Protein AF-A0A432F7U3-F1 (afdb_monomer_lite)

Sequence (512 aa):
MIKKKYLNVSSGLLFVALLGGCSANTVKQAETSVTPAPVVEPKPAKIVKKPTVKKLDKLFVNAEPAVQKRVVPKKIIRKKAPQRRYVAKRRLARKVAPQRRYIKPRPKARIAQYRPRPRVQRPRARVRPIARVYQPQVRRASLSGDFAGNPKAERFIDKMVSRYGFSRAYLNGILSNAQATNWMRKMAARDDHPIKRKKRRGGATWSRYRSHFLTAKHINAGVAFYRQNRATFDRAERQFGVPREIILGILGVETIYGGNVGKNRAIDALATMAFETTRRSRYFESELESYLLMARRSHINPLQPKASYAGALGLSQFMPSNVKRYGVDFDGDGSVNLWKPADAIGSIAKYFKAHGWRSGEMVAVPASNAGGGGYRTFRTGFKHTYSKSRLSRKGITARYQHNMRGKLSLIKLKTHSGDELWVGGKNFYVITRYNHSTHYAMAVHQLGQAVMQRVDPSYRRHSAPISQPSVAPRRNNRSISVDEAMELLSAENKVYDATIELRQLMGKTSIL

Radius of gyration: 35.5 Å; chains: 1; bounding box: 127×112×90 Å

Secondary structure (DSSP, 8-state):
-----------------------------------PPPP-PPPPPPP------------------PPP----PPPP----PPPP-------------------PPPP-------PPPP---PPP---PPPP-----S---SS--GGGTT-HHHHHHHHHHHHHH---HHHHHHHHHT----HHHHHHHHHHHS--------SS-HHHHHHTTTSSHHHHHHHHHHHHHHHHHHHHHHHHH---HHHHHHHHHHHHTTTTTS-SEEHHHHHHHHHHT-SSSHHHHHHHHHHHHHHHHHTT--TTS-EE-TT--BTTTTB-HHHHHHH----SSSSS--TTSHHHHHHHHHHHHHHTT--TT--SEEEEEE-SSSGGGGS--STT--B-HHHHHTTTEEES--TT--S-BEEEEEEETTEEEEEEE-HHHHHHHHHSS-HHHHHHHHHHHHHHHHHH-TT---TT-------------S-PPPHHHHHHHHHHHHHHHHHHHHHHHHTTTS---

Foldseek 3Di:
DDDDYDDDDDDDDDDDDDDDDDDDDDDDDDDDDDDDDDDDDDDDDDDDDDDDDDDDDDDDDDDDDDDDDDDDDDDDDDDDDDDDDDDDDDDDDDDDDDDDDDDDDDDDDDDDPDDPDPPPPPPPPDPPPPPPLPDDPLFAPAAAAPCHPQPLLVVLLVCCCVPPVDDSRNSSSLLSLADQDPVLLVVQVCVQVVPPPPPPPDDQPLAVLLVVQPDPLLLVLLLVLCVVCVVLQVVLCVVQLDHSLLLSLQLRLQPSVPVRQADHQLSNLLVSNLRSHDPCNVVSSVLNSLLVVQCVQQVHDSRDFHHHSNNQGASNRDRSVLCVVQFDPQVPPRHGHRNDPNRSSNSVSSLLSVLPDDRLADFKFWKDFQDDPQCVPDDADLVGWDDPVSCVVSRIDGPDDFNADDTWGWHWGRHPVGITTMIGHPSLNSQCVSPVDRSSSVSSNVSSVSNVCVSPVVPDPSRDDDDDDDDDDDDDDDDDDPVNVVVVVVVVVVVVVVVVVVVVVVVPPPDD

pLDDT: mean 72.74, std 28.97, range [23.86, 98.94]

Structure (mmCIF, N/CA/C/O backbone):
data_AF-A0A432F7U3-F1
#
_entry.id   AF-A0A432F7U3-F1
#
loop_
_atom_site.group_PDB
_atom_site.id
_atom_site.type_symbol
_atom_site.label_atom_id
_atom_site.label_alt_id
_atom_site.label_comp_id
_atom_site.label_asym_id
_atom_site.label_entity_id
_atom_site.label_seq_id
_atom_site.pdbx_PDB_ins_code
_atom_site.Cartn_x
_atom_site.Cartn_y
_atom_site.Cartn_z
_atom_site.occupancy
_atom_site.B_iso_or_equiv
_atom_site.auth_seq_id
_atom_site.auth_comp_id
_atom_site.auth_asym_id
_atom_site.auth_atom_id
_atom_site.pdbx_PDB_model_num
ATOM 1 N N . MET A 1 1 ? 9.913 59.432 43.856 1.00 33.22 1 MET A N 1
ATOM 2 C CA . MET A 1 1 ? 10.982 59.501 42.831 1.00 33.22 1 MET A CA 1
ATOM 3 C C . MET A 1 1 ? 10.451 59.056 41.461 1.00 33.22 1 MET A C 1
ATOM 5 O O . MET A 1 1 ? 10.025 57.924 41.319 1.00 33.22 1 MET A O 1
ATOM 9 N N . ILE A 1 2 ? 10.405 59.992 40.505 1.00 29.59 2 ILE A N 1
ATOM 10 C CA . ILE A 1 2 ? 10.569 59.879 39.030 1.00 29.59 2 ILE A CA 1
ATOM 11 C C . ILE A 1 2 ? 10.091 58.601 38.264 1.00 29.59 2 ILE A C 1
ATOM 13 O O . ILE A 1 2 ? 10.820 57.634 38.108 1.00 29.59 2 ILE A O 1
ATOM 17 N N . LYS A 1 3 ? 8.898 58.719 37.648 1.00 30.86 3 LYS A N 1
ATOM 18 C CA . LYS A 1 3 ? 8.530 58.531 36.207 1.00 30.86 3 LYS A CA 1
ATOM 19 C C . LYS A 1 3 ? 9.085 57.372 35.311 1.00 30.86 3 LYS A C 1
ATOM 21 O O . LYS A 1 3 ? 10.248 57.378 34.941 1.00 30.86 3 LYS A O 1
ATOM 26 N N . LYS A 1 4 ? 8.106 56.706 34.647 1.00 32.44 4 LYS A N 1
ATOM 27 C CA . LYS A 1 4 ? 7.940 56.424 33.176 1.00 32.44 4 LYS A CA 1
ATOM 28 C C . LYS A 1 4 ? 8.438 55.105 32.494 1.00 32.44 4 LYS A C 1
ATOM 30 O O . LYS A 1 4 ? 9.618 54.929 32.250 1.00 32.44 4 LYS A O 1
ATOM 35 N N . LYS A 1 5 ? 7.440 54.418 31.889 1.00 34.25 5 LYS A N 1
ATOM 36 C CA . LYS A 1 5 ? 7.295 53.967 30.463 1.00 34.25 5 LYS A CA 1
ATOM 37 C C . LYS A 1 5 ? 7.968 52.684 29.881 1.00 34.25 5 LYS A C 1
ATOM 39 O O . LYS A 1 5 ? 9.149 52.671 29.586 1.00 34.25 5 LYS A O 1
ATOM 44 N N . TYR A 1 6 ? 7.068 51.794 29.418 1.00 29.94 6 TYR A N 1
ATOM 45 C CA . TYR A 1 6 ? 6.939 51.165 28.072 1.00 29.94 6 TYR A CA 1
ATOM 46 C C . TYR A 1 6 ? 7.765 49.948 27.558 1.00 29.94 6 TYR A C 1
ATOM 48 O O . TYR A 1 6 ? 8.984 49.954 27.505 1.00 29.94 6 TYR A O 1
ATOM 56 N N . LEU A 1 7 ? 6.977 49.054 26.921 1.00 27.80 7 LEU A N 1
ATOM 57 C CA . LEU A 1 7 ? 7.152 48.310 25.647 1.00 27.80 7 LEU A CA 1
ATOM 58 C C . LEU A 1 7 ? 7.702 46.859 25.563 1.00 27.80 7 LEU A C 1
ATOM 60 O O . LEU A 1 7 ? 8.833 46.547 25.906 1.00 27.80 7 LEU A O 1
ATOM 64 N N . ASN A 1 8 ? 6.842 46.025 24.955 1.00 27.72 8 ASN A N 1
ATOM 65 C CA . ASN A 1 8 ? 7.024 44.837 24.099 1.00 27.72 8 ASN A CA 1
ATOM 66 C C . ASN A 1 8 ? 8.432 44.354 23.696 1.00 27.72 8 ASN A C 1
ATOM 68 O O . ASN A 1 8 ? 9.206 45.119 23.132 1.00 27.72 8 ASN A O 1
ATOM 72 N N . VAL A 1 9 ? 8.572 43.017 23.626 1.00 28.05 9 VAL A N 1
ATOM 73 C CA . VAL A 1 9 ? 9.129 42.327 22.437 1.00 28.05 9 VAL A CA 1
ATOM 74 C C . VAL A 1 9 ? 8.312 41.062 22.117 1.00 28.05 9 VAL A C 1
ATOM 76 O O . VAL A 1 9 ? 8.007 40.264 22.998 1.00 28.05 9 VAL A O 1
ATOM 79 N N . SER A 1 10 ? 7.983 40.863 20.837 1.00 25.91 10 SER A N 1
ATOM 80 C CA . SER A 1 10 ? 7.567 39.579 20.248 1.00 25.91 10 SER A CA 1
ATOM 81 C C . SER A 1 10 ? 8.553 39.210 19.142 1.00 25.91 10 SER A C 1
ATOM 83 O O . SER A 1 10 ? 8.936 40.089 18.375 1.00 25.91 10 SER A O 1
ATOM 85 N N . SER A 1 11 ? 8.912 37.929 19.010 1.00 30.27 11 SER A N 1
ATOM 86 C CA . SER A 1 11 ? 9.881 37.476 17.999 1.00 30.27 11 SER A CA 1
ATOM 87 C C . SER A 1 11 ? 9.363 36.268 17.219 1.00 30.27 11 SER A C 1
ATOM 89 O O . SER A 1 11 ? 9.419 35.132 17.689 1.00 30.27 11 SER A O 1
ATOM 91 N N . GLY A 1 12 ? 8.876 36.514 16.001 1.00 25.17 12 GLY A N 1
ATOM 92 C CA . GLY A 1 12 ? 8.764 35.489 14.962 1.00 25.17 12 GLY A CA 1
ATOM 93 C C . GLY A 1 12 ? 10.055 35.411 14.143 1.00 25.17 12 GLY A C 1
ATOM 94 O O . GLY A 1 12 ? 10.798 36.386 14.075 1.00 25.17 12 GLY A O 1
ATOM 95 N N . LEU A 1 13 ? 10.315 34.272 13.495 1.00 26.19 13 LEU A N 1
ATOM 96 C CA . LEU A 1 13 ? 11.423 34.125 12.546 1.00 26.19 13 LEU A CA 1
ATOM 97 C C . LEU A 1 13 ? 10.879 33.729 11.168 1.00 26.19 13 LEU A C 1
ATOM 99 O O . LEU A 1 13 ? 10.198 32.709 11.037 1.00 26.19 13 LEU A O 1
ATOM 103 N N . LEU A 1 14 ? 11.187 34.539 10.154 1.00 25.58 14 LEU A N 1
ATOM 104 C CA . LEU A 1 14 ? 10.807 34.320 8.758 1.00 25.58 14 LEU A CA 1
ATOM 105 C C . LEU A 1 14 ? 12.019 33.859 7.927 1.00 25.58 14 LEU A C 1
ATOM 107 O O . LEU A 1 14 ? 13.169 34.138 8.253 1.00 25.58 14 LEU A O 1
ATOM 111 N N . PHE A 1 15 ? 11.731 33.151 6.838 1.00 23.86 15 PHE A N 1
ATOM 112 C CA . PHE A 1 15 ? 12.668 32.768 5.779 1.00 23.86 15 PHE A CA 1
ATOM 113 C C . PHE A 1 15 ? 13.171 33.982 4.977 1.00 23.86 15 PHE A C 1
ATOM 115 O O . PHE A 1 15 ? 12.358 34.822 4.599 1.00 23.86 15 PHE A O 1
ATOM 122 N N . VAL A 1 16 ? 14.445 33.968 4.566 1.00 27.61 16 VAL A N 1
ATOM 123 C CA . VAL A 1 16 ? 14.944 34.660 3.358 1.00 27.61 16 VAL A CA 1
ATOM 124 C C . VAL A 1 16 ? 15.910 33.721 2.618 1.00 27.61 16 VAL A C 1
ATOM 126 O O . VAL A 1 16 ? 16.581 32.896 3.240 1.00 27.61 16 VAL A O 1
ATOM 129 N N . ALA A 1 17 ? 15.918 33.790 1.286 1.00 28.52 17 ALA A N 1
ATOM 130 C CA . ALA A 1 17 ? 16.718 32.948 0.393 1.00 28.52 17 ALA A CA 1
ATOM 131 C C . ALA A 1 17 ? 17.972 33.677 -0.126 1.00 28.52 17 ALA A C 1
ATOM 133 O O . ALA A 1 17 ? 18.043 34.900 -0.067 1.00 28.52 17 ALA A O 1
ATOM 134 N N . LEU A 1 18 ? 18.921 32.929 -0.702 1.00 28.58 18 LEU A N 1
ATOM 135 C CA . LEU A 1 18 ? 20.072 33.477 -1.426 1.00 28.58 18 LEU A CA 1
ATOM 136 C C . LEU A 1 18 ? 20.225 32.811 -2.803 1.00 28.58 18 LEU A C 1
ATOM 138 O O . LEU A 1 18 ? 20.445 31.604 -2.906 1.00 28.58 18 LEU A O 1
ATOM 142 N N . LEU A 1 19 ? 20.126 33.637 -3.844 1.00 29.45 19 LEU A N 1
ATOM 143 C CA . LEU A 1 19 ? 20.868 33.506 -5.104 1.00 29.45 19 LEU A CA 1
ATOM 144 C C . LEU A 1 19 ? 22.219 34.219 -4.850 1.00 29.45 19 LEU A C 1
ATOM 146 O O . LEU A 1 19 ? 22.264 35.139 -4.042 1.00 29.45 19 LEU A O 1
ATOM 150 N N . GLY A 1 20 ? 23.373 33.779 -5.346 1.00 26.48 20 GLY A N 1
ATOM 151 C CA . GLY A 1 20 ? 23.737 33.720 -6.762 1.00 26.48 20 GLY A CA 1
ATOM 152 C C . GLY A 1 20 ? 24.749 34.843 -7.041 1.00 26.48 20 GLY A C 1
ATOM 153 O O . GLY A 1 20 ? 24.409 36.009 -6.888 1.00 26.48 20 GLY A O 1
ATOM 154 N N . GLY A 1 21 ? 25.991 34.506 -7.401 1.00 26.44 21 GLY A N 1
ATOM 155 C CA . GLY A 1 21 ? 27.052 35.492 -7.650 1.00 26.44 21 GLY A CA 1
ATOM 156 C C . GLY A 1 21 ? 28.398 34.838 -7.972 1.00 26.44 21 GLY A C 1
ATOM 157 O O . GLY A 1 21 ? 28.893 34.023 -7.196 1.00 26.44 21 GLY A O 1
ATOM 158 N N . CYS A 1 22 ? 28.968 35.177 -9.127 1.00 27.75 22 CYS A N 1
ATOM 159 C CA . CYS A 1 22 ? 30.289 34.737 -9.579 1.00 27.75 22 CYS A CA 1
ATOM 160 C C . CYS A 1 22 ? 31.351 35.802 -9.270 1.00 27.75 22 CYS A C 1
ATOM 162 O O . CYS A 1 22 ? 31.059 36.987 -9.392 1.00 27.75 22 CYS A O 1
ATOM 164 N N . SER A 1 23 ? 32.593 35.390 -9.003 1.00 30.38 23 SER A N 1
ATOM 165 C CA . SER A 1 23 ? 33.793 36.100 -9.479 1.00 30.38 23 SER A CA 1
ATOM 166 C C . SER A 1 23 ? 35.018 35.172 -9.440 1.00 30.38 23 SER A C 1
ATOM 168 O O . SER A 1 23 ? 34.951 34.094 -8.847 1.00 30.38 23 SER A O 1
ATOM 170 N N . ALA A 1 24 ? 36.099 35.553 -10.122 1.00 31.72 24 ALA A N 1
ATOM 171 C CA . ALA A 1 24 ? 37.233 34.691 -10.469 1.00 31.72 24 ALA A CA 1
ATOM 172 C C . ALA A 1 24 ? 38.589 35.190 -9.929 1.00 31.72 24 ALA A C 1
ATOM 174 O O . ALA A 1 24 ? 38.719 36.356 -9.568 1.00 31.72 24 ALA A O 1
ATOM 175 N N . ASN A 1 25 ? 39.598 34.307 -10.010 1.00 30.39 25 ASN A N 1
ATOM 176 C CA . ASN A 1 25 ? 41.040 34.536 -9.790 1.00 30.39 25 ASN A CA 1
ATOM 177 C C . ASN A 1 25 ? 41.437 34.891 -8.329 1.00 30.39 25 ASN A C 1
ATOM 179 O O . ASN A 1 25 ? 40.639 35.402 -7.557 1.00 30.39 25 ASN A O 1
ATOM 183 N N . THR A 1 26 ? 42.627 34.541 -7.821 1.00 31.48 26 THR A N 1
ATOM 184 C CA . THR A 1 26 ? 43.945 34.500 -8.488 1.00 31.48 26 THR A CA 1
ATOM 185 C C . THR A 1 26 ? 44.871 33.416 -7.910 1.00 31.48 26 THR A C 1
ATOM 187 O O . THR A 1 26 ? 44.750 33.022 -6.753 1.00 31.48 26 THR A O 1
ATOM 190 N N . VAL A 1 27 ? 45.826 32.952 -8.722 1.00 32.75 27 VAL A N 1
ATOM 191 C CA . VAL A 1 27 ? 46.893 31.997 -8.365 1.00 32.75 27 VAL A CA 1
ATOM 192 C C . VAL A 1 27 ? 47.994 32.658 -7.520 1.00 32.75 27 VAL A C 1
ATOM 194 O O . VAL A 1 27 ? 48.452 33.744 -7.864 1.00 32.75 27 VAL A O 1
ATOM 197 N N . LYS A 1 28 ? 48.519 31.949 -6.510 1.00 32.47 28 LYS A N 1
ATOM 198 C CA . LYS A 1 28 ? 49.933 32.053 -6.098 1.00 32.47 28 LYS A CA 1
ATOM 199 C C . LYS A 1 28 ? 50.491 30.675 -5.735 1.00 32.47 28 LYS A C 1
ATOM 201 O O . LYS A 1 28 ? 49.900 29.960 -4.931 1.00 32.47 28 LYS A O 1
ATOM 206 N N . GLN A 1 29 ? 51.630 30.332 -6.333 1.00 31.23 29 GLN A N 1
ATOM 207 C CA . GLN A 1 29 ? 52.500 29.238 -5.895 1.00 31.23 29 GLN A CA 1
ATOM 208 C C . GLN A 1 29 ? 53.389 29.721 -4.739 1.00 31.23 29 GLN A C 1
ATOM 210 O O . GLN A 1 29 ? 53.758 30.894 -4.700 1.00 31.23 29 GLN A O 1
ATOM 215 N N . ALA A 1 30 ? 53.758 28.808 -3.844 1.00 33.41 30 ALA A N 1
ATOM 216 C CA . ALA A 1 30 ? 54.950 28.878 -2.999 1.00 33.41 30 ALA A CA 1
ATOM 217 C C . ALA A 1 30 ? 55.323 27.445 -2.576 1.00 33.41 30 ALA A C 1
ATOM 219 O O . ALA A 1 30 ? 54.470 26.554 -2.588 1.00 33.41 30 ALA A O 1
ATOM 220 N N . GLU A 1 31 ? 56.601 27.216 -2.294 1.00 32.56 31 GLU A N 1
ATOM 221 C CA . GLU A 1 31 ? 57.231 25.901 -2.452 1.00 32.56 31 GLU A CA 1
ATOM 222 C C . GLU A 1 31 ? 57.293 25.030 -1.187 1.00 32.56 31 GLU A C 1
ATOM 224 O O . GLU A 1 31 ? 56.932 25.410 -0.075 1.00 32.56 31 GLU A O 1
ATOM 229 N N . THR A 1 32 ? 57.754 23.804 -1.417 1.00 33.09 32 THR A N 1
ATOM 230 C CA . THR A 1 32 ? 58.003 22.734 -0.454 1.00 33.09 32 THR A CA 1
ATOM 231 C C . THR A 1 32 ? 59.058 23.063 0.601 1.00 33.09 32 THR A C 1
ATOM 233 O O . THR A 1 32 ? 60.167 23.472 0.267 1.00 33.09 32 THR A O 1
ATOM 236 N N . SER A 1 33 ? 58.812 22.628 1.837 1.00 31.88 33 SER A N 1
ATOM 237 C CA . SER A 1 33 ? 59.857 22.024 2.670 1.00 31.88 33 SER A CA 1
ATOM 238 C C . SER A 1 33 ? 59.269 20.871 3.492 1.00 31.88 33 SER A C 1
ATOM 240 O O . SER A 1 33 ? 58.096 20.888 3.869 1.00 31.88 33 SER A O 1
ATOM 242 N N . VAL A 1 34 ? 60.058 19.810 3.681 1.00 35.72 34 VAL A N 1
ATOM 243 C CA . VAL A 1 34 ? 59.632 18.545 4.297 1.00 35.72 34 VAL A CA 1
ATOM 244 C C . VAL A 1 34 ? 60.533 18.240 5.485 1.00 35.72 34 VAL A C 1
ATOM 246 O O . VAL A 1 34 ? 61.744 18.121 5.322 1.00 35.72 34 VAL A O 1
ATOM 249 N N . THR A 1 35 ? 59.934 18.012 6.652 1.00 36.41 35 THR A N 1
ATOM 250 C CA . THR A 1 35 ? 60.579 17.361 7.802 1.00 36.41 35 THR A CA 1
ATOM 251 C C . THR A 1 35 ? 59.565 16.453 8.513 1.00 36.41 35 THR A C 1
ATOM 253 O O . THR A 1 35 ? 58.406 16.841 8.671 1.00 36.41 35 THR A O 1
ATOM 256 N N . PRO A 1 36 ? 59.941 15.216 8.897 1.00 41.50 36 PRO A N 1
ATOM 257 C CA . PRO A 1 36 ? 58.991 14.225 9.400 1.00 41.50 36 PRO A CA 1
ATOM 258 C C . PRO A 1 36 ? 58.713 14.366 10.906 1.00 41.50 36 PRO A C 1
ATOM 260 O O . PRO A 1 36 ? 59.620 14.586 11.705 1.00 41.50 36 PRO A O 1
ATOM 263 N N . ALA A 1 37 ? 57.453 14.158 11.296 1.00 37.22 37 ALA A N 1
ATOM 264 C CA . ALA A 1 37 ? 57.026 14.015 12.691 1.00 37.22 37 ALA A CA 1
ATOM 265 C C . ALA A 1 37 ? 57.038 12.526 13.127 1.00 37.22 37 ALA A C 1
ATOM 267 O O . ALA A 1 37 ? 56.902 11.646 12.272 1.00 37.22 37 ALA A O 1
ATOM 268 N N . PRO A 1 38 ? 57.218 12.215 14.427 1.00 41.00 38 PRO A N 1
ATOM 269 C CA . PRO A 1 38 ? 57.640 10.886 14.873 1.00 41.00 38 PRO A CA 1
ATOM 270 C C . PRO A 1 38 ? 56.540 9.813 14.872 1.00 41.00 38 PRO A C 1
ATOM 272 O O . PRO A 1 38 ? 55.352 10.080 15.059 1.00 41.00 38 PRO A O 1
ATOM 275 N N . VAL A 1 39 ? 56.984 8.563 14.723 1.00 37.44 39 VAL A N 1
ATOM 276 C CA . VAL A 1 39 ? 56.163 7.345 14.781 1.00 37.44 39 VAL A CA 1
ATOM 277 C C . VAL A 1 39 ? 55.672 7.091 16.211 1.00 37.44 39 VAL A C 1
ATOM 279 O O . VAL A 1 39 ? 56.458 7.111 17.155 1.00 37.44 39 VAL A O 1
ATOM 282 N N . VAL A 1 40 ? 54.380 6.786 16.365 1.00 41.75 40 VAL A N 1
ATOM 283 C CA . VAL A 1 40 ? 53.781 6.333 17.632 1.00 41.75 40 VAL A CA 1
ATOM 284 C C . VAL A 1 40 ? 53.297 4.893 17.472 1.00 41.75 40 VAL A C 1
ATOM 286 O O . VAL A 1 40 ? 52.358 4.625 16.721 1.00 41.75 40 VAL A O 1
ATOM 289 N N . GLU A 1 41 ? 53.928 3.960 18.185 1.00 43.44 41 GLU A N 1
ATOM 290 C CA . GLU A 1 41 ? 53.562 2.541 18.160 1.00 43.44 41 GLU A CA 1
ATOM 291 C C . GLU A 1 41 ? 52.270 2.237 18.953 1.00 43.44 41 GLU A C 1
ATOM 293 O O . GLU A 1 41 ? 52.070 2.757 20.058 1.00 43.44 41 GLU A O 1
ATOM 298 N N . PRO A 1 42 ? 51.388 1.348 18.454 1.00 41.06 42 PRO A N 1
ATOM 299 C CA . PRO A 1 42 ? 50.214 0.892 19.193 1.00 41.06 42 PRO A CA 1
ATOM 300 C C . PRO A 1 42 ? 50.539 -0.258 20.167 1.00 41.06 42 PRO A C 1
ATOM 302 O O . PRO A 1 42 ? 51.084 -1.292 19.786 1.00 41.06 42 PRO A O 1
ATOM 305 N N . LYS A 1 43 ? 50.118 -0.120 21.434 1.00 37.06 43 LYS A N 1
ATOM 306 C CA . LYS A 1 43 ? 50.293 -1.149 22.483 1.00 37.06 43 LYS A CA 1
ATOM 307 C C . LYS A 1 43 ? 49.537 -2.465 22.179 1.00 37.06 43 LYS A C 1
ATOM 309 O O . LYS A 1 43 ? 48.429 -2.419 21.640 1.00 37.06 43 LYS A O 1
ATOM 314 N N . PRO A 1 44 ? 50.073 -3.636 22.585 1.00 36.78 44 PRO A N 1
ATOM 315 C CA . PRO A 1 44 ? 49.535 -4.947 22.214 1.00 36.78 44 PRO A CA 1
ATOM 316 C C . PRO A 1 44 ? 48.243 -5.338 22.953 1.00 36.78 44 PRO A C 1
ATOM 318 O O . PRO A 1 44 ? 48.064 -5.074 24.144 1.00 36.78 44 PRO A O 1
ATOM 321 N N . ALA A 1 45 ? 47.356 -6.049 22.250 1.00 35.22 45 ALA A N 1
ATOM 322 C CA . ALA A 1 45 ? 46.111 -6.589 22.796 1.00 35.22 45 ALA A CA 1
ATOM 323 C C . ALA A 1 45 ? 46.315 -7.952 23.492 1.00 35.22 45 ALA A C 1
ATOM 325 O O . ALA A 1 45 ? 47.004 -8.831 22.976 1.00 35.22 45 ALA A O 1
ATOM 326 N N . LYS A 1 46 ? 45.672 -8.157 24.651 1.00 32.97 46 LYS A N 1
ATOM 327 C CA . LYS A 1 46 ? 45.759 -9.414 25.419 1.00 32.97 46 LYS A CA 1
ATOM 328 C C . LYS A 1 46 ? 44.965 -10.559 24.774 1.00 32.97 46 LYS A C 1
ATOM 330 O O . LYS A 1 46 ? 43.804 -10.400 24.402 1.00 32.97 46 LYS A O 1
ATOM 335 N N . ILE A 1 47 ? 45.588 -11.737 24.729 1.00 33.12 47 ILE A N 1
ATOM 336 C CA . ILE A 1 47 ? 45.031 -13.001 24.223 1.00 33.12 47 ILE A CA 1
ATOM 337 C C . ILE A 1 47 ? 44.293 -13.748 25.347 1.00 33.12 47 ILE A C 1
ATOM 339 O O . ILE A 1 47 ? 44.870 -13.973 26.407 1.00 33.12 47 ILE A O 1
ATOM 343 N N . VAL A 1 48 ? 43.068 -14.228 25.089 1.00 32.22 48 VAL A N 1
ATOM 344 C CA . VAL A 1 48 ? 42.399 -15.287 25.880 1.00 32.22 48 VAL A CA 1
ATOM 345 C C . VAL A 1 48 ? 41.725 -16.296 24.926 1.00 32.22 48 VAL A C 1
ATOM 347 O O . VAL A 1 48 ? 41.341 -15.953 23.809 1.00 32.22 48 VAL A O 1
ATOM 350 N N . LYS A 1 49 ? 41.688 -17.573 25.331 1.00 30.34 49 LYS A N 1
ATOM 351 C CA . LYS A 1 49 ? 41.635 -18.773 24.465 1.00 30.34 49 LYS A CA 1
ATOM 352 C C . LYS A 1 49 ? 40.234 -19.163 23.934 1.00 30.34 49 LYS A C 1
ATOM 354 O O . LYS A 1 49 ? 39.215 -18.882 24.557 1.00 30.34 49 LYS A O 1
ATOM 359 N N . LYS A 1 50 ? 40.212 -19.901 22.809 1.00 31.05 50 LYS A N 1
ATOM 360 C CA . LYS A 1 50 ? 39.051 -20.657 22.266 1.00 31.05 50 LYS A CA 1
ATOM 361 C C . LYS A 1 50 ? 38.843 -21.995 23.004 1.00 31.05 50 LYS A C 1
ATOM 363 O O . LYS A 1 50 ? 39.813 -22.556 23.509 1.00 31.05 50 LYS A O 1
ATOM 368 N N . PRO A 1 51 ? 37.609 -22.527 23.005 1.00 32.03 51 PRO A N 1
ATOM 369 C CA . PRO A 1 51 ? 37.282 -23.792 22.303 1.00 32.03 51 PRO A CA 1
ATOM 370 C C . PRO A 1 51 ? 35.917 -23.698 21.574 1.00 32.03 51 PRO A C 1
ATOM 372 O O . PRO A 1 51 ? 35.104 -22.850 21.914 1.00 32.03 51 PRO A O 1
ATOM 375 N N . THR A 1 52 ? 35.468 -24.507 20.613 1.00 28.41 52 THR A N 1
ATOM 376 C CA . THR A 1 52 ? 35.968 -25.567 19.718 1.00 28.41 52 THR A CA 1
ATOM 377 C C . THR A 1 52 ? 34.772 -25.831 18.786 1.00 28.41 52 THR A C 1
ATOM 379 O O . THR A 1 52 ? 33.662 -26.023 19.278 1.00 28.41 52 THR A O 1
ATOM 382 N N . VAL A 1 53 ? 34.944 -25.842 17.460 1.00 31.00 53 VAL A N 1
ATOM 383 C CA . VAL A 1 53 ? 33.859 -26.188 16.515 1.00 31.00 53 VAL A CA 1
ATOM 384 C C . VAL A 1 53 ? 34.142 -27.569 15.936 1.00 31.00 53 VAL A C 1
ATOM 386 O O . VAL A 1 53 ? 35.211 -27.785 15.367 1.00 31.00 53 VAL A O 1
ATOM 389 N N . LYS A 1 54 ? 33.200 -28.510 16.076 1.00 31.34 54 LYS A N 1
ATOM 390 C CA . LYS A 1 54 ? 33.316 -29.841 15.462 1.00 31.34 54 LYS A CA 1
ATOM 391 C C . LYS A 1 54 ? 33.227 -29.741 13.933 1.00 31.34 54 LYS A C 1
ATOM 393 O O . LYS A 1 54 ? 32.291 -29.144 13.406 1.00 31.34 54 LYS A O 1
ATOM 398 N N . LYS A 1 55 ? 34.182 -30.377 13.244 1.00 30.62 55 LYS A N 1
ATOM 399 C CA . LYS A 1 55 ? 34.092 -30.729 11.818 1.00 30.62 55 LYS A CA 1
ATOM 400 C C . LYS A 1 55 ? 32.905 -31.662 11.564 1.00 30.62 55 LYS A C 1
ATOM 402 O O . LYS A 1 55 ? 32.584 -32.489 12.414 1.00 30.62 55 LYS A O 1
ATOM 407 N N . LEU A 1 56 ? 32.368 -31.600 10.348 1.00 27.91 56 LEU A N 1
ATOM 408 C CA . LEU A 1 56 ? 31.705 -32.721 9.680 1.00 27.91 56 LEU A CA 1
ATOM 409 C C . LEU A 1 56 ? 31.847 -32.512 8.168 1.00 27.91 56 LEU A C 1
ATOM 411 O O . LEU A 1 56 ? 31.187 -31.654 7.585 1.00 27.91 56 LEU A O 1
ATOM 415 N N . ASP A 1 57 ? 32.764 -33.263 7.562 1.00 30.88 57 ASP A N 1
ATOM 416 C CA . ASP A 1 57 ? 32.937 -33.340 6.112 1.00 30.88 57 ASP A CA 1
ATOM 417 C C . ASP A 1 57 ? 32.106 -34.507 5.553 1.00 30.88 57 ASP A C 1
ATOM 419 O O . ASP A 1 57 ? 32.096 -35.594 6.120 1.00 30.88 57 ASP A O 1
ATOM 423 N N . LYS A 1 58 ? 31.445 -34.231 4.424 1.00 31.12 58 LYS A N 1
ATOM 424 C CA . LYS A 1 58 ? 31.213 -35.094 3.247 1.00 31.12 58 LYS A CA 1
ATOM 425 C C . LYS A 1 58 ? 30.934 -36.597 3.439 1.00 31.12 58 LYS A C 1
ATOM 427 O O . LYS A 1 58 ? 31.814 -37.364 3.802 1.00 31.12 58 LYS A O 1
ATOM 432 N N . LEU A 1 59 ? 29.805 -37.029 2.872 1.00 28.28 59 LEU A N 1
ATOM 433 C CA . LEU A 1 59 ? 29.711 -38.251 2.058 1.00 28.28 59 LEU A CA 1
ATOM 434 C C . LEU A 1 59 ? 28.742 -37.991 0.888 1.00 28.28 59 LEU A C 1
ATOM 436 O O . LEU A 1 59 ? 27.836 -37.164 1.006 1.00 28.28 59 LEU A O 1
ATOM 440 N N . PHE A 1 60 ? 28.984 -38.627 -0.258 1.00 28.64 60 PHE A N 1
ATOM 441 C CA . PHE A 1 60 ? 28.372 -38.315 -1.558 1.00 28.64 60 PHE A CA 1
ATOM 442 C C . PHE A 1 60 ? 27.800 -39.594 -2.205 1.00 28.64 60 PHE A C 1
ATOM 444 O O . PHE A 1 60 ? 28.411 -40.646 -2.084 1.00 28.64 60 PHE A O 1
ATOM 451 N N . VAL A 1 61 ? 26.693 -39.442 -2.949 1.00 30.83 61 VAL A N 1
ATOM 452 C CA . VAL A 1 61 ? 26.129 -40.358 -3.975 1.00 30.83 61 VAL A CA 1
ATOM 453 C C . VAL A 1 61 ? 25.700 -41.780 -3.549 1.00 30.83 61 VAL A C 1
ATOM 455 O O . VAL A 1 61 ? 26.525 -42.646 -3.291 1.00 30.83 61 VAL A O 1
ATOM 458 N N . ASN A 1 62 ? 24.394 -42.067 -3.663 1.00 29.52 62 ASN A N 1
ATOM 459 C CA . ASN A 1 62 ? 23.892 -43.101 -4.590 1.00 29.52 62 ASN A CA 1
ATOM 460 C C . ASN A 1 62 ? 22.381 -42.963 -4.856 1.00 29.52 62 ASN A C 1
ATOM 462 O O . ASN A 1 62 ? 21.677 -42.268 -4.121 1.00 29.52 62 ASN A O 1
ATOM 466 N N . ALA A 1 63 ? 21.922 -43.536 -5.971 1.00 29.47 63 ALA A N 1
ATOM 467 C CA . ALA A 1 63 ? 20.603 -43.292 -6.558 1.00 29.47 63 ALA A CA 1
ATOM 468 C C . ALA A 1 63 ? 19.522 -44.335 -6.186 1.00 29.47 63 ALA A C 1
ATOM 470 O O . ALA A 1 63 ? 19.827 -45.424 -5.715 1.00 29.47 63 ALA A O 1
ATOM 471 N N . GLU A 1 64 ? 18.269 -43.919 -6.417 1.00 35.25 64 GLU A N 1
ATOM 472 C CA . GLU A 1 64 ? 16.987 -44.637 -6.611 1.00 35.25 64 GLU A CA 1
ATOM 473 C C . GLU A 1 64 ? 16.938 -46.190 -6.637 1.00 35.25 64 GLU A C 1
ATOM 475 O O . GLU A 1 64 ? 17.824 -46.843 -7.184 1.00 35.25 64 GLU A O 1
ATOM 480 N N . PRO A 1 65 ? 15.833 -46.800 -6.136 1.00 34.56 65 PRO A N 1
ATOM 481 C CA . PRO A 1 65 ? 14.674 -47.001 -7.024 1.00 34.56 65 PRO A CA 1
ATOM 482 C C . PRO A 1 65 ? 13.266 -46.773 -6.429 1.00 34.56 65 PRO A C 1
ATOM 484 O O . PRO A 1 65 ? 13.048 -46.585 -5.233 1.00 34.56 65 PRO A O 1
ATOM 487 N N . ALA A 1 66 ? 12.292 -46.786 -7.345 1.00 30.19 66 ALA A N 1
ATOM 488 C CA . ALA A 1 66 ? 10.875 -46.479 -7.168 1.00 30.19 66 ALA A CA 1
ATOM 489 C C . ALA A 1 66 ? 10.112 -47.322 -6.122 1.00 30.19 66 ALA A C 1
ATOM 491 O O . ALA A 1 66 ? 10.271 -48.537 -6.026 1.00 30.19 66 ALA A O 1
ATOM 492 N N . VAL A 1 67 ? 9.147 -46.686 -5.441 1.00 33.31 67 VAL A N 1
ATOM 493 C CA . VAL A 1 67 ? 8.173 -47.357 -4.560 1.00 33.31 67 VAL A CA 1
ATOM 494 C C . VAL A 1 67 ? 6.808 -47.472 -5.243 1.00 33.31 67 VAL A C 1
ATOM 496 O O . VAL A 1 67 ? 6.183 -46.479 -5.623 1.00 33.31 67 VAL A O 1
ATOM 499 N N . GLN A 1 68 ? 6.322 -48.708 -5.365 1.00 31.48 68 GLN A N 1
ATOM 500 C CA . GLN A 1 68 ? 5.027 -49.043 -5.957 1.00 31.48 68 GLN A CA 1
ATOM 501 C C . GLN A 1 68 ? 3.846 -48.608 -5.068 1.00 31.48 68 GLN A C 1
ATOM 503 O O . GLN A 1 68 ? 3.869 -48.747 -3.844 1.00 31.48 68 GLN A O 1
ATOM 508 N N . LYS A 1 69 ? 2.753 -48.144 -5.687 1.00 35.00 69 LYS A N 1
ATOM 509 C CA . LYS A 1 69 ? 1.490 -47.854 -4.986 1.00 35.00 69 LYS A CA 1
ATOM 510 C C . LYS A 1 69 ? 0.783 -49.156 -4.591 1.00 35.00 69 LYS A C 1
ATOM 512 O O . LYS A 1 69 ? 0.183 -49.800 -5.448 1.00 35.00 69 LYS A O 1
ATOM 517 N N . ARG A 1 70 ? 0.750 -49.498 -3.298 1.00 32.03 70 ARG A N 1
ATOM 518 C CA . ARG A 1 70 ? -0.180 -50.519 -2.777 1.00 32.03 70 ARG A CA 1
ATOM 519 C C . ARG A 1 70 ? -1.544 -49.910 -2.446 1.00 32.03 70 ARG A C 1
ATOM 521 O O . ARG A 1 70 ? -1.651 -48.955 -1.681 1.00 32.03 70 ARG A O 1
ATOM 528 N N . VAL A 1 71 ? -2.589 -50.494 -3.028 1.00 35.72 71 VAL A N 1
ATOM 529 C CA . VAL A 1 71 ? -3.998 -50.199 -2.734 1.00 35.72 71 VAL A CA 1
ATOM 530 C C . VAL A 1 71 ? -4.410 -50.944 -1.461 1.00 35.72 71 VAL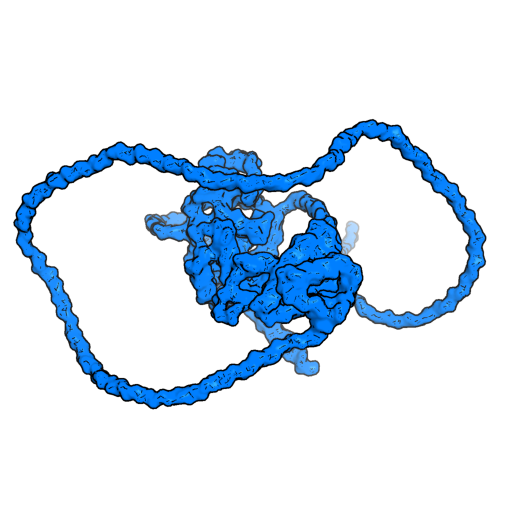 A C 1
ATOM 532 O O . VAL A 1 71 ? -4.079 -52.115 -1.303 1.00 35.72 71 VAL A O 1
ATOM 535 N N . VAL A 1 72 ? -5.159 -50.287 -0.569 1.00 35.84 72 VAL A N 1
ATOM 536 C CA . VAL A 1 72 ? -5.746 -50.906 0.634 1.00 35.84 72 VAL A CA 1
ATOM 537 C C . VAL A 1 72 ? -7.279 -50.849 0.526 1.00 35.84 72 VAL A C 1
ATOM 539 O O . VAL A 1 72 ? -7.816 -49.769 0.259 1.00 35.84 72 VAL A O 1
ATOM 542 N N . PRO A 1 73 ? -8.007 -51.972 0.691 1.00 36.84 73 PRO A N 1
ATOM 543 C CA . PRO A 1 73 ? -9.451 -52.022 0.463 1.00 36.84 73 PRO A CA 1
ATOM 544 C C . PRO A 1 73 ? -10.273 -51.376 1.591 1.00 36.84 73 PRO A C 1
ATOM 546 O O . PRO A 1 73 ? -9.900 -51.383 2.765 1.00 36.84 73 PRO A O 1
ATOM 549 N N . LYS A 1 74 ? -11.443 -50.832 1.231 1.00 34.78 74 LYS A N 1
ATOM 550 C CA . LYS A 1 74 ? -12.394 -50.211 2.170 1.00 34.78 74 LYS A CA 1
ATOM 551 C C . LYS A 1 74 ? -13.103 -51.271 3.022 1.00 34.78 74 LYS A C 1
ATOM 553 O O . LYS A 1 74 ? -13.706 -52.190 2.473 1.00 34.78 74 LYS A O 1
ATOM 558 N N . LYS A 1 75 ? -13.146 -51.084 4.348 1.00 33.22 75 LYS A N 1
ATOM 559 C CA . LYS A 1 75 ? -14.058 -51.843 5.225 1.00 33.22 75 LYS A CA 1
ATOM 560 C C . LYS A 1 75 ? -15.517 -51.473 4.937 1.00 33.22 75 LYS A C 1
ATOM 562 O O . LYS A 1 75 ? -15.879 -50.298 4.930 1.00 33.22 75 LYS A O 1
ATOM 567 N N . ILE A 1 76 ? -16.347 -52.494 4.740 1.00 34.47 76 ILE A N 1
ATOM 568 C CA . ILE A 1 76 ? -17.803 -52.386 4.602 1.00 34.47 76 ILE A CA 1
ATOM 569 C C . ILE A 1 76 ? -18.428 -52.355 6.003 1.00 34.47 76 ILE A C 1
ATOM 571 O O . ILE A 1 76 ? -18.135 -53.218 6.826 1.00 34.47 76 ILE A O 1
ATOM 575 N N . ILE A 1 77 ? -19.326 -51.401 6.257 1.00 38.75 77 ILE A N 1
ATOM 576 C CA . ILE A 1 77 ? -20.214 -51.388 7.430 1.00 38.75 77 ILE A CA 1
ATOM 577 C C . ILE A 1 77 ? -21.657 -51.333 6.911 1.00 38.75 77 ILE A C 1
ATOM 579 O O . ILE A 1 77 ? -21.970 -50.541 6.023 1.00 38.75 77 ILE A O 1
ATOM 583 N N . ARG A 1 78 ? -22.532 -52.206 7.427 1.00 36.59 78 ARG A N 1
ATOM 584 C CA . ARG A 1 78 ? -23.928 -52.388 6.981 1.00 36.59 78 ARG A CA 1
ATOM 585 C C . ARG A 1 78 ? -24.911 -52.210 8.152 1.00 36.59 78 ARG A C 1
ATOM 587 O O . ARG A 1 78 ? -24.579 -52.557 9.280 1.00 36.59 78 ARG A O 1
ATOM 594 N N . LYS A 1 79 ? -26.161 -51.849 7.807 1.00 31.95 79 LYS A N 1
ATOM 595 C CA . LYS A 1 79 ? -27.376 -51.704 8.659 1.00 31.95 79 LYS A CA 1
ATOM 596 C C . LYS A 1 79 ? -27.436 -50.384 9.473 1.00 31.95 79 LYS A C 1
ATOM 598 O O . LYS A 1 79 ? -26.401 -49.861 9.851 1.00 31.95 79 LYS A O 1
ATOM 603 N N . LYS A 1 80 ? -28.605 -49.778 9.754 1.00 32.44 80 LYS A N 1
ATOM 604 C CA . LYS A 1 80 ? -30.028 -50.161 9.533 1.00 32.44 80 LYS A CA 1
ATOM 605 C C . LYS A 1 80 ? -30.817 -49.058 8.789 1.00 32.44 80 LYS A C 1
ATOM 607 O O . LYS A 1 80 ? -30.427 -47.898 8.817 1.00 32.44 80 LYS A O 1
ATOM 612 N N . ALA A 1 81 ? -31.947 -49.424 8.176 1.00 42.16 81 ALA A N 1
ATOM 613 C CA . ALA A 1 81 ? -32.913 -48.493 7.576 1.00 42.16 81 ALA A CA 1
ATOM 614 C C . ALA A 1 81 ? -33.994 -48.039 8.589 1.00 42.16 81 ALA A C 1
ATOM 616 O O . ALA A 1 81 ? -34.336 -48.828 9.475 1.00 42.16 81 ALA A O 1
ATOM 617 N N . PRO A 1 82 ? -34.570 -46.826 8.459 1.00 40.94 82 PRO A N 1
ATOM 618 C CA . PRO A 1 82 ? -35.741 -46.399 9.224 1.00 40.94 82 PRO A CA 1
ATOM 619 C C . PRO A 1 82 ? -37.066 -46.821 8.556 1.00 40.94 82 PRO A C 1
ATOM 621 O O . PRO A 1 82 ? -37.156 -46.984 7.339 1.00 40.94 82 PRO A O 1
ATOM 624 N N . GLN A 1 83 ? -38.096 -47.018 9.379 1.00 35.72 83 GLN A N 1
ATOM 625 C CA . GLN A 1 83 ? -39.370 -47.648 9.011 1.00 35.72 83 GLN A CA 1
ATOM 626 C C . GLN A 1 83 ? -40.343 -46.707 8.274 1.00 35.72 83 GLN A C 1
ATOM 628 O O . GLN A 1 83 ? -40.381 -45.502 8.522 1.00 35.72 83 GLN A O 1
ATOM 633 N N . ARG A 1 84 ? -41.209 -47.283 7.426 1.00 38.47 84 ARG A N 1
ATOM 634 C CA . ARG A 1 84 ? -42.394 -46.601 6.878 1.00 38.47 84 ARG A CA 1
ATOM 635 C C . ARG A 1 84 ? -43.454 -46.430 7.975 1.00 38.47 84 ARG A C 1
ATOM 637 O O . ARG A 1 84 ? -43.827 -47.414 8.605 1.00 38.47 84 ARG A O 1
ATOM 644 N N . ARG A 1 85 ? -44.010 -45.224 8.136 1.00 38.22 85 ARG A N 1
ATOM 645 C CA . ARG A 1 85 ? -45.271 -44.997 8.866 1.00 38.22 85 ARG A CA 1
ATOM 646 C C . ARG A 1 85 ? -46.404 -44.717 7.879 1.00 38.22 85 ARG A C 1
ATOM 648 O O . ARG A 1 85 ? -46.323 -43.770 7.104 1.00 38.22 85 ARG A O 1
ATOM 655 N N . TYR A 1 86 ? -47.454 -45.532 7.941 1.00 37.16 86 TYR A N 1
ATOM 656 C CA . TYR A 1 86 ? -48.765 -45.231 7.361 1.00 37.16 86 TYR A CA 1
ATOM 657 C C . TYR A 1 86 ? -49.528 -44.282 8.295 1.00 37.16 86 TYR A C 1
ATOM 659 O O . TYR A 1 86 ? -49.541 -44.506 9.503 1.00 37.16 86 TYR A O 1
ATOM 667 N N . VAL A 1 87 ? -50.208 -43.272 7.744 1.00 39.09 87 VAL A N 1
ATOM 668 C CA . VAL A 1 87 ? -51.275 -42.514 8.427 1.00 39.09 87 VAL A CA 1
ATOM 669 C C . VAL A 1 87 ? -52.412 -42.272 7.423 1.00 39.09 87 VAL A C 1
ATOM 671 O O . VAL A 1 87 ? -52.170 -42.125 6.225 1.00 39.09 87 VAL A O 1
ATOM 674 N N . ALA A 1 88 ? -53.655 -42.338 7.901 1.00 35.59 88 ALA A N 1
ATOM 675 C CA . ALA A 1 88 ? -54.848 -42.578 7.088 1.00 35.59 88 ALA A CA 1
ATOM 676 C C . ALA A 1 88 ? -55.413 -41.354 6.332 1.00 35.59 88 ALA A C 1
ATOM 678 O O . ALA A 1 88 ? -55.212 -40.200 6.708 1.00 35.59 88 ALA A O 1
ATOM 679 N N . LYS A 1 89 ? -56.214 -41.637 5.292 1.00 41.94 89 LYS A N 1
ATOM 680 C CA . LYS A 1 89 ? -57.080 -40.662 4.603 1.00 41.94 89 LYS A CA 1
ATOM 681 C C . LYS A 1 89 ? -58.231 -40.216 5.520 1.00 41.94 89 LYS A C 1
ATOM 683 O O . LYS A 1 89 ? -58.861 -41.059 6.156 1.00 41.94 89 LYS A O 1
ATOM 688 N N . ARG A 1 90 ? -58.614 -38.932 5.485 1.00 38.47 90 ARG A N 1
ATOM 689 C CA . ARG A 1 90 ? -59.938 -38.465 5.953 1.00 38.47 90 ARG A CA 1
ATOM 690 C C . ARG A 1 90 ? -60.487 -37.333 5.061 1.00 38.47 90 ARG A C 1
ATOM 692 O O . ARG A 1 90 ? -59.774 -36.824 4.203 1.00 38.47 90 ARG A O 1
ATOM 699 N N . ARG A 1 91 ? -61.798 -37.085 5.175 1.00 35.97 91 ARG A N 1
ATOM 700 C CA . ARG A 1 91 ? -62.705 -36.561 4.126 1.00 35.97 91 ARG A CA 1
ATOM 701 C C . ARG A 1 91 ? -62.611 -35.053 3.820 1.00 35.97 91 ARG A C 1
ATOM 703 O O . ARG A 1 91 ? -62.120 -34.270 4.623 1.00 35.97 91 ARG A O 1
ATOM 710 N N . LEU A 1 92 ? -63.176 -34.682 2.662 1.00 42.72 92 LEU A N 1
ATOM 711 C CA . LEU A 1 92 ? -63.430 -33.306 2.217 1.00 42.72 92 LEU A CA 1
ATOM 712 C C . LEU A 1 92 ? -64.389 -32.531 3.143 1.00 42.72 92 LEU A C 1
ATOM 714 O O . LEU A 1 92 ? -65.331 -33.106 3.687 1.00 42.72 92 LEU A O 1
ATOM 718 N N . ALA A 1 93 ? -64.234 -31.203 3.148 1.00 36.31 93 ALA A N 1
ATOM 719 C CA . ALA A 1 93 ? -65.283 -30.220 3.433 1.00 36.31 93 ALA A CA 1
ATOM 720 C C . ALA A 1 93 ? -65.290 -29.130 2.330 1.00 36.31 93 ALA A C 1
ATOM 722 O O . ALA A 1 93 ? -64.364 -29.052 1.520 1.00 36.31 93 ALA A O 1
ATOM 723 N N . ARG A 1 94 ? -66.377 -28.353 2.224 1.00 36.94 94 ARG A N 1
ATOM 724 C CA . ARG A 1 94 ? -66.842 -27.713 0.972 1.00 36.94 94 ARG A CA 1
ATOM 725 C C . ARG A 1 94 ? -66.640 -26.181 0.954 1.00 36.94 94 ARG A C 1
ATOM 727 O O . ARG A 1 94 ? -66.862 -25.533 1.963 1.00 36.94 94 ARG A O 1
ATOM 734 N N . LYS A 1 95 ? -66.280 -25.648 -0.227 1.00 41.19 95 LYS A N 1
ATOM 735 C CA . LYS A 1 95 ? -66.402 -24.258 -0.755 1.00 41.19 95 LYS A C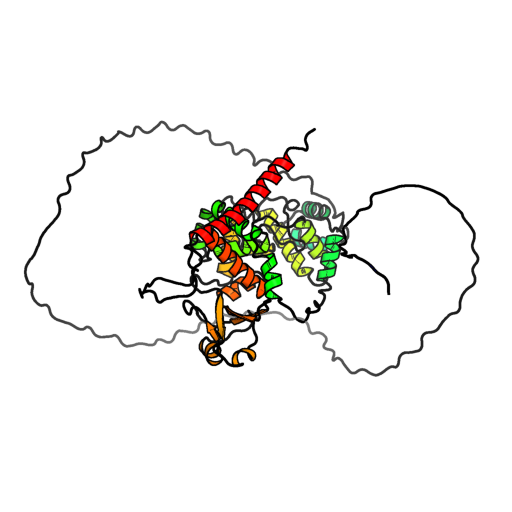A 1
ATOM 736 C C . LYS A 1 95 ? -66.596 -23.068 0.219 1.00 41.19 95 LYS A C 1
ATOM 738 O O . LYS A 1 95 ? -67.667 -22.943 0.796 1.00 41.19 95 LYS A O 1
ATOM 743 N N . VAL A 1 96 ? -65.738 -22.046 0.071 1.00 34.28 96 VAL A N 1
ATOM 744 C CA . VAL A 1 96 ? -66.154 -20.629 -0.095 1.00 34.28 96 VAL A CA 1
ATOM 745 C C . VAL A 1 96 ? -65.242 -19.950 -1.135 1.00 34.28 96 VAL A C 1
ATOM 747 O O . VAL A 1 96 ? -64.035 -20.173 -1.140 1.00 34.28 96 VAL A O 1
ATOM 750 N N . ALA A 1 97 ? -65.816 -19.125 -2.013 1.00 40.09 97 ALA A N 1
ATOM 751 C CA . ALA A 1 97 ? -65.136 -18.113 -2.836 1.00 40.09 97 ALA A CA 1
ATOM 752 C C . ALA A 1 97 ? -65.941 -16.805 -2.683 1.00 40.09 97 ALA A C 1
ATOM 754 O O . ALA A 1 97 ? -67.158 -16.903 -2.515 1.00 40.09 97 ALA A O 1
ATOM 755 N N . PRO A 1 98 ? -65.322 -15.607 -2.684 1.00 41.16 98 PRO A N 1
ATOM 756 C CA . PRO A 1 98 ? -65.005 -14.903 -3.941 1.00 41.16 98 PRO A CA 1
ATOM 757 C C . PRO A 1 98 ? -63.699 -14.062 -3.812 1.00 41.16 98 PRO A C 1
ATOM 759 O O . PRO A 1 98 ? -62.955 -14.256 -2.859 1.00 41.16 98 PRO A O 1
ATOM 762 N N . GLN A 1 99 ? -63.276 -13.136 -4.687 1.00 34.47 99 GLN A N 1
ATOM 763 C CA . GLN A 1 99 ? -63.695 -12.673 -6.027 1.00 34.47 99 GLN A CA 1
ATOM 764 C C . GLN A 1 99 ? -62.483 -12.753 -6.999 1.00 34.47 99 GLN A C 1
ATOM 766 O O . GLN A 1 99 ? -61.365 -13.067 -6.593 1.00 34.47 99 GLN A O 1
ATOM 771 N N . ARG A 1 100 ? -62.654 -12.356 -8.271 1.00 40.00 100 ARG A N 1
ATOM 772 C CA . ARG A 1 100 ? -61.561 -11.849 -9.128 1.00 40.00 100 ARG A CA 1
ATOM 773 C C . ARG A 1 100 ? -61.945 -10.485 -9.707 1.00 40.00 100 ARG A C 1
ATOM 775 O O . ARG A 1 100 ? -62.996 -10.370 -10.328 1.00 40.00 100 ARG A O 1
ATOM 782 N N . ARG A 1 101 ? -61.087 -9.468 -9.550 1.00 37.31 101 ARG A N 1
ATOM 783 C CA . ARG A 1 101 ? -61.259 -8.176 -10.238 1.00 37.31 101 ARG A CA 1
ATOM 784 C C . ARG A 1 101 ? -61.038 -8.350 -11.742 1.00 37.31 101 ARG A C 1
ATOM 786 O O . ARG A 1 101 ? -59.996 -8.850 -12.163 1.00 37.31 101 ARG A O 1
ATOM 793 N N . TYR A 1 102 ? -62.004 -7.896 -12.532 1.00 39.66 102 TYR A N 1
ATOM 794 C CA . TYR A 1 102 ? -61.902 -7.794 -13.984 1.00 39.66 102 TYR A CA 1
ATOM 795 C C . TYR A 1 102 ? -60.968 -6.636 -14.369 1.00 39.66 102 TYR A C 1
ATOM 797 O O . TYR A 1 102 ? -61.143 -5.512 -13.900 1.00 39.66 102 TYR A O 1
ATOM 805 N N . ILE A 1 103 ? -59.981 -6.900 -15.229 1.00 39.84 103 ILE A N 1
ATOM 806 C CA . ILE A 1 103 ? -59.116 -5.877 -15.830 1.00 39.84 103 ILE A CA 1
ATOM 807 C C . ILE A 1 103 ? -59.414 -5.868 -17.330 1.00 39.84 103 ILE A C 1
ATOM 809 O O . ILE A 1 103 ? -59.239 -6.888 -17.995 1.00 39.84 103 ILE A O 1
ATOM 813 N N . LYS A 1 104 ? -59.866 -4.722 -17.859 1.00 35.31 104 LYS A N 1
ATOM 814 C CA . LYS A 1 104 ? -60.154 -4.549 -19.293 1.00 35.31 104 LYS A CA 1
ATOM 815 C C . LYS A 1 104 ? -58.909 -4.891 -20.137 1.00 35.31 104 LYS A C 1
ATOM 817 O O . LYS A 1 104 ? -57.834 -4.357 -19.840 1.00 35.31 104 LYS A O 1
ATOM 822 N N . PRO A 1 105 ? -59.022 -5.704 -21.204 1.00 36.59 105 PRO A N 1
ATOM 823 C CA . PRO A 1 105 ? -57.917 -5.905 -22.135 1.00 36.59 105 PRO A CA 1
ATOM 824 C C . PRO A 1 105 ? -57.605 -4.596 -22.877 1.00 36.59 105 PRO A C 1
ATOM 826 O O . PRO A 1 105 ? -58.504 -3.927 -23.386 1.00 36.59 105 PRO A O 1
ATOM 829 N N . ARG A 1 106 ? -56.322 -4.221 -22.941 1.00 36.84 106 ARG A N 1
ATOM 830 C CA . ARG A 1 106 ? -55.857 -3.092 -23.767 1.00 36.84 106 ARG A CA 1
ATOM 831 C C . ARG A 1 106 ? -55.905 -3.471 -25.260 1.00 36.84 106 ARG A C 1
ATOM 833 O O . ARG A 1 106 ? -55.693 -4.643 -25.579 1.00 36.84 106 ARG A O 1
ATOM 840 N N . PRO A 1 107 ? -56.163 -2.515 -26.172 1.00 35.78 107 PRO A N 1
ATOM 841 C CA . PRO A 1 107 ? -56.292 -2.800 -27.600 1.00 35.78 107 PRO A CA 1
ATOM 842 C C . PRO A 1 107 ? -54.993 -3.352 -28.204 1.00 35.78 107 PRO A C 1
ATOM 844 O O . PRO A 1 107 ? -53.890 -2.963 -27.815 1.00 35.78 107 PRO A O 1
ATOM 847 N N . LYS A 1 108 ? -55.134 -4.256 -29.181 1.00 39.38 108 LYS A N 1
ATOM 848 C CA . LYS A 1 108 ? -54.010 -4.847 -29.921 1.00 39.38 108 LYS A CA 1
ATOM 849 C C . LYS A 1 108 ? -53.307 -3.764 -30.746 1.00 39.38 108 LYS A C 1
ATOM 851 O O . LYS A 1 108 ? -53.885 -3.242 -31.697 1.00 39.38 108 LYS A O 1
ATOM 856 N N . ALA A 1 109 ? -52.054 -3.456 -30.419 1.00 34.53 109 ALA A N 1
ATOM 857 C CA . ALA A 1 109 ? -51.209 -2.639 -31.284 1.00 34.53 109 ALA A CA 1
ATOM 858 C C . ALA A 1 109 ? -50.939 -3.378 -32.610 1.00 34.53 109 ALA A C 1
ATOM 860 O O . ALA A 1 109 ? -50.712 -4.590 -32.610 1.00 34.53 109 ALA A O 1
ATOM 861 N N . ARG A 1 110 ? -50.970 -2.648 -33.736 1.00 35.53 110 ARG A N 1
ATOM 862 C CA . ARG A 1 110 ? -50.711 -3.191 -35.083 1.00 35.53 110 ARG A CA 1
ATOM 863 C C . ARG A 1 110 ? -49.363 -3.917 -35.117 1.00 35.53 110 ARG A C 1
ATOM 865 O O . ARG A 1 110 ? -48.345 -3.354 -34.720 1.00 35.53 110 ARG A O 1
ATOM 872 N N . ILE A 1 111 ? -49.352 -5.132 -35.663 1.00 36.00 111 ILE A N 1
ATOM 873 C CA . ILE A 1 111 ? -48.113 -5.839 -35.996 1.00 36.00 111 ILE A CA 1
ATOM 874 C C . ILE A 1 111 ? -47.460 -5.089 -37.159 1.00 36.00 111 ILE A C 1
ATOM 876 O O . ILE A 1 111 ? -47.921 -5.168 -38.297 1.00 36.00 111 ILE A O 1
ATOM 880 N N . ALA A 1 112 ? -46.389 -4.349 -36.878 1.00 33.62 112 ALA A N 1
ATOM 881 C CA . ALA A 1 112 ? -45.529 -3.819 -37.923 1.00 33.62 112 ALA A CA 1
ATOM 882 C C . ALA A 1 112 ? -44.788 -4.993 -38.580 1.00 33.62 112 ALA A C 1
ATOM 884 O O . ALA A 1 112 ? -43.995 -5.672 -37.926 1.00 33.62 112 ALA A O 1
ATOM 885 N N . GLN A 1 113 ? -45.052 -5.245 -39.864 1.00 34.22 113 GLN A N 1
ATOM 886 C CA . GLN A 1 113 ? -44.321 -6.250 -40.634 1.00 34.22 113 GLN A CA 1
ATOM 887 C C . GLN A 1 113 ? -42.833 -5.883 -40.666 1.00 34.22 113 GLN A C 1
ATOM 889 O O .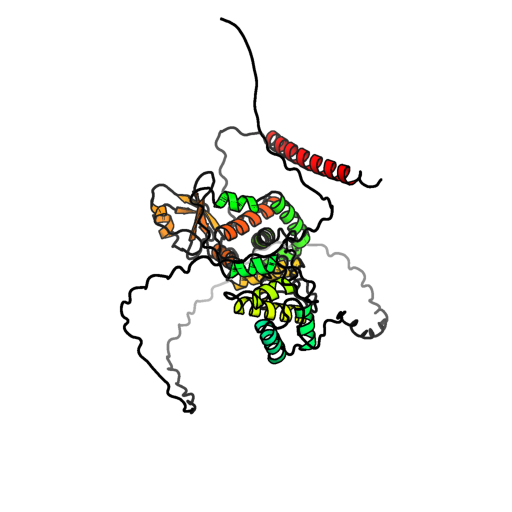 GLN A 1 113 ? -42.436 -4.870 -41.246 1.00 34.22 113 GLN A O 1
ATOM 894 N N . TYR A 1 114 ? -41.997 -6.714 -40.044 1.00 32.41 114 TYR A N 1
ATOM 895 C CA . TYR A 1 114 ? -40.551 -6.541 -40.076 1.00 32.41 114 TYR A CA 1
ATOM 896 C C . TYR A 1 114 ? -40.028 -6.904 -41.470 1.00 32.41 114 TYR A C 1
ATOM 898 O O . TYR A 1 114 ? -39.713 -8.061 -41.746 1.00 32.41 114 TYR A O 1
ATOM 906 N N . ARG A 1 115 ? -39.917 -5.911 -42.363 1.00 40.75 115 ARG A N 1
ATOM 907 C CA . ARG A 1 115 ? -39.080 -6.047 -43.562 1.00 40.75 115 ARG A CA 1
ATOM 908 C C . ARG A 1 115 ? -37.623 -6.210 -43.102 1.00 40.75 115 ARG A C 1
ATOM 910 O O . ARG A 1 115 ? -37.106 -5.285 -42.465 1.00 40.75 115 ARG A O 1
ATOM 917 N N . PRO A 1 116 ? -36.940 -7.330 -43.404 1.00 37.56 116 PRO A N 1
ATOM 918 C CA . PRO A 1 116 ? -35.522 -7.449 -43.103 1.00 37.56 116 PRO A CA 1
ATOM 919 C C . PRO A 1 116 ? -34.764 -6.376 -43.887 1.00 37.56 116 PRO A C 1
ATOM 921 O O . PRO A 1 116 ? -34.896 -6.267 -45.106 1.00 37.56 116 PRO A O 1
ATOM 924 N N . ARG A 1 117 ? -33.974 -5.556 -43.185 1.00 40.00 117 ARG A N 1
ATOM 925 C CA . ARG A 1 117 ? -33.094 -4.584 -43.847 1.00 40.00 117 ARG A CA 1
ATOM 926 C C . ARG A 1 117 ? -32.100 -5.345 -44.735 1.00 40.00 117 ARG A C 1
ATOM 928 O O . ARG A 1 117 ? -31.586 -6.372 -44.278 1.00 40.00 117 ARG A O 1
ATOM 935 N N . PRO A 1 118 ? -31.782 -4.860 -45.949 1.00 39.69 118 PRO A N 1
ATOM 936 C CA . PRO A 1 118 ? -30.756 -5.487 -46.770 1.00 39.69 118 PRO A CA 1
ATOM 937 C C . PRO A 1 118 ? -29.447 -5.570 -45.978 1.00 39.69 118 PRO A C 1
ATOM 939 O O . PRO A 1 118 ? -29.068 -4.625 -45.278 1.00 39.69 118 PRO A O 1
ATOM 942 N N . ARG A 1 119 ? -28.762 -6.718 -46.065 1.00 40.59 119 ARG A N 1
ATOM 943 C CA . ARG A 1 119 ? -27.437 -6.901 -45.462 1.00 40.59 119 ARG A CA 1
ATOM 944 C C . ARG A 1 119 ? -26.479 -5.899 -46.100 1.00 40.59 119 ARG A C 1
ATOM 946 O O . ARG A 1 119 ? -25.916 -6.168 -47.157 1.00 40.59 119 ARG A O 1
ATOM 953 N N . VAL A 1 120 ? -26.239 -4.780 -45.420 1.00 42.22 120 VAL A N 1
ATOM 954 C CA . VAL A 1 120 ? -25.056 -3.961 -45.682 1.00 42.22 120 VAL A CA 1
ATOM 955 C C . VAL A 1 120 ? -23.862 -4.868 -45.421 1.00 42.22 120 VAL A C 1
ATOM 957 O O . VAL A 1 120 ? -23.567 -5.202 -44.269 1.00 42.22 120 VAL A O 1
ATOM 960 N N . GLN A 1 121 ? -23.202 -5.304 -46.494 1.00 38.06 121 GLN A N 1
ATOM 961 C CA . GLN A 1 121 ? -21.912 -5.964 -46.396 1.00 38.06 121 GLN A CA 1
ATOM 962 C C . GLN A 1 121 ? -20.941 -4.935 -45.823 1.00 38.06 121 GLN A C 1
ATOM 964 O O . GLN A 1 121 ? -20.370 -4.123 -46.546 1.00 38.06 121 GLN A O 1
ATOM 969 N N . ARG A 1 122 ? -20.783 -4.930 -44.494 1.00 42.44 122 ARG A N 1
ATOM 970 C CA . ARG A 1 122 ? -19.688 -4.195 -43.866 1.00 42.44 122 ARG A CA 1
ATOM 971 C C . ARG A 1 122 ? -18.409 -4.713 -44.521 1.00 42.44 122 ARG A C 1
ATOM 973 O O . ARG A 1 122 ? -18.205 -5.931 -44.476 1.00 42.44 122 ARG A O 1
ATOM 980 N N . PRO A 1 123 ? -17.570 -3.849 -45.124 1.00 39.59 123 PRO A N 1
ATOM 981 C CA . PRO A 1 123 ? -16.306 -4.306 -45.673 1.00 39.59 123 PRO A CA 1
ATOM 982 C C . PRO A 1 123 ? -15.578 -5.045 -44.557 1.00 39.59 123 PRO A C 1
ATOM 984 O O . PRO A 1 123 ? -15.498 -4.532 -43.434 1.00 39.59 123 PRO A O 1
ATOM 987 N N . ARG A 1 124 ? -15.107 -6.271 -44.837 1.00 40.56 124 ARG A N 1
ATOM 988 C CA . ARG A 1 124 ? -14.269 -7.014 -43.889 1.00 40.56 124 ARG A CA 1
ATOM 989 C C . ARG A 1 124 ? -13.180 -6.048 -43.462 1.00 40.56 124 ARG A C 1
ATOM 991 O O . ARG A 1 124 ? -12.423 -5.587 -44.317 1.00 40.56 124 ARG A O 1
ATOM 998 N N . ALA A 1 125 ? -13.153 -5.695 -42.178 1.00 36.69 125 ALA A N 1
ATOM 999 C CA . ALA A 1 125 ? -12.149 -4.782 -41.675 1.00 36.69 125 ALA A CA 1
ATOM 1000 C C . ALA A 1 125 ? -10.800 -5.398 -42.034 1.00 36.69 125 ALA A C 1
ATOM 1002 O O . ALA A 1 125 ? -10.455 -6.457 -41.503 1.00 36.69 125 ALA A O 1
ATOM 1003 N N . ARG A 1 126 ? -10.069 -4.776 -42.976 1.00 37.31 126 ARG A N 1
ATOM 1004 C CA . ARG A 1 126 ? -8.665 -5.120 -43.190 1.00 37.31 126 ARG A CA 1
ATOM 1005 C C . ARG A 1 126 ? -8.057 -5.070 -41.803 1.00 37.31 126 ARG A C 1
ATOM 1007 O O . ARG A 1 126 ? -8.157 -4.030 -41.147 1.00 37.31 126 ARG A O 1
ATOM 1014 N N . VAL A 1 127 ? -7.480 -6.185 -41.362 1.00 39.78 127 VAL A N 1
ATOM 1015 C CA . VAL A 1 127 ? -6.658 -6.206 -40.159 1.00 39.78 127 VAL A CA 1
ATOM 1016 C C . VAL A 1 127 ? -5.503 -5.271 -40.475 1.00 39.78 127 VAL A C 1
ATOM 1018 O O . VAL A 1 127 ? -4.526 -5.660 -41.110 1.00 39.78 127 VAL A O 1
ATOM 1021 N N . ARG A 1 128 ? -5.671 -3.989 -40.126 1.00 35.62 128 ARG A N 1
ATOM 1022 C CA . ARG A 1 128 ? -4.585 -3.022 -40.163 1.00 35.62 128 ARG A CA 1
ATOM 1023 C C . ARG A 1 128 ? -3.504 -3.658 -39.297 1.00 35.62 128 ARG A C 1
ATOM 1025 O O . ARG A 1 128 ? -3.841 -4.044 -38.172 1.00 35.62 128 ARG A O 1
ATOM 1032 N N . PRO A 1 129 ? -2.268 -3.832 -39.798 1.00 38.09 129 PRO A N 1
ATOM 1033 C CA . PRO A 1 129 ? -1.202 -4.345 -38.956 1.00 38.09 129 PRO A CA 1
ATOM 1034 C C . PRO A 1 129 ? -1.194 -3.489 -37.695 1.00 38.09 129 PRO A C 1
ATOM 1036 O O . PRO A 1 129 ? -1.203 -2.258 -37.801 1.00 38.09 129 PRO A O 1
ATOM 1039 N N . ILE A 1 130 ? -1.295 -4.144 -36.531 1.00 44.22 130 ILE A N 1
ATOM 1040 C CA . ILE A 1 130 ? -1.342 -3.472 -35.229 1.00 44.22 130 ILE A CA 1
ATOM 1041 C C . ILE A 1 130 ? -0.211 -2.456 -35.250 1.00 44.22 130 ILE A C 1
ATOM 1043 O O . ILE A 1 130 ? 0.939 -2.845 -35.476 1.00 44.22 130 ILE A O 1
ATOM 1047 N N . ALA A 1 131 ? -0.568 -1.171 -35.128 1.00 37.91 131 ALA A N 1
ATOM 1048 C CA . ALA A 1 131 ? 0.364 -0.073 -35.335 1.00 37.91 131 ALA A CA 1
ATOM 1049 C C . ALA A 1 131 ? 1.641 -0.387 -34.561 1.00 37.91 131 ALA A C 1
ATOM 1051 O O . ALA A 1 131 ? 1.541 -0.698 -33.370 1.00 37.91 131 ALA A O 1
ATOM 1052 N N . ARG A 1 132 ? 2.793 -0.393 -35.262 1.00 41.62 132 ARG A N 1
ATOM 1053 C CA . ARG A 1 132 ? 4.101 -0.763 -34.696 1.00 41.62 132 ARG A CA 1
ATOM 1054 C C . ARG A 1 132 ? 4.164 -0.196 -33.288 1.00 41.62 132 ARG A C 1
ATOM 1056 O O . ARG A 1 132 ? 4.160 1.026 -33.142 1.00 41.62 132 ARG A O 1
ATOM 1063 N N . VAL A 1 133 ? 4.188 -1.077 -32.280 1.00 45.06 133 VAL A N 1
ATOM 1064 C CA . VAL A 1 133 ? 4.382 -0.659 -30.889 1.00 45.06 133 VAL A CA 1
ATOM 1065 C C . VAL A 1 133 ? 5.567 0.283 -30.920 1.00 45.06 133 VAL A C 1
ATOM 1067 O O . VAL A 1 133 ? 6.621 -0.110 -31.427 1.00 45.06 133 VAL A O 1
ATOM 1070 N N . TYR A 1 134 ? 5.369 1.518 -30.456 1.00 38.22 134 TYR A N 1
ATOM 1071 C CA . TYR A 1 134 ? 6.414 2.528 -30.423 1.00 38.22 134 TYR A CA 1
ATOM 1072 C C . TYR A 1 134 ? 7.469 2.053 -29.423 1.00 38.22 134 TYR A C 1
ATOM 1074 O O . TYR A 1 134 ? 7.422 2.358 -28.233 1.00 38.22 134 TYR A O 1
ATOM 1082 N N . GLN A 1 135 ? 8.367 1.203 -29.914 1.00 48.25 135 GLN A N 1
ATOM 1083 C CA . GLN A 1 135 ? 9.604 0.820 -29.278 1.00 48.25 135 GLN A CA 1
ATOM 1084 C C . GLN A 1 135 ? 10.575 1.942 -29.641 1.00 48.25 135 GLN A C 1
ATOM 1086 O O . GLN A 1 135 ? 11.151 1.895 -30.731 1.00 48.25 135 GLN A O 1
ATOM 1091 N N . PRO A 1 136 ? 10.773 2.965 -28.779 1.00 47.44 136 PRO A N 1
ATOM 1092 C CA . PRO A 1 136 ? 11.986 3.760 -28.891 1.00 47.44 136 PRO A CA 1
ATOM 1093 C C . PRO A 1 136 ? 13.172 2.791 -28.898 1.00 47.44 136 PRO A C 1
ATOM 1095 O O . PRO A 1 136 ? 13.075 1.700 -28.325 1.00 47.44 136 PRO A O 1
ATOM 1098 N N . GLN A 1 137 ? 14.271 3.160 -29.559 1.00 56.22 137 GLN A N 1
ATOM 1099 C CA . GLN A 1 137 ? 15.413 2.268 -29.778 1.00 56.22 137 GLN A CA 1
ATOM 1100 C C . GLN A 1 137 ? 16.173 1.976 -28.473 1.00 56.22 137 GLN A C 1
ATOM 1102 O O . GLN A 1 137 ? 17.249 2.490 -28.189 1.00 56.22 137 GLN A O 1
ATOM 1107 N N . VAL A 1 138 ? 15.575 1.116 -27.656 1.00 73.19 138 VAL A N 1
ATOM 1108 C CA . VAL A 1 138 ? 16.036 0.695 -26.338 1.00 73.19 138 VAL A CA 1
ATOM 1109 C C . VAL A 1 138 ? 16.499 -0.762 -26.440 1.00 73.19 138 VAL A C 1
ATOM 1111 O O . VAL A 1 138 ? 16.167 -1.620 -25.627 1.00 73.19 138 VAL A O 1
ATOM 1114 N N . ARG A 1 139 ? 17.265 -1.050 -27.499 1.00 88.94 139 ARG A N 1
ATOM 1115 C CA . ARG A 1 139 ? 18.039 -2.283 -27.660 1.00 88.94 139 ARG A CA 1
ATOM 1116 C C . ARG A 1 139 ? 19.515 -1.891 -27.670 1.00 88.94 139 ARG A C 1
ATOM 1118 O O . ARG A 1 139 ? 19.899 -1.034 -28.456 1.00 88.94 139 ARG A O 1
ATOM 1125 N N . ARG A 1 140 ? 20.326 -2.471 -26.783 1.00 92.88 140 ARG A N 1
ATOM 1126 C CA . ARG A 1 140 ? 21.771 -2.198 -26.659 1.00 92.88 140 ARG A CA 1
ATOM 1127 C C . ARG A 1 140 ? 22.554 -3.504 -26.579 1.00 92.88 140 ARG A C 1
ATOM 1129 O O . ARG A 1 140 ? 22.093 -4.442 -25.936 1.00 92.88 140 ARG A O 1
ATOM 1136 N N . ALA A 1 141 ? 23.725 -3.566 -27.211 1.00 93.81 141 ALA A N 1
ATOM 1137 C CA . ALA A 1 141 ? 24.563 -4.769 -27.208 1.00 93.81 141 ALA A CA 1
ATOM 1138 C C . ALA A 1 141 ? 25.005 -5.163 -25.785 1.00 93.81 141 ALA A C 1
ATOM 1140 O O . ALA A 1 141 ? 24.899 -6.329 -25.412 1.00 93.81 141 ALA A O 1
ATOM 1141 N N . SER A 1 142 ? 25.376 -4.177 -24.966 1.00 96.19 142 SER A N 1
ATOM 1142 C CA . SER A 1 142 ? 25.809 -4.315 -23.570 1.00 96.19 142 SER A CA 1
ATOM 1143 C C . SER A 1 142 ? 24.992 -3.428 -22.621 1.00 96.19 142 SER A C 1
ATOM 1145 O O . SER A 1 142 ? 24.309 -2.491 -23.052 1.00 96.19 142 SER A O 1
ATOM 1147 N N . LEU A 1 143 ? 25.044 -3.737 -21.322 1.00 97.31 143 LEU A N 1
ATOM 1148 C CA . LEU A 1 143 ? 24.547 -2.865 -20.258 1.00 97.31 143 LEU A CA 1
ATOM 1149 C C . LEU A 1 143 ? 25.476 -1.648 -20.095 1.00 97.31 143 LEU A C 1
ATOM 1151 O O . LEU A 1 143 ? 26.688 -1.740 -20.262 1.00 97.31 143 LEU A O 1
ATOM 1155 N N . SER A 1 144 ? 24.902 -0.492 -19.771 1.00 96.81 144 SER A N 1
ATOM 1156 C CA . SER A 1 144 ? 25.609 0.790 -19.652 1.00 96.81 144 SER A CA 1
ATOM 1157 C C . SER A 1 144 ? 24.938 1.687 -18.598 1.00 96.81 144 SER A C 1
ATOM 1159 O O . SER A 1 144 ? 23.937 1.293 -18.006 1.00 96.81 144 SER A O 1
ATOM 1161 N N . GLY A 1 145 ? 25.425 2.917 -18.405 1.00 96.88 145 GLY A N 1
ATOM 1162 C CA . GLY A 1 145 ? 24.825 3.873 -17.460 1.00 96.88 145 GLY A CA 1
ATOM 1163 C C . GLY A 1 145 ? 25.015 3.462 -15.996 1.00 96.88 145 GLY A C 1
ATOM 1164 O O . GLY A 1 145 ? 25.961 2.751 -15.670 1.00 96.88 145 GLY A O 1
ATOM 1165 N N . ASP A 1 146 ? 24.102 3.881 -15.120 1.00 97.94 146 ASP A N 1
ATOM 1166 C CA . ASP A 1 146 ? 24.200 3.759 -13.652 1.00 97.94 146 ASP A CA 1
ATOM 1167 C C . ASP A 1 146 ? 24.397 2.336 -13.096 1.00 97.94 146 ASP A C 1
ATOM 1169 O O . ASP A 1 146 ? 24.774 2.191 -11.928 1.00 97.94 146 ASP A O 1
ATOM 1173 N N . PHE A 1 147 ? 24.116 1.311 -13.907 1.00 97.81 147 PHE A N 1
ATOM 1174 C CA . PHE A 1 147 ? 24.244 -0.109 -13.568 1.00 97.81 147 PHE A CA 1
ATOM 1175 C C . PHE A 1 147 ? 25.281 -0.854 -14.432 1.00 97.81 147 PHE A C 1
ATOM 1177 O O . PHE A 1 147 ? 25.366 -2.080 -14.345 1.00 97.81 147 PHE A O 1
ATOM 1184 N N . ALA A 1 148 ? 26.070 -0.146 -15.250 1.00 97.75 148 ALA A N 1
ATOM 1185 C CA . ALA A 1 148 ? 27.168 -0.727 -16.024 1.00 97.75 148 ALA A CA 1
ATOM 1186 C C . ALA A 1 148 ? 28.125 -1.519 -15.118 1.00 97.75 148 ALA A C 1
ATOM 1188 O O . ALA A 1 148 ? 28.491 -1.056 -14.039 1.00 97.75 148 ALA A O 1
ATOM 1189 N N . GLY A 1 149 ? 28.507 -2.728 -15.537 1.00 96.38 149 GLY A N 1
ATOM 1190 C CA . GLY A 1 149 ? 29.406 -3.592 -14.765 1.00 96.38 149 GLY A CA 1
ATOM 1191 C C . GLY A 1 149 ? 28.844 -4.099 -13.428 1.00 96.38 149 GLY A C 1
ATOM 1192 O O . GLY A 1 149 ? 29.562 -4.776 -12.695 1.00 96.38 149 GLY A O 1
ATOM 1193 N N . ASN A 1 150 ? 27.580 -3.817 -13.076 1.00 97.38 150 ASN A N 1
ATOM 1194 C CA . ASN A 1 150 ? 26.999 -4.296 -11.824 1.00 97.38 150 ASN A CA 1
ATOM 1195 C C . ASN A 1 150 ? 26.676 -5.804 -11.928 1.00 97.38 150 ASN A C 1
ATOM 1197 O O . ASN A 1 150 ? 25.749 -6.190 -12.647 1.00 97.38 150 ASN A O 1
ATOM 1201 N N . PRO A 1 151 ? 27.346 -6.685 -11.158 1.00 97.44 151 PRO A N 1
ATOM 1202 C CA . PRO A 1 151 ? 27.210 -8.128 -11.335 1.00 97.44 151 PRO A CA 1
ATOM 1203 C C . PRO A 1 151 ? 25.845 -8.675 -10.883 1.00 97.44 151 PRO A C 1
ATOM 1205 O O . PRO A 1 151 ? 25.500 -9.806 -11.219 1.00 97.44 151 PRO A O 1
ATOM 1208 N N . LYS A 1 152 ? 25.043 -7.916 -10.116 1.00 97.75 152 LYS A N 1
ATOM 1209 C CA . LYS A 1 152 ? 23.639 -8.284 -9.846 1.00 97.75 152 LYS A CA 1
ATOM 1210 C C . LYS A 1 152 ? 22.747 -7.966 -11.047 1.00 97.75 152 LYS A C 1
ATOM 1212 O O . LYS A 1 152 ? 21.859 -8.761 -11.343 1.00 97.75 152 LYS A O 1
ATOM 1217 N N . ALA A 1 153 ? 22.991 -6.846 -11.731 1.00 98.44 153 ALA A N 1
ATOM 1218 C CA . ALA A 1 153 ? 22.236 -6.453 -12.916 1.00 98.44 153 ALA A CA 1
ATOM 1219 C C . ALA A 1 153 ? 22.467 -7.435 -14.075 1.00 98.44 153 ALA A C 1
ATOM 1221 O O . ALA A 1 153 ? 21.493 -7.920 -14.645 1.00 98.44 153 ALA A O 1
ATOM 1222 N N . GLU A 1 154 ? 23.719 -7.825 -14.339 1.00 98.38 154 GLU A N 1
ATOM 1223 C CA . GLU A 1 154 ? 24.043 -8.824 -15.373 1.00 98.38 154 GLU A CA 1
ATOM 1224 C C . GLU A 1 154 ? 23.374 -10.179 -15.095 1.00 98.38 154 GLU A C 1
ATOM 1226 O O . GLU A 1 154 ? 22.582 -10.660 -15.906 1.00 98.38 154 GLU A O 1
ATOM 1231 N N . ARG A 1 155 ? 23.544 -10.741 -13.886 1.00 98.44 155 ARG A N 1
ATOM 1232 C CA . ARG A 1 155 ? 22.864 -11.995 -13.497 1.00 98.44 155 ARG A CA 1
ATOM 1233 C C . ARG A 1 155 ? 21.338 -11.895 -13.553 1.00 98.44 155 ARG A C 1
ATOM 1235 O O . ARG A 1 155 ? 20.658 -12.888 -13.817 1.00 98.44 155 ARG A O 1
ATOM 1242 N N . PHE A 1 156 ? 20.774 -10.718 -13.278 1.00 98.69 156 PHE A N 1
ATOM 1243 C CA . PHE A 1 156 ? 19.343 -10.482 -13.431 1.00 98.69 156 PHE A CA 1
ATOM 1244 C C . PHE A 1 156 ? 18.931 -10.526 -14.909 1.00 98.69 156 PHE A C 1
ATOM 1246 O O . PHE A 1 156 ? 17.926 -11.161 -15.230 1.00 98.69 156 PHE A O 1
ATOM 1253 N N . ILE A 1 157 ? 19.710 -9.925 -15.812 1.00 98.75 157 ILE A N 1
ATOM 1254 C CA . ILE A 1 157 ? 19.484 -10.008 -17.259 1.00 98.75 157 ILE A CA 1
ATOM 1255 C C . ILE A 1 157 ? 19.566 -11.470 -17.718 1.00 98.75 157 ILE A C 1
ATOM 1257 O O . ILE A 1 157 ? 18.613 -11.953 -18.329 1.00 98.75 157 ILE A O 1
ATOM 1261 N N . ASP A 1 158 ? 20.619 -12.207 -17.347 1.00 98.62 158 ASP A N 1
AT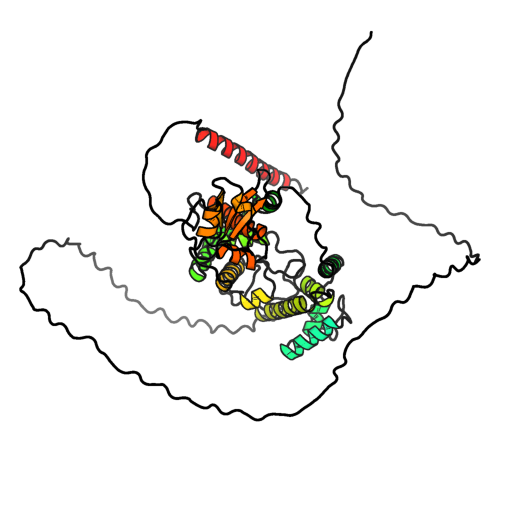OM 1262 C CA . ASP A 1 158 ? 20.808 -13.630 -17.684 1.00 98.62 158 ASP A CA 1
ATOM 1263 C C . ASP A 1 158 ? 19.599 -14.483 -17.285 1.00 98.62 158 ASP A C 1
ATOM 1265 O O . ASP A 1 158 ? 19.059 -15.259 -18.080 1.00 98.62 158 ASP A O 1
ATOM 1269 N N . LYS A 1 159 ? 19.126 -14.296 -16.049 1.00 98.62 159 LYS A N 1
ATOM 1270 C CA . LYS A 1 159 ? 17.933 -14.942 -15.497 1.00 98.62 159 LYS A CA 1
ATOM 1271 C C . LYS A 1 159 ? 16.666 -14.582 -16.280 1.00 98.62 159 LYS A C 1
ATOM 1273 O O . LYS A 1 159 ? 15.833 -15.452 -16.521 1.00 98.62 159 LYS A O 1
ATOM 1278 N N . MET A 1 160 ? 16.483 -13.319 -16.662 1.00 98.69 160 MET A N 1
ATOM 1279 C CA . MET A 1 160 ? 15.290 -12.876 -17.394 1.00 98.69 160 MET A CA 1
ATOM 1280 C C . MET A 1 160 ? 15.291 -13.341 -18.861 1.00 98.69 160 MET A C 1
ATOM 1282 O O . MET A 1 160 ? 14.223 -13.628 -19.407 1.00 98.69 160 MET A O 1
ATOM 1286 N N . VAL A 1 161 ? 16.468 -13.468 -19.480 1.00 98.50 161 VAL A N 1
ATOM 1287 C CA . VAL A 1 161 ? 16.651 -14.088 -20.802 1.00 98.50 161 VAL A CA 1
ATOM 1288 C C . VAL A 1 161 ? 16.321 -15.579 -20.718 1.00 98.50 161 VAL A C 1
ATOM 1290 O O . VAL A 1 161 ? 15.338 -16.017 -21.314 1.00 98.50 161 VAL A O 1
ATOM 1293 N N . SER A 1 162 ? 17.076 -16.336 -19.916 1.00 98.44 162 SER A N 1
ATOM 1294 C CA . SER A 1 162 ? 16.973 -17.802 -19.819 1.00 98.44 162 SER A CA 1
ATOM 1295 C C . SER A 1 162 ? 15.601 -18.294 -19.349 1.00 98.44 162 SER A C 1
ATOM 1297 O O . SER A 1 162 ? 15.037 -19.209 -19.940 1.00 98.44 162 SER A O 1
ATOM 1299 N N . ARG A 1 163 ? 15.030 -17.687 -18.300 1.00 98.31 163 ARG A N 1
ATOM 1300 C CA . ARG A 1 163 ? 13.796 -18.185 -17.669 1.00 98.31 163 ARG A CA 1
ATOM 1301 C C . ARG A 1 163 ? 12.511 -17.663 -18.306 1.00 98.31 163 ARG A C 1
ATOM 1303 O O . ARG A 1 163 ? 11.467 -18.300 -18.182 1.00 98.31 163 ARG A O 1
ATOM 1310 N N . TYR A 1 164 ? 12.552 -16.475 -18.907 1.00 97.69 164 TYR A N 1
ATOM 1311 C CA . TYR A 1 164 ? 11.345 -15.766 -19.345 1.00 97.69 164 TYR A CA 1
ATOM 1312 C C . TYR A 1 164 ? 11.369 -15.332 -20.814 1.00 97.69 164 TYR A C 1
ATOM 1314 O O . TYR A 1 164 ? 10.409 -14.685 -21.248 1.00 97.69 164 TYR A O 1
ATOM 1322 N N . GLY A 1 165 ? 12.412 -15.673 -21.577 1.00 97.69 165 GLY A N 1
ATOM 1323 C CA . GLY A 1 165 ? 12.497 -15.405 -23.014 1.00 97.69 165 GLY A CA 1
ATOM 1324 C C . GLY A 1 165 ? 12.546 -13.915 -23.359 1.00 97.69 165 GLY A C 1
ATOM 1325 O O . GLY A 1 165 ? 12.005 -13.496 -24.379 1.00 97.69 165 GLY A O 1
ATOM 1326 N N . PHE A 1 166 ? 13.108 -13.073 -22.487 1.00 97.75 166 PHE A N 1
ATOM 1327 C CA . PHE A 1 166 ? 13.367 -11.678 -22.849 1.00 97.75 166 PHE A CA 1
ATOM 1328 C C . PHE A 1 166 ? 14.582 -11.583 -23.778 1.00 97.75 166 PHE A C 1
ATOM 1330 O O . PHE A 1 166 ? 15.574 -12.282 -23.601 1.00 97.75 166 PHE A O 1
ATOM 1337 N N . SER A 1 167 ? 14.545 -10.658 -24.738 1.00 97.44 167 SER A N 1
ATOM 1338 C CA . SER A 1 167 ? 15.729 -10.319 -25.532 1.00 97.44 167 SER A CA 1
ATOM 1339 C C . SER A 1 167 ? 16.765 -9.620 -24.642 1.00 97.44 167 SER A C 1
ATOM 1341 O O . SER A 1 167 ? 16.451 -8.575 -24.068 1.00 97.44 167 SER A O 1
ATOM 1343 N N . ARG A 1 168 ? 18.000 -10.152 -24.565 1.00 98.00 168 ARG A N 1
ATOM 1344 C CA . ARG A 1 168 ? 19.108 -9.527 -23.810 1.00 98.00 168 ARG A CA 1
ATOM 1345 C C . ARG A 1 168 ? 19.268 -8.060 -24.190 1.00 98.00 168 ARG A C 1
ATOM 1347 O O . ARG A 1 168 ? 19.227 -7.202 -23.320 1.00 98.00 168 ARG A O 1
ATOM 1354 N N . ALA A 1 169 ? 19.334 -7.768 -25.491 1.00 97.62 169 ALA A N 1
ATOM 1355 C CA . ALA A 1 169 ? 19.534 -6.408 -25.975 1.00 97.62 169 ALA A CA 1
ATOM 1356 C C . ALA A 1 169 ? 18.446 -5.428 -25.496 1.00 97.62 169 ALA A C 1
ATOM 1358 O O . ALA A 1 169 ? 18.750 -4.281 -25.180 1.00 97.62 169 ALA A O 1
ATOM 1359 N N . TYR A 1 170 ? 17.190 -5.879 -25.398 1.00 96.75 170 TYR A N 1
ATOM 1360 C CA . TYR A 1 170 ? 16.099 -5.074 -24.839 1.00 96.75 170 TYR A CA 1
ATOM 1361 C C . TYR A 1 170 ? 16.287 -4.820 -23.337 1.00 96.75 170 TYR A C 1
ATOM 1363 O O . TYR A 1 170 ? 16.158 -3.686 -22.890 1.00 96.75 170 TYR A O 1
ATOM 1371 N N . LEU A 1 171 ? 16.633 -5.844 -22.551 1.00 97.88 171 LEU A N 1
ATOM 1372 C CA . LEU A 1 171 ? 16.874 -5.676 -21.113 1.00 97.88 171 LEU A CA 1
ATOM 1373 C C . LEU A 1 171 ? 18.079 -4.779 -20.822 1.00 97.88 171 LEU A C 1
ATOM 1375 O O . LEU A 1 171 ? 17.969 -3.907 -19.962 1.00 97.88 171 LEU A O 1
ATOM 1379 N N . ASN A 1 172 ? 19.167 -4.945 -21.579 1.00 98.12 172 ASN A N 1
ATOM 1380 C CA . ASN A 1 172 ? 20.321 -4.052 -21.563 1.00 98.12 172 ASN A CA 1
ATOM 1381 C C . ASN A 1 172 ? 19.859 -2.611 -21.777 1.00 98.12 172 ASN A C 1
ATOM 1383 O O . ASN A 1 172 ? 20.086 -1.766 -20.924 1.00 98.12 172 ASN A O 1
ATOM 1387 N N . GLY A 1 173 ? 19.116 -2.338 -22.856 1.00 97.19 173 GLY A N 1
ATOM 1388 C CA . GLY A 1 173 ? 18.587 -1.004 -23.125 1.00 97.19 173 GLY A CA 1
ATOM 1389 C C . GLY A 1 173 ? 17.702 -0.456 -21.998 1.00 97.19 173 GLY A C 1
ATOM 1390 O O . GLY A 1 173 ? 17.873 0.701 -21.611 1.00 97.19 173 GLY A O 1
ATOM 1391 N N . ILE A 1 174 ? 16.770 -1.255 -21.464 1.00 97.62 174 ILE A N 1
ATOM 1392 C CA . ILE A 1 174 ? 15.857 -0.826 -20.392 1.00 97.62 174 ILE A CA 1
ATOM 1393 C C . ILE A 1 174 ? 16.640 -0.449 -19.129 1.00 97.62 174 ILE A C 1
ATOM 1395 O O . ILE A 1 174 ? 16.384 0.606 -18.550 1.00 97.62 174 ILE A O 1
ATOM 1399 N N . LEU A 1 175 ? 17.597 -1.281 -18.712 1.00 98.19 175 LEU A N 1
ATOM 1400 C CA . LEU A 1 175 ? 18.390 -1.042 -17.505 1.00 98.19 175 LEU A CA 1
ATOM 1401 C C . LEU A 1 175 ? 19.455 0.046 -17.717 1.00 98.19 175 LEU A C 1
ATOM 1403 O O . LEU A 1 175 ? 19.653 0.853 -16.818 1.00 98.19 175 LEU A O 1
ATOM 1407 N N . SER A 1 176 ? 20.017 0.181 -18.922 1.00 97.69 176 SER A N 1
ATOM 1408 C CA . SER A 1 176 ? 20.856 1.322 -19.323 1.00 97.69 176 SER A CA 1
ATOM 1409 C C . SER A 1 176 ? 20.139 2.672 -19.278 1.00 97.69 176 SER A C 1
ATOM 1411 O O . SER A 1 176 ? 20.796 3.709 -19.234 1.00 97.69 176 SER A O 1
ATOM 1413 N N . ASN A 1 177 ? 18.805 2.677 -19.347 1.00 97.19 177 ASN A N 1
ATOM 1414 C CA . ASN A 1 177 ? 17.980 3.880 -19.231 1.00 97.19 177 ASN A CA 1
ATOM 1415 C C . ASN A 1 177 ? 17.459 4.116 -17.806 1.00 97.19 177 ASN A C 1
ATOM 1417 O O . ASN A 1 177 ? 16.829 5.150 -17.567 1.00 97.19 177 ASN A O 1
ATOM 1421 N N . ALA A 1 178 ? 17.670 3.181 -16.876 1.00 97.56 178 ALA A N 1
ATOM 1422 C CA . ALA A 1 178 ? 17.265 3.315 -15.483 1.00 97.56 178 ALA A CA 1
ATOM 1423 C C . ALA A 1 178 ? 18.303 4.144 -14.704 1.00 97.56 178 ALA A C 1
ATOM 1425 O O . ALA A 1 178 ? 19.504 3.975 -14.888 1.00 97.56 178 ALA A O 1
ATOM 1426 N N . GLN A 1 179 ? 17.833 5.050 -13.847 1.00 97.19 179 GLN A N 1
ATOM 1427 C CA . GLN A 1 179 ? 18.662 6.046 -13.158 1.00 97.19 179 GLN A CA 1
ATOM 1428 C C . GLN A 1 179 ? 18.628 5.838 -11.641 1.00 97.19 179 GLN A C 1
ATOM 1430 O O . GLN A 1 179 ? 17.620 6.103 -10.982 1.00 97.19 179 GLN A O 1
ATOM 1435 N N . ALA A 1 180 ? 19.753 5.431 -11.066 1.00 96.94 180 ALA A N 1
ATOM 1436 C CA . ALA A 1 180 ? 19.975 5.341 -9.630 1.00 96.94 180 ALA A CA 1
ATOM 1437 C C . ALA A 1 180 ? 20.474 6.686 -9.086 1.00 96.94 180 ALA A C 1
ATOM 1439 O O . ALA A 1 180 ? 21.617 6.837 -8.650 1.00 96.94 180 ALA A O 1
ATOM 1440 N N . THR A 1 181 ? 19.577 7.676 -9.080 1.00 96.44 181 THR A N 1
ATOM 1441 C CA . THR A 1 181 ? 19.861 9.020 -8.548 1.00 96.44 181 THR A CA 1
ATOM 1442 C C . THR A 1 181 ? 20.418 8.975 -7.117 1.00 96.44 181 THR A C 1
ATOM 1444 O O . THR A 1 181 ? 20.046 8.109 -6.318 1.00 96.44 181 THR A O 1
ATOM 1447 N N . ASN A 1 182 ? 21.230 9.970 -6.736 1.00 96.69 182 ASN A N 1
ATOM 1448 C CA . ASN A 1 182 ? 21.811 10.090 -5.387 1.00 96.69 182 ASN A CA 1
ATOM 1449 C C . ASN A 1 182 ? 20.770 9.952 -4.260 1.00 96.69 182 ASN A C 1
ATOM 1451 O O . ASN A 1 182 ? 21.036 9.356 -3.214 1.00 96.69 182 ASN A O 1
ATOM 1455 N N . TRP A 1 183 ? 19.551 10.456 -4.476 1.00 95.62 183 TRP A N 1
ATOM 1456 C CA . TRP A 1 183 ? 18.452 10.299 -3.527 1.00 95.62 183 TRP A CA 1
ATOM 1457 C C . TRP A 1 183 ? 17.955 8.848 -3.425 1.00 95.62 183 TRP A C 1
ATOM 1459 O O . TRP A 1 183 ? 17.724 8.369 -2.315 1.00 95.62 183 TRP A O 1
ATOM 1469 N N . MET A 1 184 ? 17.834 8.122 -4.541 1.00 96.00 184 MET A N 1
ATOM 1470 C CA . MET A 1 184 ? 17.450 6.705 -4.524 1.00 96.00 184 MET A CA 1
ATOM 1471 C C . MET A 1 184 ? 18.542 5.831 -3.902 1.00 96.00 184 MET A C 1
ATOM 1473 O O . MET A 1 184 ? 18.218 5.014 -3.042 1.00 96.00 184 MET A O 1
ATOM 1477 N N . ARG A 1 185 ? 19.826 6.060 -4.219 1.00 96.00 185 ARG A N 1
ATOM 1478 C CA . ARG A 1 185 ? 20.956 5.374 -3.556 1.00 96.00 185 ARG A CA 1
ATOM 1479 C C . ARG A 1 185 ? 20.948 5.624 -2.041 1.00 96.00 185 ARG A C 1
ATOM 1481 O O . ARG A 1 185 ? 21.049 4.686 -1.253 1.00 96.00 185 ARG A O 1
ATOM 1488 N N . LYS A 1 186 ? 20.672 6.860 -1.602 1.00 94.88 186 LYS A N 1
ATOM 1489 C CA . LYS A 1 186 ? 20.467 7.202 -0.178 1.00 94.88 186 LYS A CA 1
ATOM 1490 C C . LYS A 1 186 ? 19.267 6.481 0.453 1.00 94.88 186 LYS A C 1
ATOM 1492 O O . LYS A 1 186 ? 19.304 6.173 1.645 1.00 94.88 186 LYS A O 1
ATOM 1497 N N . MET A 1 187 ? 18.202 6.208 -0.302 1.00 93.94 187 MET A N 1
ATOM 1498 C CA . MET A 1 187 ? 17.059 5.419 0.174 1.00 93.94 187 MET A CA 1
ATOM 1499 C C . MET A 1 187 ? 17.357 3.911 0.225 1.00 93.94 187 MET A C 1
ATOM 1501 O O . MET A 1 187 ? 16.910 3.262 1.170 1.00 93.94 187 MET A O 1
ATOM 1505 N N . ALA A 1 188 ? 18.164 3.380 -0.698 1.00 93.62 188 ALA A N 1
ATOM 1506 C CA . ALA A 1 188 ? 18.678 2.010 -0.657 1.00 93.62 188 ALA A CA 1
ATOM 1507 C C . ALA A 1 188 ? 19.593 1.787 0.563 1.00 93.62 188 ALA A C 1
ATOM 1509 O O . ALA A 1 188 ? 19.332 0.898 1.372 1.00 93.62 188 ALA A O 1
ATOM 1510 N N . ALA A 1 189 ? 20.569 2.671 0.797 1.00 93.00 189 ALA A N 1
ATOM 1511 C CA . ALA A 1 189 ? 21.439 2.619 1.978 1.00 93.00 189 ALA A CA 1
ATOM 1512 C C . ALA A 1 189 ? 20.653 2.712 3.307 1.00 93.00 189 ALA A C 1
ATOM 1514 O O . ALA A 1 189 ? 20.946 2.014 4.279 1.00 93.00 189 ALA A O 1
ATOM 1515 N N . ARG A 1 190 ? 19.590 3.530 3.354 1.00 90.69 190 ARG A N 1
ATOM 1516 C CA . ARG A 1 190 ? 18.656 3.587 4.499 1.00 90.69 190 ARG A CA 1
ATOM 1517 C C . ARG A 1 190 ? 17.853 2.303 4.704 1.00 90.69 190 ARG A C 1
ATOM 1519 O O . ARG A 1 190 ? 17.385 2.068 5.819 1.00 90.69 190 ARG A O 1
ATOM 1526 N N . ASP A 1 191 ? 17.641 1.509 3.659 1.00 89.50 191 ASP A N 1
ATOM 1527 C CA . ASP A 1 191 ? 16.973 0.218 3.780 1.00 89.50 191 ASP A CA 1
ATOM 1528 C C . ASP A 1 191 ? 17.911 -0.872 4.300 1.00 89.50 191 ASP A C 1
ATOM 1530 O O . ASP A 1 191 ? 17.465 -1.715 5.078 1.00 89.50 191 ASP A O 1
ATOM 1534 N N . ASP A 1 192 ? 19.189 -0.832 3.926 1.00 89.88 192 ASP A N 1
ATOM 1535 C CA . ASP A 1 192 ? 20.235 -1.725 4.441 1.00 89.88 192 ASP A CA 1
ATOM 1536 C C . ASP A 1 192 ? 20.553 -1.472 5.912 1.00 89.88 192 ASP A C 1
ATOM 1538 O O . ASP A 1 192 ? 20.708 -2.419 6.686 1.00 89.88 192 ASP A O 1
ATOM 1542 N N . HIS A 1 193 ? 20.532 -0.202 6.321 1.00 86.94 193 HIS A N 1
ATOM 1543 C CA . HIS A 1 193 ? 20.676 0.222 7.709 1.00 86.94 193 HIS A CA 1
ATOM 1544 C C . HIS A 1 193 ? 19.329 0.705 8.269 1.00 86.94 193 HIS A C 1
ATOM 1546 O O . HIS A 1 193 ? 19.146 1.910 8.482 1.00 86.94 193 HIS A O 1
ATOM 1552 N N . PRO A 1 194 ? 18.361 -0.201 8.541 1.00 77.44 194 PRO A N 1
ATOM 1553 C CA . PRO A 1 194 ? 17.076 0.174 9.105 1.00 77.44 194 PRO A CA 1
ATOM 1554 C C . PRO A 1 194 ? 17.300 0.670 10.533 1.00 77.44 194 PRO A C 1
ATOM 1556 O O . PRO A 1 194 ? 17.321 -0.109 11.489 1.00 77.44 194 PRO A O 1
ATOM 1559 N N . ILE A 1 195 ? 17.473 1.988 10.671 1.00 66.69 195 ILE A N 1
ATOM 1560 C CA . ILE A 1 195 ? 17.679 2.659 11.953 1.00 66.69 195 ILE A CA 1
ATOM 1561 C C . ILE A 1 195 ? 16.615 2.136 12.916 1.00 66.69 195 ILE A C 1
ATOM 1563 O O . ILE A 1 195 ? 15.414 2.264 12.646 1.00 66.69 195 ILE A O 1
ATOM 1567 N N . LYS A 1 196 ? 17.048 1.571 14.054 1.00 56.16 196 LYS A N 1
ATOM 1568 C CA . LYS A 1 196 ? 16.168 1.288 15.194 1.00 56.16 196 LYS A CA 1
ATOM 1569 C C . LYS A 1 196 ? 15.554 2.623 15.603 1.00 56.16 196 LYS A C 1
ATOM 1571 O O . LYS A 1 196 ? 16.151 3.355 16.389 1.00 56.16 196 LYS A O 1
ATOM 1576 N N . ARG A 1 197 ? 14.397 2.970 15.018 1.00 55.66 197 ARG A N 1
ATOM 1577 C CA . ARG A 1 197 ? 13.694 4.237 15.247 1.00 55.66 197 ARG A CA 1
ATOM 1578 C C . ARG A 1 197 ? 13.640 4.438 16.753 1.00 55.66 197 ARG A C 1
ATOM 1580 O O . ARG A 1 197 ? 12.932 3.679 17.420 1.00 55.66 197 ARG A O 1
ATOM 1587 N N . LYS A 1 198 ? 14.388 5.424 17.278 1.00 53.62 198 LYS A N 1
ATOM 1588 C CA . LYS A 1 198 ? 14.294 5.827 18.685 1.00 53.62 198 LYS A CA 1
ATOM 1589 C C . LYS A 1 198 ? 12.807 6.067 18.923 1.00 53.62 198 LYS A C 1
ATOM 1591 O O . LYS A 1 198 ? 12.237 7.000 18.356 1.00 53.62 198 LYS A O 1
ATOM 1596 N N . LYS A 1 199 ? 12.148 5.163 19.659 1.00 52.59 199 LYS A N 1
ATOM 1597 C CA . LYS A 1 199 ? 10.729 5.305 19.990 1.00 52.59 199 LYS A CA 1
ATOM 1598 C C . LYS A 1 199 ? 10.650 6.606 20.771 1.00 52.59 199 LYS A C 1
ATOM 1600 O O . LYS A 1 199 ? 11.106 6.623 21.911 1.00 52.59 199 LYS A O 1
ATOM 1605 N N . ARG A 1 200 ? 10.142 7.683 20.156 1.00 57.62 200 ARG A N 1
ATOM 1606 C CA . ARG A 1 200 ? 9.908 8.954 20.852 1.00 57.62 200 ARG A CA 1
ATOM 1607 C C . ARG A 1 200 ? 8.999 8.603 22.031 1.00 57.62 200 ARG A C 1
ATOM 1609 O O . ARG A 1 200 ? 7.859 8.186 21.821 1.00 57.62 200 ARG A O 1
ATOM 1616 N N . ARG A 1 201 ? 9.571 8.592 23.238 1.00 50.47 201 ARG A N 1
ATOM 1617 C CA . ARG A 1 201 ? 8.871 8.213 24.467 1.00 50.47 201 ARG A CA 1
ATOM 1618 C C . ARG A 1 201 ? 7.852 9.323 24.748 1.00 50.47 201 ARG A C 1
ATOM 1620 O O . ARG A 1 201 ? 8.186 10.493 24.626 1.00 50.47 201 ARG A O 1
ATOM 1627 N N . GLY A 1 202 ? 6.619 8.944 25.082 1.00 61.78 202 GLY A N 1
ATOM 1628 C CA . GLY A 1 202 ? 5.544 9.890 25.402 1.00 61.78 202 GLY A CA 1
ATOM 1629 C C . GLY A 1 202 ? 4.798 10.517 24.207 1.00 61.78 202 GLY A C 1
ATOM 1630 O O . GLY A 1 202 ? 5.232 10.483 23.052 1.00 61.78 202 GLY A O 1
ATOM 1631 N N . GLY A 1 203 ? 3.632 11.088 24.523 1.00 70.75 203 GLY A N 1
ATOM 1632 C CA . GLY A 1 203 ? 2.799 11.888 23.621 1.00 70.75 203 GLY A CA 1
ATOM 1633 C C . GLY A 1 203 ? 1.718 11.136 22.832 1.00 70.75 203 GLY A C 1
ATOM 1634 O O . GLY A 1 203 ? 1.733 9.910 22.693 1.00 70.75 203 GLY A O 1
ATOM 1635 N N . ALA A 1 204 ? 0.801 11.919 22.258 1.00 74.38 204 ALA A N 1
ATOM 1636 C CA . ALA A 1 204 ? -0.331 11.486 21.440 1.00 74.38 204 ALA A CA 1
ATOM 1637 C C . ALA A 1 204 ? 0.121 10.912 20.083 1.00 74.38 204 ALA A C 1
ATOM 1639 O O . ALA A 1 204 ? 0.169 11.600 19.060 1.00 74.38 204 ALA A O 1
ATOM 1640 N N . THR A 1 205 ? 0.572 9.659 20.063 1.00 89.81 205 THR A N 1
ATOM 1641 C CA . THR A 1 205 ? 1.079 9.019 18.839 1.00 89.81 205 THR A CA 1
ATOM 1642 C C . THR A 1 205 ? -0.020 8.692 17.834 1.00 89.81 205 THR A C 1
ATOM 1644 O O . THR A 1 205 ? 0.275 8.647 16.642 1.00 89.81 205 THR A O 1
ATOM 1647 N N . TRP A 1 206 ? -1.254 8.447 18.286 1.00 95.06 206 TRP A N 1
ATOM 1648 C CA . TRP A 1 206 ? -2.386 8.219 17.390 1.00 95.06 206 TRP A CA 1
ATOM 1649 C C . TRP A 1 206 ? -2.880 9.533 16.797 1.00 95.06 206 TRP A C 1
ATOM 1651 O O . TRP A 1 206 ? -2.909 9.636 15.579 1.00 95.06 206 TRP A O 1
ATOM 1661 N N . SER A 1 207 ? -3.168 10.556 17.610 1.00 94.31 207 SER A N 1
ATOM 1662 C CA . SER A 1 207 ? -3.685 11.838 17.103 1.00 94.31 207 SER A CA 1
ATOM 1663 C C . SER A 1 207 ? -2.782 12.464 16.037 1.00 94.31 207 SER A C 1
ATOM 1665 O O . SER A 1 207 ? -3.278 12.838 14.980 1.00 94.31 207 SER A O 1
ATOM 1667 N N . ARG A 1 208 ? -1.456 12.473 16.256 1.00 93.94 208 ARG A N 1
ATOM 1668 C CA . ARG A 1 208 ? -0.476 12.943 15.259 1.00 93.94 208 ARG A CA 1
ATOM 1669 C C . ARG A 1 208 ? -0.445 12.106 13.980 1.00 93.94 208 ARG A C 1
ATOM 1671 O O . ARG A 1 208 ? -0.196 12.642 12.915 1.00 93.94 208 ARG A O 1
ATOM 1678 N N . TYR A 1 209 ? -0.660 10.793 14.068 1.00 95.25 209 TYR A N 1
ATOM 1679 C CA . TYR A 1 209 ? -0.733 9.951 12.870 1.00 95.25 209 TYR A CA 1
ATOM 1680 C C . TYR A 1 209 ? -2.059 10.174 12.130 1.00 95.25 209 TYR A C 1
ATOM 1682 O O . TYR A 1 209 ? -2.074 10.321 10.914 1.00 95.25 209 TYR A O 1
ATOM 1690 N N . ARG A 1 210 ? -3.167 10.240 12.875 1.00 95.88 210 ARG A N 1
ATOM 1691 C CA . ARG A 1 210 ? -4.528 10.452 12.377 1.00 95.88 210 ARG A CA 1
ATOM 1692 C C . ARG A 1 210 ? -4.663 11.782 11.634 1.00 95.88 210 ARG A C 1
ATOM 1694 O O . ARG A 1 210 ? -5.283 11.801 10.575 1.00 95.88 210 ARG A O 1
ATOM 1701 N N . SER A 1 211 ? -4.067 12.862 12.145 1.00 95.69 211 SER A N 1
ATOM 1702 C CA . SER A 1 211 ? -4.142 14.198 11.534 1.00 95.69 211 SER A CA 1
ATOM 1703 C C . SER A 1 211 ? -3.454 14.305 10.170 1.00 95.69 211 SER A C 1
ATOM 1705 O O . SER A 1 211 ? -3.755 15.232 9.427 1.00 95.69 211 SER A O 1
ATOM 1707 N N . HIS A 1 212 ? -2.590 13.358 9.789 1.00 95.44 212 HIS A N 1
ATOM 1708 C CA . HIS A 1 212 ? -2.042 13.312 8.431 1.00 95.44 212 HIS A CA 1
ATOM 1709 C C . HIS A 1 212 ? -3.047 12.803 7.386 1.00 95.44 212 HIS A C 1
ATOM 1711 O O . HIS A 1 212 ? -2.916 13.169 6.223 1.00 95.44 212 HIS A O 1
ATOM 1717 N N . PHE A 1 213 ? -4.037 11.991 7.781 1.00 95.25 213 PHE A N 1
ATOM 1718 C CA . PHE A 1 213 ? -4.946 11.294 6.856 1.00 95.25 213 PHE A CA 1
ATOM 1719 C C . PHE A 1 213 ? -6.404 11.746 6.971 1.00 95.25 213 PHE A C 1
ATOM 1721 O O . PHE A 1 213 ? -7.113 11.793 5.974 1.00 95.25 213 PHE A O 1
ATOM 1728 N N . LEU A 1 214 ? -6.879 12.086 8.170 1.00 95.75 214 LEU A N 1
ATOM 1729 C CA . LEU A 1 214 ? -8.258 12.528 8.388 1.00 95.75 214 LEU A CA 1
ATOM 1730 C C . LEU A 1 214 ? -8.331 14.056 8.361 1.00 95.75 214 LEU A C 1
ATOM 1732 O O . LEU A 1 214 ? -8.557 14.702 9.382 1.00 95.75 214 LEU A O 1
ATOM 1736 N N . THR A 1 215 ? -8.108 14.616 7.172 1.00 97.38 215 THR A N 1
ATOM 1737 C CA . THR A 1 215 ? -8.205 16.057 6.892 1.00 97.38 215 THR A CA 1
ATOM 1738 C C . THR A 1 215 ? -9.308 16.346 5.877 1.00 97.38 215 THR A C 1
ATOM 1740 O O . THR A 1 215 ? -9.665 15.472 5.082 1.00 97.38 215 THR A O 1
ATOM 1743 N N . ALA A 1 216 ? -9.804 17.589 5.845 1.00 97.25 216 ALA A N 1
ATOM 1744 C CA . ALA A 1 216 ? -10.789 18.034 4.854 1.00 97.25 216 ALA A CA 1
ATOM 1745 C C . ALA A 1 216 ? -10.347 17.719 3.411 1.00 97.25 216 ALA A C 1
ATOM 1747 O O . ALA A 1 216 ? -11.140 17.199 2.632 1.00 97.25 216 ALA A O 1
ATOM 1748 N N . LYS A 1 217 ? -9.055 17.901 3.085 1.00 97.44 217 LYS A N 1
ATOM 1749 C CA . LYS A 1 217 ? -8.476 17.525 1.782 1.00 97.44 217 LYS A CA 1
ATOM 1750 C C . LYS A 1 217 ? -8.715 16.052 1.427 1.00 97.44 217 LYS A C 1
ATOM 1752 O O . LYS A 1 217 ? -9.156 15.768 0.319 1.00 97.44 217 LYS A O 1
ATOM 1757 N N . HIS A 1 218 ? -8.436 15.118 2.339 1.00 98.19 218 HIS A N 1
ATOM 1758 C CA . HIS A 1 218 ? -8.627 13.686 2.074 1.00 98.19 218 HIS A CA 1
ATOM 1759 C C . HIS A 1 218 ? -10.109 13.302 2.007 1.00 98.19 218 HIS A C 1
ATOM 1761 O O . HIS A 1 218 ? -10.486 12.459 1.197 1.00 98.19 218 HIS A O 1
ATOM 1767 N N . ILE A 1 219 ? -10.952 13.905 2.8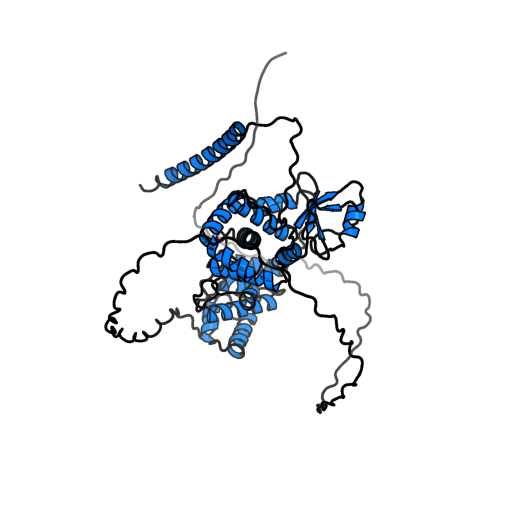48 1.00 98.50 219 ILE A N 1
ATOM 1768 C CA . ILE A 1 219 ? -12.388 13.606 2.871 1.00 98.50 219 ILE A CA 1
ATOM 1769 C C . ILE A 1 219 ? -13.049 14.126 1.588 1.00 98.50 219 ILE A C 1
ATOM 1771 O O . ILE A 1 219 ? -13.696 13.354 0.885 1.00 98.50 219 ILE A O 1
ATOM 1775 N N . ASN A 1 220 ? -12.815 15.388 1.221 1.00 98.44 220 ASN A N 1
ATOM 1776 C CA . ASN A 1 220 ? -13.410 16.011 0.036 1.00 98.44 220 ASN A CA 1
ATOM 1777 C C . ASN A 1 220 ? -12.912 15.353 -1.266 1.00 98.44 220 ASN A C 1
ATOM 1779 O O . ASN A 1 220 ? -13.722 15.043 -2.139 1.00 98.44 220 ASN A O 1
ATOM 1783 N N . ALA A 1 221 ? -11.611 15.041 -1.373 1.00 98.69 221 ALA A N 1
ATOM 1784 C CA . ALA A 1 221 ? -11.078 14.283 -2.510 1.00 98.69 221 ALA A CA 1
ATOM 1785 C C . ALA A 1 221 ? -11.693 12.874 -2.608 1.00 98.69 221 ALA A C 1
ATOM 1787 O O . ALA A 1 221 ? -12.024 12.423 -3.703 1.00 98.69 221 ALA A O 1
ATOM 1788 N N . GLY A 1 222 ? -11.910 12.203 -1.471 1.00 98.75 222 GLY A N 1
ATOM 1789 C CA . GLY A 1 222 ? -12.561 10.892 -1.429 1.00 98.75 222 GLY A CA 1
ATOM 1790 C C . GLY A 1 222 ? -14.025 10.931 -1.859 1.00 98.75 222 GLY A C 1
ATOM 1791 O O . GLY A 1 222 ? -14.465 10.044 -2.583 1.00 98.75 222 GLY A O 1
ATOM 1792 N N . VAL A 1 223 ? -14.767 11.976 -1.478 1.00 98.75 223 VAL A N 1
ATOM 1793 C CA . VAL A 1 223 ? -16.160 12.198 -1.910 1.00 98.75 223 VAL A CA 1
ATOM 1794 C C . VAL A 1 223 ? -16.229 12.399 -3.425 1.00 98.75 223 VAL A C 1
ATOM 1796 O O . VAL A 1 223 ? -17.056 11.769 -4.085 1.00 98.75 223 VAL A O 1
ATOM 1799 N N . ALA A 1 224 ? -15.347 13.230 -3.988 1.00 98.75 224 ALA A N 1
ATOM 1800 C CA . ALA A 1 224 ? -15.274 13.458 -5.431 1.00 98.75 224 ALA A CA 1
ATOM 1801 C C . ALA A 1 224 ? -14.912 12.170 -6.192 1.00 98.75 224 ALA A C 1
ATOM 1803 O O . ALA A 1 224 ? -15.644 11.757 -7.093 1.00 98.75 224 ALA A O 1
ATOM 1804 N N . PHE A 1 225 ? -13.846 11.482 -5.768 1.00 98.81 225 PHE A N 1
ATOM 1805 C CA . PHE A 1 225 ? -13.402 10.225 -6.373 1.00 98.81 225 PHE A CA 1
ATOM 1806 C C . PHE A 1 225 ? -14.473 9.129 -6.284 1.00 98.81 225 PHE A C 1
ATOM 1808 O O . PHE A 1 225 ? -14.694 8.398 -7.252 1.00 98.81 225 PHE A O 1
ATOM 1815 N N . TYR A 1 226 ? -15.176 9.030 -5.150 1.00 98.75 226 TYR A N 1
ATOM 1816 C CA . TYR A 1 226 ? -16.300 8.113 -4.984 1.00 98.75 226 TYR A CA 1
ATOM 1817 C C . TYR A 1 226 ? -17.428 8.408 -5.971 1.00 98.75 226 TYR A C 1
ATOM 1819 O O . TYR A 1 226 ? -17.874 7.500 -6.668 1.00 98.75 226 TYR A O 1
ATOM 1827 N N . ARG A 1 227 ? -17.879 9.669 -6.055 1.00 98.50 227 ARG A N 1
ATOM 1828 C CA . ARG A 1 227 ? -18.977 10.076 -6.946 1.00 98.50 227 ARG A CA 1
ATOM 1829 C C . ARG A 1 227 ? -18.651 9.759 -8.409 1.00 98.50 227 ARG A C 1
ATOM 1831 O O . ARG A 1 227 ? -19.482 9.164 -9.086 1.00 98.50 227 ARG A O 1
ATOM 1838 N N . GLN A 1 228 ? -17.427 10.055 -8.850 1.00 98.69 228 GLN A N 1
ATOM 1839 C CA . GLN A 1 228 ? -16.940 9.752 -10.203 1.00 98.69 228 GLN A CA 1
ATOM 1840 C C . GLN A 1 228 ? -16.868 8.244 -10.507 1.00 98.69 228 GLN A C 1
ATOM 1842 O O . GLN A 1 228 ? -17.095 7.835 -11.640 1.00 98.69 228 GLN A O 1
ATOM 1847 N N . ASN A 1 229 ? -16.575 7.403 -9.509 1.00 98.75 229 ASN A N 1
ATOM 1848 C CA . ASN A 1 229 ? -16.310 5.969 -9.696 1.00 98.75 229 ASN A CA 1
ATOM 1849 C C . ASN A 1 229 ? -17.374 5.052 -9.062 1.00 98.75 229 ASN A C 1
ATOM 1851 O O . ASN A 1 229 ? -17.131 3.854 -8.884 1.00 98.75 229 ASN A O 1
ATOM 1855 N N . ARG A 1 230 ? -18.553 5.585 -8.708 1.00 98.50 230 ARG A N 1
ATOM 1856 C CA . ARG A 1 230 ? -19.575 4.889 -7.902 1.00 98.50 230 ARG A CA 1
ATOM 1857 C C . ARG A 1 230 ? -19.941 3.516 -8.465 1.00 98.50 230 ARG A C 1
ATOM 1859 O O . ARG A 1 230 ? -19.879 2.530 -7.739 1.00 98.50 230 ARG A O 1
ATOM 1866 N N . ALA A 1 231 ? -20.250 3.430 -9.760 1.00 98.56 231 ALA A N 1
ATOM 1867 C CA . ALA A 1 231 ? -20.607 2.171 -10.423 1.00 98.56 231 ALA A CA 1
ATOM 1868 C C . ALA A 1 231 ? -19.504 1.095 -10.315 1.00 98.56 231 ALA A C 1
ATOM 1870 O O . ALA A 1 231 ? -19.791 -0.102 -10.236 1.00 98.56 231 ALA A O 1
ATOM 1871 N N . THR A 1 232 ? -18.241 1.518 -10.256 1.00 98.81 232 THR A N 1
ATOM 1872 C CA . THR A 1 232 ? -17.081 0.634 -10.127 1.00 98.81 232 THR A CA 1
ATOM 1873 C C . THR A 1 232 ? -16.894 0.149 -8.690 1.00 98.81 232 THR A C 1
ATOM 1875 O O . THR A 1 232 ? -16.669 -1.044 -8.484 1.00 98.81 232 THR A O 1
ATOM 1878 N N . PHE A 1 233 ? -17.080 1.017 -7.686 1.00 98.75 233 PHE A N 1
ATOM 1879 C CA . PHE A 1 233 ? -17.151 0.594 -6.279 1.00 98.75 233 PHE A CA 1
ATOM 1880 C C . PHE A 1 233 ? -18.322 -0.370 -6.034 1.00 98.75 233 PHE A C 1
ATOM 1882 O O . PHE A 1 233 ? -18.135 -1.417 -5.420 1.00 98.75 233 PHE A O 1
ATOM 1889 N N . ASP A 1 234 ? -19.502 -0.060 -6.574 1.00 98.25 234 ASP A N 1
ATOM 1890 C CA . ASP A 1 234 ? -20.699 -0.904 -6.535 1.00 98.25 234 ASP A CA 1
ATOM 1891 C C . ASP A 1 234 ? -20.439 -2.309 -7.110 1.00 98.25 234 ASP A C 1
ATOM 1893 O O . ASP A 1 234 ? -20.840 -3.316 -6.521 1.00 98.25 234 ASP A O 1
ATOM 1897 N N . ARG A 1 235 ? -19.753 -2.396 -8.261 1.00 98.62 235 ARG A N 1
ATOM 1898 C CA . ARG A 1 235 ? -19.363 -3.674 -8.878 1.00 98.62 235 ARG A CA 1
ATOM 1899 C C . ARG A 1 235 ? -18.345 -4.425 -8.017 1.00 98.62 235 ARG A C 1
ATOM 1901 O O . ARG A 1 235 ? -18.507 -5.626 -7.806 1.00 98.62 235 ARG A O 1
ATOM 1908 N N . ALA A 1 236 ? -17.330 -3.732 -7.500 1.00 98.69 236 ALA A N 1
ATOM 1909 C CA . ALA A 1 236 ? -16.287 -4.336 -6.674 1.00 98.69 236 ALA A CA 1
ATOM 1910 C C . ALA A 1 236 ? -16.840 -4.902 -5.360 1.00 98.69 236 ALA A C 1
ATOM 1912 O O . ALA A 1 236 ? -16.507 -6.029 -4.991 1.00 98.69 236 ALA A O 1
ATOM 1913 N N . GLU A 1 237 ? -17.736 -4.180 -4.688 1.00 98.12 237 GLU A N 1
ATOM 1914 C CA . GLU A 1 237 ? -18.376 -4.675 -3.471 1.00 98.12 237 GLU A CA 1
ATOM 1915 C C . GLU A 1 237 ? -19.229 -5.918 -3.748 1.00 98.12 237 GLU A C 1
ATOM 1917 O O . GLU A 1 237 ? -19.056 -6.928 -3.063 1.00 98.12 237 GLU A O 1
ATOM 1922 N N . ARG A 1 238 ? -20.072 -5.909 -4.794 1.00 98.25 238 ARG A N 1
ATOM 1923 C CA . ARG A 1 238 ? -20.873 -7.090 -5.174 1.00 98.25 238 ARG A CA 1
ATOM 1924 C C . ARG A 1 238 ? -20.011 -8.311 -5.511 1.00 98.25 238 ARG A C 1
ATOM 1926 O O . ARG A 1 238 ? -20.325 -9.417 -5.086 1.00 98.25 238 ARG A O 1
ATOM 1933 N N . GLN A 1 239 ? -18.926 -8.129 -6.263 1.00 98.44 239 GLN A N 1
ATOM 1934 C CA . GLN A 1 239 ? -18.087 -9.235 -6.742 1.00 98.44 239 GLN A CA 1
ATOM 1935 C C . GLN A 1 239 ? -17.131 -9.784 -5.669 1.00 98.44 239 GLN A C 1
ATOM 1937 O O . GLN A 1 239 ? -16.841 -10.990 -5.622 1.00 98.44 239 GLN A O 1
ATOM 1942 N N . PHE A 1 240 ? -16.616 -8.914 -4.797 1.00 98.38 240 PHE A N 1
ATOM 1943 C CA . PHE A 1 240 ? -15.578 -9.284 -3.836 1.00 98.38 240 PHE A CA 1
ATOM 1944 C C . PHE A 1 240 ? -16.042 -9.336 -2.374 1.00 98.38 240 PHE A C 1
ATOM 1946 O O . PHE A 1 240 ? -15.356 -9.958 -1.564 1.00 98.38 240 PHE A O 1
ATOM 1953 N N . GLY A 1 241 ? -17.202 -8.765 -2.036 1.00 97.69 241 GLY A N 1
ATOM 1954 C CA . GLY A 1 241 ? -17.725 -8.696 -0.665 1.00 97.69 241 GLY A CA 1
ATOM 1955 C C . GLY A 1 241 ? -16.961 -7.720 0.238 1.00 97.69 241 GLY A C 1
ATOM 1956 O O . GLY A 1 241 ? -16.995 -7.860 1.462 1.00 97.69 241 GLY A O 1
ATOM 1957 N N . VAL A 1 242 ? -16.220 -6.782 -0.361 1.00 98.31 242 VAL A N 1
ATOM 1958 C CA . VAL A 1 242 ? -15.396 -5.779 0.327 1.00 98.31 242 VAL A CA 1
ATOM 1959 C C . VAL A 1 242 ? -16.109 -4.424 0.241 1.00 98.31 242 VAL A C 1
ATOM 1961 O O . VAL A 1 242 ? -16.272 -3.927 -0.874 1.00 98.31 242 VAL A O 1
ATOM 1964 N N . PRO A 1 243 ? -16.530 -3.827 1.372 1.00 97.62 243 PRO A N 1
ATOM 1965 C CA . PRO A 1 243 ? -17.289 -2.581 1.379 1.00 97.62 243 PRO A CA 1
ATOM 1966 C C . PRO A 1 243 ? -16.536 -1.384 0.790 1.00 97.62 243 PRO A C 1
ATOM 1968 O O . PRO A 1 243 ? -15.306 -1.282 0.895 1.00 97.62 243 PRO A O 1
ATOM 1971 N N . ARG A 1 244 ? -17.287 -0.459 0.182 1.00 97.69 244 ARG A N 1
ATOM 1972 C CA . ARG A 1 244 ? -16.751 0.697 -0.564 1.00 97.69 244 ARG A CA 1
ATOM 1973 C C . ARG A 1 244 ? -15.853 1.581 0.301 1.00 97.69 244 ARG A C 1
ATOM 1975 O O . ARG A 1 244 ? -14.804 2.022 -0.167 1.00 97.69 244 ARG A O 1
ATOM 1982 N N . GLU A 1 245 ? -16.214 1.782 1.571 1.00 97.44 245 GLU A N 1
ATOM 1983 C CA . GLU A 1 245 ? -15.440 2.567 2.535 1.00 97.44 245 GLU A CA 1
ATOM 1984 C C . GLU A 1 245 ? -14.032 2.003 2.759 1.00 97.44 245 GLU A C 1
ATOM 1986 O O . GLU A 1 245 ? -13.094 2.762 2.976 1.00 97.44 245 GLU A O 1
ATOM 1991 N N . ILE A 1 246 ? -13.842 0.687 2.656 1.00 98.69 246 ILE A N 1
ATOM 1992 C CA . ILE A 1 246 ? -12.536 0.050 2.880 1.00 98.69 246 ILE A CA 1
ATOM 1993 C C . ILE A 1 246 ? -11.611 0.308 1.695 1.00 98.69 246 ILE A C 1
ATOM 1995 O O . ILE A 1 246 ? -10.444 0.649 1.880 1.00 98.69 246 ILE A O 1
ATOM 1999 N N . ILE A 1 247 ? -12.149 0.204 0.479 1.00 98.88 247 ILE A N 1
ATOM 2000 C CA . ILE A 1 247 ? -11.409 0.486 -0.753 1.00 98.88 247 ILE A CA 1
ATOM 2001 C C . ILE A 1 247 ? -11.066 1.987 -0.819 1.00 98.88 247 ILE A C 1
ATOM 2003 O O . ILE A 1 247 ? -9.919 2.338 -1.092 1.00 98.88 247 ILE A O 1
ATOM 2007 N N . LEU A 1 248 ? -12.017 2.870 -0.482 1.00 98.62 248 LEU A N 1
ATOM 2008 C CA . LEU A 1 248 ? -11.780 4.314 -0.343 1.00 98.62 248 LEU A CA 1
ATOM 2009 C C . LEU A 1 248 ? -10.711 4.630 0.708 1.00 98.62 248 LEU A C 1
ATOM 2011 O O . LEU A 1 248 ? -9.796 5.399 0.431 1.00 98.62 248 LEU A O 1
ATOM 2015 N N . GLY A 1 249 ? -10.791 4.020 1.893 1.00 98.75 249 GLY A N 1
ATOM 2016 C CA . GLY A 1 249 ? -9.825 4.229 2.969 1.00 98.75 249 GLY A CA 1
ATOM 2017 C C . GLY A 1 249 ? -8.394 3.877 2.556 1.00 98.75 249 GLY A C 1
ATOM 2018 O O . GLY A 1 249 ? -7.465 4.598 2.914 1.00 98.75 249 GLY A O 1
ATOM 2019 N N . ILE A 1 250 ? -8.215 2.817 1.760 1.00 98.88 250 ILE A N 1
ATOM 2020 C CA . ILE A 1 250 ? -6.917 2.439 1.182 1.00 98.88 250 ILE A CA 1
ATOM 2021 C C . ILE A 1 250 ? -6.451 3.483 0.164 1.00 98.88 250 ILE A C 1
ATOM 2023 O O . ILE A 1 250 ? -5.367 4.035 0.323 1.00 98.88 250 ILE A O 1
ATOM 2027 N N . LEU A 1 251 ? -7.271 3.810 -0.839 1.00 98.88 251 LEU A N 1
ATOM 2028 C CA . LEU A 1 251 ? -6.923 4.791 -1.880 1.00 98.88 251 LEU A CA 1
ATOM 2029 C C . LEU A 1 251 ? -6.577 6.172 -1.293 1.00 98.88 251 LEU A C 1
ATOM 2031 O O . LEU A 1 251 ? -5.647 6.838 -1.754 1.00 98.88 251 LEU A O 1
ATOM 2035 N N . GLY A 1 252 ? -7.299 6.585 -0.250 1.00 98.62 252 GLY A N 1
ATOM 2036 C CA . GLY A 1 252 ? -7.062 7.827 0.474 1.00 98.62 252 GLY A CA 1
ATOM 2037 C C . GLY A 1 252 ? -5.756 7.826 1.268 1.00 98.62 252 GLY A C 1
ATOM 2038 O O . GLY A 1 252 ? -4.997 8.786 1.164 1.00 98.62 252 GLY A O 1
ATOM 2039 N N . VAL A 1 253 ? -5.470 6.757 2.023 1.00 98.62 253 VAL A N 1
ATOM 2040 C CA . VAL A 1 253 ? -4.243 6.640 2.837 1.00 98.62 253 VAL A CA 1
ATOM 2041 C C . VAL A 1 253 ? -2.989 6.432 1.982 1.00 98.62 253 VAL A C 1
ATOM 2043 O O . VAL A 1 253 ? -1.942 6.983 2.315 1.00 98.62 253 VAL A O 1
ATOM 2046 N N . GLU A 1 254 ? -3.075 5.657 0.899 1.00 98.31 254 GLU A N 1
ATOM 2047 C CA . GLU A 1 254 ? -1.919 5.336 0.053 1.00 98.31 254 GLU A CA 1
ATOM 2048 C C . GLU A 1 254 ? -1.517 6.493 -0.870 1.00 98.31 254 GLU A C 1
ATOM 2050 O O . GLU A 1 254 ? -0.332 6.798 -0.987 1.00 98.31 254 GLU A O 1
ATOM 2055 N N . THR A 1 255 ? -2.480 7.142 -1.541 1.00 98.06 255 THR A N 1
ATOM 2056 C CA . THR A 1 255 ? -2.169 8.106 -2.618 1.00 98.06 255 THR A CA 1
ATOM 2057 C C . THR A 1 255 ? -3.021 9.368 -2.631 1.00 98.06 255 THR A C 1
ATOM 2059 O O . THR A 1 255 ? -2.866 10.175 -3.544 1.00 98.06 255 THR A O 1
ATOM 2062 N N . ILE A 1 256 ? -3.925 9.571 -1.666 1.00 98.06 256 ILE A N 1
ATOM 2063 C CA . ILE A 1 256 ? -4.971 10.607 -1.753 1.00 98.06 256 ILE A CA 1
ATOM 2064 C C . ILE A 1 256 ? -5.727 10.483 -3.091 1.00 98.06 256 ILE A C 1
ATOM 2066 O O . ILE A 1 256 ? -5.859 11.446 -3.846 1.00 98.06 256 ILE A O 1
ATOM 2070 N N . TYR A 1 257 ? -6.176 9.262 -3.405 1.00 98.31 257 TYR A N 1
ATOM 2071 C CA . TYR A 1 257 ? -6.953 8.930 -4.609 1.00 98.31 257 TYR A CA 1
ATOM 2072 C C . TYR A 1 257 ? -6.240 9.278 -5.932 1.00 98.31 257 TYR A C 1
ATOM 2074 O O . TYR A 1 257 ? -6.870 9.679 -6.906 1.00 98.31 257 TYR A O 1
ATOM 2082 N N . GLY A 1 258 ? -4.912 9.130 -5.960 1.00 96.62 258 GLY A N 1
ATOM 2083 C CA . GLY A 1 258 ? -4.054 9.451 -7.106 1.00 96.62 258 GLY A CA 1
ATOM 2084 C C . GLY A 1 258 ? -3.274 10.766 -6.985 1.00 96.62 258 GLY A C 1
ATOM 2085 O O . GLY A 1 258 ? -2.291 10.942 -7.702 1.00 96.62 258 GLY A O 1
ATOM 2086 N N . GLY A 1 259 ? -3.617 11.651 -6.041 1.00 95.25 259 GLY A N 1
ATOM 2087 C CA . GLY A 1 259 ? -2.917 12.927 -5.827 1.00 95.25 259 GLY A CA 1
ATOM 2088 C C . GLY A 1 259 ? -1.432 12.815 -5.434 1.00 95.25 259 GLY A C 1
ATOM 2089 O O . GLY A 1 259 ? -0.701 13.801 -5.514 1.00 95.25 259 GLY A O 1
ATOM 2090 N N . ASN A 1 260 ? -0.968 11.637 -5.007 1.00 94.56 260 ASN A N 1
ATOM 2091 C CA . ASN A 1 260 ? 0.436 11.333 -4.735 1.00 94.56 260 ASN A CA 1
ATOM 2092 C C . ASN A 1 260 ? 0.759 9.841 -4.968 1.00 94.56 260 ASN A C 1
ATOM 2094 O O . ASN A 1 260 ? 0.890 9.072 -4.020 1.00 94.56 260 ASN A O 1
ATOM 2098 N N . VAL A 1 261 ? 0.918 9.425 -6.229 1.00 93.56 261 VAL A N 1
ATOM 2099 C CA . VAL A 1 261 ? 1.365 8.056 -6.598 1.00 93.56 261 VAL A CA 1
ATOM 2100 C C . VAL A 1 261 ? 2.890 7.841 -6.516 1.00 93.56 261 VAL A C 1
ATOM 2102 O O . VAL A 1 261 ? 3.376 6.731 -6.737 1.00 93.56 261 VAL A O 1
ATOM 2105 N N . GLY A 1 262 ? 3.650 8.897 -6.205 1.00 93.81 262 GLY A N 1
ATOM 2106 C CA . GLY A 1 262 ? 5.113 8.943 -6.288 1.00 93.81 262 GLY A CA 1
ATOM 2107 C C . GLY A 1 262 ? 5.635 9.595 -7.579 1.00 93.81 262 GLY A C 1
ATOM 2108 O O . GLY A 1 262 ? 4.924 9.706 -8.574 1.00 93.81 262 GLY A O 1
ATOM 2109 N N . LYS A 1 263 ? 6.886 10.081 -7.549 1.00 93.94 263 LYS A N 1
ATOM 2110 C CA . LYS A 1 263 ? 7.508 10.870 -8.640 1.00 93.94 263 LYS A CA 1
ATOM 2111 C C . LYS A 1 263 ? 8.563 10.104 -9.455 1.00 93.94 263 LYS A C 1
ATOM 2113 O O . LYS A 1 263 ? 8.916 10.523 -10.561 1.00 93.94 263 LYS A O 1
ATOM 2118 N N . ASN A 1 264 ? 9.048 8.987 -8.922 1.00 95.81 264 ASN A N 1
ATOM 2119 C CA . ASN A 1 264 ? 10.129 8.179 -9.493 1.00 95.81 264 ASN A CA 1
ATOM 2120 C C . ASN A 1 264 ? 9.590 7.301 -10.625 1.00 95.81 264 ASN A C 1
ATOM 2122 O O . ASN A 1 264 ? 8.427 6.902 -10.555 1.00 95.81 264 ASN A O 1
ATOM 2126 N N . ARG A 1 265 ? 10.395 6.947 -11.637 1.00 97.56 265 ARG A N 1
ATOM 2127 C CA . ARG A 1 265 ? 9.992 5.849 -12.532 1.00 97.56 265 ARG A CA 1
ATOM 2128 C C . ARG A 1 265 ? 10.073 4.536 -11.750 1.00 97.56 265 ARG A C 1
ATOM 2130 O O . ARG A 1 265 ? 10.972 4.351 -10.930 1.00 97.56 265 ARG A O 1
ATOM 2137 N N . ALA A 1 266 ? 9.143 3.623 -12.001 1.00 97.94 266 ALA A N 1
ATOM 2138 C CA . ALA A 1 266 ? 9.115 2.320 -11.343 1.00 97.94 266 ALA A CA 1
ATOM 2139 C C . ALA A 1 266 ? 10.387 1.509 -11.633 1.00 97.94 266 ALA A C 1
ATOM 2141 O O . ALA A 1 266 ? 10.910 0.864 -10.727 1.00 97.94 266 ALA A O 1
ATOM 2142 N N . ILE A 1 267 ? 10.921 1.612 -12.858 1.00 98.38 267 ILE A N 1
ATOM 2143 C CA . ILE A 1 267 ? 12.187 0.978 -13.242 1.00 98.38 267 ILE A CA 1
ATOM 2144 C C . ILE A 1 267 ? 13.372 1.498 -12.415 1.00 98.38 267 ILE A C 1
ATOM 2146 O O . ILE A 1 267 ? 14.122 0.684 -11.889 1.00 98.38 267 ILE A O 1
ATOM 2150 N N . ASP A 1 268 ? 13.491 2.817 -12.220 1.00 98.56 268 ASP A N 1
ATOM 2151 C CA . ASP A 1 268 ? 14.573 3.441 -11.444 1.00 98.56 268 ASP A CA 1
ATOM 2152 C C . ASP A 1 268 ? 14.564 2.936 -10.000 1.00 98.56 268 ASP A C 1
ATOM 2154 O O . ASP A 1 268 ? 15.565 2.434 -9.486 1.00 98.56 268 ASP A O 1
ATOM 2158 N N . ALA A 1 269 ? 13.395 3.031 -9.359 1.00 98.31 269 ALA A N 1
ATOM 2159 C CA . ALA A 1 269 ? 13.203 2.640 -7.972 1.00 98.31 269 ALA A CA 1
ATOM 2160 C C . ALA A 1 269 ? 13.482 1.144 -7.765 1.00 98.31 269 ALA A C 1
ATOM 2162 O O . ALA A 1 269 ? 14.209 0.774 -6.846 1.00 98.31 269 ALA A O 1
ATOM 2163 N N . LEU A 1 270 ? 12.942 0.275 -8.626 1.00 98.62 270 LEU A N 1
ATOM 2164 C CA . LEU A 1 270 ? 13.110 -1.172 -8.494 1.00 98.62 270 LEU A CA 1
ATOM 2165 C C . LEU A 1 270 ? 14.532 -1.631 -8.837 1.00 98.62 270 LEU A C 1
ATOM 2167 O O . LEU A 1 270 ? 15.065 -2.457 -8.102 1.00 98.62 270 LEU A O 1
ATOM 2171 N N . ALA A 1 271 ? 15.166 -1.086 -9.881 1.00 98.62 271 ALA A N 1
ATOM 2172 C CA . ALA A 1 271 ? 16.549 -1.414 -10.235 1.00 98.62 271 ALA A CA 1
ATOM 2173 C C . ALA A 1 271 ? 17.533 -0.948 -9.152 1.00 98.62 271 ALA A C 1
ATOM 2175 O O . ALA A 1 271 ? 18.346 -1.743 -8.685 1.00 98.62 271 ALA A O 1
ATOM 2176 N N . THR A 1 272 ? 17.390 0.289 -8.656 1.00 98.38 272 THR A N 1
ATOM 2177 C CA . THR A 1 272 ? 18.217 0.787 -7.545 1.00 98.38 272 THR A CA 1
ATOM 2178 C C . THR A 1 272 ? 18.046 -0.095 -6.310 1.00 98.38 272 THR A C 1
ATOM 2180 O O . THR A 1 272 ? 19.023 -0.568 -5.740 1.00 98.38 272 THR A O 1
ATOM 2183 N N . MET A 1 273 ? 16.807 -0.384 -5.901 1.00 98.12 273 MET A N 1
ATOM 2184 C CA . MET A 1 273 ? 16.567 -1.195 -4.706 1.00 98.12 273 MET A CA 1
ATOM 2185 C C . MET A 1 273 ? 17.004 -2.663 -4.876 1.00 98.12 273 MET A C 1
ATOM 2187 O O . MET A 1 273 ? 17.414 -3.282 -3.895 1.00 98.12 273 MET A O 1
ATOM 2191 N N . ALA A 1 274 ? 16.958 -3.223 -6.088 1.00 98.25 274 ALA A N 1
ATOM 2192 C CA . ALA A 1 274 ? 17.447 -4.569 -6.393 1.00 98.25 274 ALA A CA 1
ATOM 2193 C C . ALA A 1 274 ? 18.979 -4.658 -6.331 1.00 98.25 274 ALA A C 1
ATOM 2195 O O . ALA A 1 274 ? 19.524 -5.550 -5.677 1.00 98.25 274 ALA A O 1
ATOM 2196 N N . PHE A 1 275 ? 19.673 -3.729 -6.991 1.00 98.00 275 PHE A N 1
ATOM 2197 C CA . PHE A 1 275 ? 21.105 -3.855 -7.255 1.00 98.00 275 PHE A CA 1
ATOM 2198 C C . PHE A 1 275 ? 21.986 -3.118 -6.234 1.00 98.00 275 PHE A C 1
ATOM 2200 O O . PHE A 1 275 ? 23.063 -3.611 -5.899 1.00 98.00 275 PHE A O 1
ATOM 2207 N N . GLU A 1 276 ? 21.517 -2.011 -5.656 1.00 95.19 276 GLU A N 1
ATOM 2208 C CA . GLU A 1 276 ? 22.288 -1.210 -4.691 1.00 95.19 276 GLU A CA 1
ATOM 2209 C C . GLU A 1 276 ? 22.078 -1.652 -3.235 1.00 95.19 276 GLU A C 1
ATOM 2211 O O . GLU A 1 276 ? 22.963 -1.451 -2.411 1.00 95.19 276 GLU A O 1
ATOM 2216 N N . THR A 1 277 ? 20.951 -2.296 -2.892 1.00 92.06 277 THR A N 1
ATOM 2217 C CA . THR A 1 277 ? 20.788 -2.855 -1.534 1.00 92.06 277 THR A CA 1
ATOM 2218 C C . THR A 1 277 ? 21.542 -4.172 -1.368 1.00 92.06 277 THR A C 1
ATOM 2220 O O . THR A 1 277 ? 21.722 -4.958 -2.304 1.00 92.06 277 THR A O 1
ATOM 2223 N N . THR A 1 278 ? 21.946 -4.457 -0.140 1.00 90.56 278 THR A N 1
ATOM 2224 C CA . THR A 1 278 ? 22.498 -5.737 0.306 1.00 90.56 278 THR A CA 1
ATOM 2225 C C . THR A 1 278 ? 21.416 -6.560 1.004 1.00 90.56 278 THR A C 1
ATOM 2227 O O . THR A 1 278 ? 21.152 -7.698 0.608 1.00 90.56 278 THR A O 1
ATOM 2230 N N . ARG A 1 279 ? 20.701 -5.963 1.967 1.00 92.06 279 ARG A N 1
ATOM 2231 C CA . ARG A 1 279 ? 19.788 -6.631 2.908 1.00 92.06 279 ARG A CA 1
ATOM 2232 C C . ARG A 1 279 ? 18.499 -7.141 2.266 1.00 92.06 279 ARG A C 1
ATOM 2234 O O . ARG A 1 279 ? 17.931 -8.126 2.741 1.00 92.06 279 ARG A O 1
ATOM 2241 N N . ARG A 1 280 ? 17.993 -6.462 1.229 1.00 94.12 280 ARG A N 1
ATOM 2242 C CA . ARG A 1 280 ? 16.741 -6.827 0.531 1.00 94.12 280 ARG A CA 1
ATOM 2243 C C . ARG A 1 280 ? 16.876 -6.997 -0.982 1.00 94.12 280 ARG A C 1
ATOM 2245 O O . ARG A 1 280 ? 15.849 -7.173 -1.634 1.00 94.12 280 ARG A O 1
ATOM 2252 N N . SER A 1 281 ? 18.099 -7.054 -1.506 1.00 95.12 281 SER A N 1
ATOM 2253 C CA . SER A 1 281 ? 18.426 -7.312 -2.921 1.00 95.12 281 SER A CA 1
ATOM 2254 C C . SER A 1 281 ? 17.494 -8.340 -3.573 1.00 95.12 281 SER A C 1
ATOM 2256 O O . SER A 1 281 ? 16.653 -7.978 -4.388 1.00 95.12 281 SER A O 1
ATOM 2258 N N . ARG A 1 282 ? 17.521 -9.597 -3.104 1.00 96.62 282 ARG A N 1
ATOM 2259 C CA . ARG A 1 282 ? 16.691 -10.706 -3.627 1.00 96.62 282 ARG A CA 1
ATOM 2260 C C . ARG A 1 282 ? 15.183 -10.427 -3.631 1.00 96.62 282 ARG A C 1
ATOM 2262 O O . ARG A 1 282 ? 14.466 -10.918 -4.501 1.00 96.62 282 ARG A O 1
ATOM 2269 N N . TYR A 1 283 ? 14.682 -9.667 -2.652 1.00 97.81 283 TYR A N 1
ATOM 2270 C CA . TYR A 1 283 ? 13.276 -9.263 -2.619 1.00 97.81 283 TYR A CA 1
ATOM 2271 C C . TYR A 1 283 ? 12.989 -8.278 -3.756 1.00 97.81 283 TYR A C 1
ATOM 2273 O O . TYR A 1 283 ? 12.106 -8.537 -4.571 1.00 97.81 283 TYR A O 1
ATOM 2281 N N . PHE A 1 284 ? 13.772 -7.205 -3.869 1.00 98.44 284 PHE A N 1
ATOM 2282 C CA . PHE A 1 284 ? 13.574 -6.193 -4.905 1.00 98.44 284 PHE A CA 1
ATOM 2283 C C . PHE A 1 284 ? 13.900 -6.694 -6.319 1.00 98.44 284 PHE A C 1
ATOM 2285 O O . PHE A 1 284 ? 13.193 -6.324 -7.248 1.00 98.44 284 PHE A O 1
ATOM 2292 N N . GLU A 1 285 ? 14.846 -7.620 -6.491 1.00 98.38 285 GLU A N 1
ATOM 2293 C CA . GLU A 1 285 ? 15.057 -8.363 -7.744 1.00 98.38 285 GLU A CA 1
ATOM 2294 C C . GLU A 1 285 ? 13.787 -9.132 -8.167 1.00 98.38 285 GLU A C 1
ATOM 2296 O O . GLU A 1 285 ? 13.423 -9.132 -9.341 1.00 98.38 285 GLU A O 1
ATOM 2301 N N . SER A 1 286 ? 13.070 -9.762 -7.225 1.00 98.50 286 SER A N 1
ATOM 2302 C CA . SER A 1 286 ? 11.805 -10.468 -7.515 1.00 98.50 286 SER A CA 1
ATOM 2303 C C . SER A 1 286 ? 10.636 -9.523 -7.839 1.00 98.50 286 SER A C 1
ATOM 2305 O O . SER A 1 286 ? 9.730 -9.875 -8.604 1.00 98.50 286 SER A O 1
ATOM 2307 N N . GLU A 1 287 ? 10.667 -8.303 -7.301 1.00 98.75 287 GLU A N 1
ATOM 2308 C CA . GLU A 1 287 ? 9.704 -7.247 -7.618 1.00 98.75 287 GLU A CA 1
ATOM 2309 C C . GLU A 1 287 ? 10.023 -6.604 -8.981 1.00 98.75 287 GLU A C 1
ATOM 2311 O O . GLU A 1 287 ? 9.113 -6.399 -9.779 1.00 98.75 287 GLU A O 1
ATOM 2316 N N . LEU A 1 288 ? 11.301 -6.391 -9.315 1.00 98.81 288 LEU A N 1
ATOM 2317 C CA . LEU A 1 288 ? 11.759 -5.946 -10.638 1.00 98.81 288 LEU A CA 1
ATOM 2318 C C . LEU A 1 288 ? 11.417 -6.971 -11.736 1.00 98.81 288 LEU A C 1
ATOM 2320 O O . LEU A 1 288 ? 10.876 -6.600 -12.776 1.00 98.81 288 LEU A O 1
ATOM 2324 N N . GLU A 1 289 ? 11.646 -8.265 -11.484 1.00 98.75 289 GLU A N 1
ATOM 2325 C CA . GLU A 1 289 ? 11.172 -9.372 -12.333 1.00 98.75 289 GLU A CA 1
ATOM 2326 C C . GLU A 1 289 ? 9.657 -9.277 -12.557 1.00 98.75 289 GLU A C 1
ATOM 2328 O O . GLU A 1 289 ? 9.178 -9.286 -13.695 1.00 98.75 289 GLU A O 1
ATOM 2333 N N . SER A 1 290 ? 8.893 -9.157 -11.466 1.00 98.44 290 SER A N 1
ATOM 2334 C CA . SER A 1 290 ? 7.431 -9.082 -11.522 1.00 98.44 290 SER A CA 1
ATOM 2335 C C . SER A 1 290 ? 6.949 -7.833 -12.271 1.00 98.44 290 SER A C 1
ATOM 2337 O O . SER A 1 290 ? 5.951 -7.910 -12.986 1.00 98.44 290 SER A O 1
ATOM 2339 N N . TYR A 1 291 ? 7.670 -6.713 -12.167 1.00 98.44 291 TYR A N 1
ATOM 2340 C CA . TYR A 1 291 ? 7.387 -5.468 -12.879 1.00 98.44 291 TYR A CA 1
ATOM 2341 C C . TYR A 1 291 ? 7.623 -5.591 -14.384 1.00 98.44 291 TYR A C 1
ATOM 2343 O O . TYR A 1 291 ? 6.745 -5.227 -15.161 1.00 98.44 291 TYR A O 1
ATOM 2351 N N . LEU A 1 292 ? 8.756 -6.153 -14.814 1.00 98.00 292 LEU A N 1
ATOM 2352 C CA . LEU A 1 292 ? 9.042 -6.342 -16.241 1.00 98.00 292 LEU A CA 1
ATOM 2353 C C . LEU A 1 292 ? 8.091 -7.362 -16.887 1.00 98.00 292 LEU A C 1
ATOM 2355 O O . LEU A 1 292 ? 7.643 -7.158 -18.016 1.00 98.00 292 LEU A O 1
ATOM 2359 N N . LEU A 1 293 ? 7.721 -8.426 -16.164 1.00 96.38 293 LEU A N 1
ATOM 2360 C CA . LEU A 1 293 ? 6.697 -9.380 -16.606 1.00 96.38 293 LEU A CA 1
ATOM 2361 C C . LEU A 1 293 ? 5.308 -8.735 -16.715 1.00 96.38 293 LEU A C 1
ATOM 2363 O O . LEU A 1 293 ? 4.596 -8.984 -17.688 1.00 96.38 293 LEU A O 1
ATOM 2367 N N . MET A 1 294 ? 4.931 -7.901 -15.741 1.00 94.56 294 MET A N 1
ATOM 2368 C CA . MET A 1 294 ? 3.698 -7.112 -15.780 1.00 94.56 294 MET A CA 1
ATOM 2369 C C . MET A 1 294 ? 3.707 -6.158 -16.978 1.00 94.56 294 MET A C 1
ATOM 2371 O O . MET A 1 294 ? 2.767 -6.188 -17.763 1.00 94.56 294 MET A O 1
ATOM 2375 N N . ALA A 1 295 ? 4.775 -5.377 -17.161 1.00 93.81 295 ALA A N 1
ATOM 2376 C CA . ALA A 1 295 ? 4.895 -4.412 -18.248 1.00 93.81 295 ALA A CA 1
ATOM 2377 C C . ALA A 1 295 ? 4.792 -5.078 -19.629 1.00 93.81 295 ALA A C 1
ATOM 2379 O O . ALA A 1 295 ? 4.034 -4.612 -20.476 1.00 93.81 295 ALA A O 1
ATOM 2380 N N . ARG A 1 296 ? 5.468 -6.225 -19.817 1.00 92.88 296 ARG A N 1
ATOM 2381 C CA . ARG A 1 296 ? 5.381 -7.033 -21.044 1.00 92.88 296 ARG A CA 1
ATOM 2382 C C . ARG A 1 296 ? 3.959 -7.525 -21.321 1.00 92.88 296 ARG A C 1
ATOM 2384 O O . ARG A 1 296 ? 3.508 -7.418 -22.453 1.00 92.88 296 ARG A O 1
ATOM 2391 N N . ARG A 1 297 ? 3.263 -8.060 -20.311 1.00 88.88 297 ARG A N 1
ATOM 2392 C CA . ARG A 1 297 ? 1.884 -8.569 -20.450 1.00 88.88 297 ARG A CA 1
ATOM 2393 C C . ARG A 1 297 ? 0.865 -7.450 -20.689 1.00 88.88 297 ARG A C 1
ATOM 2395 O O . ARG A 1 297 ? -0.084 -7.651 -21.426 1.00 88.88 297 ARG A O 1
ATOM 2402 N N . SER A 1 298 ? 1.063 -6.298 -20.055 1.00 85.25 298 SER A N 1
ATOM 2403 C CA . SER A 1 298 ? 0.186 -5.128 -20.163 1.00 85.25 298 SER A CA 1
ATOM 2404 C C . SER A 1 298 ? 0.509 -4.228 -21.366 1.00 85.25 298 SER A C 1
ATOM 2406 O O . SER A 1 298 ? -0.112 -3.180 -21.505 1.00 85.25 298 SER A O 1
ATOM 2408 N N . HIS A 1 299 ? 1.495 -4.595 -22.198 1.00 85.88 299 HIS A N 1
ATOM 2409 C CA . HIS A 1 299 ? 1.992 -3.820 -23.346 1.00 85.88 299 HIS A CA 1
ATOM 2410 C C . HIS A 1 299 ? 2.399 -2.362 -23.032 1.00 85.88 299 HIS A C 1
ATOM 2412 O O . HIS A 1 299 ? 2.409 -1.509 -23.918 1.00 85.88 299 HIS A O 1
ATOM 2418 N N . ILE A 1 300 ? 2.789 -2.072 -21.785 1.00 87.38 300 ILE A N 1
ATOM 2419 C CA . ILE A 1 300 ? 3.240 -0.736 -21.364 1.00 87.38 300 ILE A CA 1
ATOM 2420 C C . ILE A 1 300 ? 4.765 -0.614 -21.437 1.00 87.38 300 ILE A C 1
ATOM 2422 O O . ILE A 1 300 ? 5.498 -1.543 -21.096 1.00 87.38 300 ILE A O 1
ATOM 2426 N N . ASN A 1 301 ? 5.258 0.565 -21.822 1.00 92.38 301 ASN A N 1
ATOM 2427 C CA . ASN A 1 301 ? 6.686 0.874 -21.791 1.00 92.38 301 ASN A CA 1
ATOM 2428 C C . ASN A 1 301 ? 7.176 0.920 -20.326 1.00 92.38 301 ASN A C 1
ATOM 2430 O O . ASN A 1 301 ? 6.754 1.812 -19.587 1.00 92.38 301 ASN A O 1
ATOM 2434 N N . PRO A 1 302 ? 8.085 0.031 -19.875 1.00 95.19 302 PRO A N 1
ATOM 2435 C CA . PRO A 1 302 ? 8.511 -0.018 -18.474 1.00 95.19 302 PRO A CA 1
ATOM 2436 C C . PRO A 1 302 ? 9.312 1.216 -18.017 1.00 95.19 302 PRO A C 1
ATOM 2438 O O . PRO A 1 302 ? 9.538 1.361 -16.815 1.00 95.19 302 PRO A O 1
ATOM 2441 N N . LEU A 1 303 ? 9.710 2.117 -18.923 1.00 96.50 303 LEU A N 1
ATOM 2442 C CA . LEU A 1 303 ? 10.371 3.384 -18.593 1.00 96.50 303 LEU A CA 1
ATOM 2443 C C . LEU A 1 303 ? 9.396 4.523 -18.231 1.00 96.50 303 LEU A C 1
ATOM 2445 O O . LEU A 1 303 ? 9.848 5.584 -17.813 1.00 96.50 303 LEU A O 1
ATOM 2449 N N . GLN A 1 304 ? 8.079 4.354 -18.388 1.00 94.88 304 GLN A N 1
ATOM 2450 C CA . GLN A 1 304 ? 7.098 5.428 -18.144 1.00 94.88 304 GLN A CA 1
ATOM 2451 C C . GLN A 1 304 ? 6.423 5.401 -16.752 1.00 94.88 304 GLN A C 1
ATOM 2453 O O . GLN A 1 304 ? 6.316 6.469 -16.141 1.00 94.88 304 GLN A O 1
ATOM 2458 N N . PRO A 1 305 ? 5.967 4.247 -16.214 1.00 95.38 305 PRO A N 1
ATOM 2459 C CA . PRO A 1 305 ? 5.154 4.208 -14.999 1.00 95.38 305 PRO A CA 1
ATOM 2460 C C . PRO A 1 305 ? 5.805 4.848 -13.771 1.00 95.38 305 PRO A C 1
ATOM 2462 O O . PRO A 1 305 ? 6.989 4.641 -13.495 1.00 95.38 305 PRO A O 1
ATOM 2465 N N . LYS A 1 306 ? 5.008 5.595 -12.998 1.00 95.69 306 LYS A N 1
ATOM 2466 C CA . LYS A 1 306 ? 5.449 6.309 -11.789 1.00 95.69 306 LYS A CA 1
ATOM 2467 C C . LYS A 1 306 ? 5.141 5.536 -10.508 1.00 95.69 306 LYS A C 1
ATOM 2469 O O . LYS A 1 306 ? 4.043 5.002 -10.361 1.00 95.69 306 LYS A O 1
ATOM 2474 N N . ALA A 1 307 ? 6.097 5.511 -9.584 1.00 97.06 307 ALA A N 1
ATOM 2475 C CA . ALA A 1 307 ? 6.046 4.711 -8.364 1.00 97.06 307 ALA A CA 1
ATOM 2476 C C . ALA A 1 307 ? 6.612 5.439 -7.136 1.00 97.06 307 ALA A C 1
ATOM 2478 O O . ALA A 1 307 ? 7.304 6.464 -7.232 1.00 97.06 307 ALA A O 1
ATOM 2479 N N . SER A 1 308 ? 6.384 4.848 -5.960 1.00 97.44 308 SER A N 1
ATOM 2480 C CA . SER A 1 308 ? 7.124 5.194 -4.745 1.00 97.44 308 SER A CA 1
ATOM 2481 C C . SER A 1 308 ? 8.619 4.873 -4.874 1.00 97.44 308 SER A C 1
ATOM 2483 O O . SER A 1 308 ? 9.056 4.158 -5.774 1.00 97.44 308 SER A O 1
ATOM 2485 N N . TYR A 1 309 ? 9.429 5.363 -3.931 1.00 95.25 309 TYR A N 1
ATOM 2486 C CA . TYR A 1 309 ? 10.871 5.066 -3.873 1.00 95.25 309 TYR A CA 1
ATOM 2487 C C . TYR A 1 309 ? 11.200 3.572 -3.738 1.00 95.25 309 TYR A C 1
ATOM 2489 O O . TYR A 1 309 ? 12.313 3.168 -4.045 1.00 95.25 309 TYR A O 1
ATOM 2497 N N . ALA A 1 310 ? 10.247 2.769 -3.259 1.00 95.38 310 ALA A N 1
ATOM 2498 C CA . ALA A 1 310 ? 10.394 1.328 -3.102 1.00 95.38 310 ALA A CA 1
ATOM 2499 C C . ALA A 1 310 ? 9.766 0.544 -4.270 1.00 95.38 310 ALA A C 1
ATOM 2501 O O . ALA A 1 310 ? 9.706 -0.676 -4.200 1.00 95.38 310 ALA A O 1
ATOM 2502 N N . GLY A 1 311 ? 9.275 1.219 -5.319 1.00 97.44 311 GLY A N 1
ATOM 2503 C CA . GLY A 1 311 ? 8.646 0.573 -6.474 1.00 97.44 311 GLY A CA 1
ATOM 2504 C C . GLY A 1 311 ? 7.171 0.201 -6.293 1.00 97.44 311 GLY A C 1
ATOM 2505 O O . GLY A 1 311 ? 6.665 -0.635 -7.035 1.00 97.44 311 GLY A O 1
ATOM 2506 N N . ALA A 1 312 ? 6.469 0.806 -5.329 1.00 98.25 312 ALA A N 1
ATOM 2507 C CA . ALA A 1 312 ? 5.027 0.614 -5.160 1.00 98.25 312 ALA A CA 1
ATOM 2508 C C . ALA A 1 312 ? 4.241 1.385 -6.239 1.00 98.25 312 ALA A C 1
ATOM 2510 O O . ALA A 1 312 ? 4.525 2.558 -6.490 1.00 98.25 312 ALA A O 1
ATOM 2511 N N . LEU A 1 313 ? 3.281 0.719 -6.886 1.00 98.12 313 LEU A N 1
ATOM 2512 C CA . LEU A 1 313 ? 2.693 1.128 -8.164 1.00 98.12 313 LEU A CA 1
ATOM 2513 C C . LEU A 1 313 ? 1.279 1.714 -8.037 1.00 98.12 313 LEU A C 1
ATOM 2515 O O . LEU A 1 313 ? 0.410 1.138 -7.376 1.00 98.12 313 LEU A O 1
ATOM 2519 N N . GLY A 1 314 ? 1.026 2.799 -8.774 1.00 96.88 314 GLY A N 1
ATOM 2520 C CA . GLY A 1 314 ? -0.317 3.327 -9.032 1.00 96.88 314 GLY A CA 1
ATOM 2521 C C . GLY A 1 314 ? -1.091 3.786 -7.792 1.00 96.88 314 GLY A C 1
ATOM 2522 O O . GLY A 1 314 ? -0.522 4.014 -6.723 1.00 96.88 314 GLY A O 1
ATOM 2523 N N . LEU A 1 315 ? -2.413 3.909 -7.935 1.00 98.44 315 LEU A N 1
ATOM 2524 C CA . LEU A 1 315 ? -3.328 4.380 -6.884 1.00 98.44 315 LEU A CA 1
ATOM 2525 C C . LEU A 1 315 ? -3.373 3.439 -5.669 1.00 98.44 315 LEU A C 1
ATOM 2527 O O . LEU A 1 315 ? -3.644 3.880 -4.554 1.00 98.44 315 LEU A O 1
ATOM 2531 N N . SER A 1 316 ? -3.112 2.148 -5.892 1.00 97.81 316 SER A N 1
ATOM 2532 C CA . SER A 1 316 ? -3.126 1.104 -4.860 1.00 97.81 316 SER A CA 1
ATOM 2533 C C . SER A 1 316 ? -1.802 0.964 -4.099 1.00 97.81 316 SER A C 1
ATOM 2535 O O . SER A 1 316 ? -1.780 0.300 -3.065 1.00 97.81 316 SER A O 1
ATOM 2537 N N . GLN A 1 317 ? -0.698 1.532 -4.600 1.00 98.50 317 GLN A N 1
ATOM 2538 C CA . GLN A 1 317 ? 0.657 1.291 -4.081 1.00 98.50 317 GLN A CA 1
ATOM 2539 C C . GLN A 1 317 ? 0.983 -0.212 -3.944 1.00 98.50 317 GLN A C 1
ATOM 2541 O O . GLN A 1 317 ? 1.663 -0.657 -3.017 1.00 98.50 317 GLN A O 1
ATOM 2546 N N . PHE A 1 318 ? 0.514 -1.034 -4.888 1.00 98.50 318 PHE A N 1
ATOM 2547 C CA . PHE A 1 318 ? 0.911 -2.438 -4.944 1.00 98.50 318 PHE A CA 1
ATOM 2548 C C . PHE A 1 318 ? 2.384 -2.567 -5.321 1.00 98.50 318 PHE A C 1
ATOM 2550 O O . 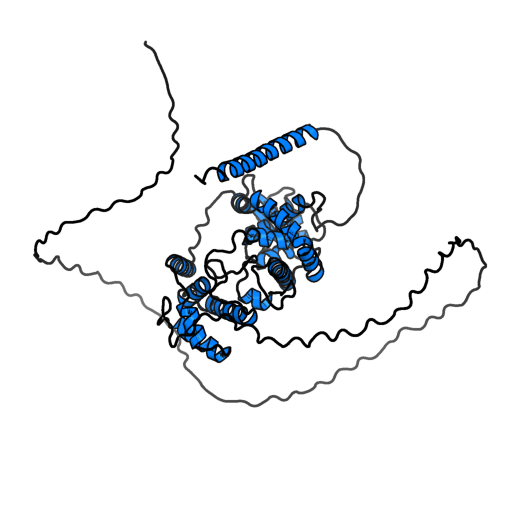PHE A 1 318 ? 2.835 -2.016 -6.322 1.00 98.50 318 PHE A O 1
ATOM 2557 N N . MET A 1 319 ? 3.115 -3.395 -4.580 1.00 98.50 319 MET A N 1
ATOM 2558 C CA . MET A 1 319 ? 4.358 -3.970 -5.086 1.00 98.50 319 MET A CA 1
ATOM 2559 C C . MET A 1 319 ? 4.062 -4.827 -6.338 1.00 98.50 319 MET A C 1
ATOM 2561 O O . MET A 1 319 ? 3.011 -5.478 -6.377 1.00 98.50 319 MET A O 1
ATOM 2565 N N . PRO A 1 320 ? 4.937 -4.859 -7.358 1.00 98.31 320 PRO A N 1
ATOM 2566 C CA . PRO A 1 320 ? 4.717 -5.589 -8.613 1.00 98.31 320 PRO A CA 1
ATOM 2567 C C . PRO A 1 320 ? 4.227 -7.043 -8.459 1.00 98.31 320 PRO A C 1
ATOM 2569 O O . PRO A 1 320 ? 3.342 -7.497 -9.191 1.00 98.31 320 PRO A O 1
ATOM 2572 N N . SER A 1 321 ? 4.730 -7.777 -7.465 1.00 98.12 321 SER A N 1
ATOM 2573 C CA . SER A 1 321 ? 4.324 -9.152 -7.150 1.00 98.12 321 SER A CA 1
ATOM 2574 C C . SER A 1 321 ? 2.859 -9.263 -6.694 1.00 98.12 321 SER A C 1
ATOM 2576 O O . SER A 1 321 ? 2.199 -10.272 -6.968 1.00 98.12 321 SER A O 1
ATOM 2578 N N . ASN A 1 322 ? 2.299 -8.213 -6.081 1.00 98.19 322 ASN A N 1
ATOM 2579 C CA . ASN A 1 322 ? 0.870 -8.125 -5.777 1.00 98.19 322 ASN A CA 1
ATOM 2580 C C . ASN A 1 322 ? 0.035 -7.895 -7.041 1.00 98.19 322 ASN A C 1
ATOM 2582 O O . ASN A 1 322 ? -1.073 -8.416 -7.107 1.00 98.19 322 ASN A O 1
ATOM 2586 N N . VAL A 1 323 ? 0.550 -7.220 -8.074 1.00 96.94 323 VAL A N 1
ATOM 2587 C CA . VAL A 1 323 ? -0.157 -7.102 -9.368 1.00 96.94 323 VAL A CA 1
ATOM 2588 C C . VAL A 1 323 ? -0.252 -8.463 -10.055 1.00 96.94 323 VAL A C 1
ATOM 2590 O O . VAL A 1 323 ? -1.309 -8.838 -10.560 1.00 96.94 323 VAL A O 1
ATOM 2593 N N . LYS A 1 324 ? 0.818 -9.268 -9.994 1.00 94.44 324 LYS A N 1
ATOM 2594 C CA . LYS A 1 324 ? 0.825 -10.652 -10.501 1.00 94.44 324 LYS A CA 1
ATOM 2595 C C . LYS A 1 324 ? -0.225 -11.546 -9.820 1.00 94.44 324 LYS A C 1
ATOM 2597 O O . LYS A 1 324 ? -0.800 -12.398 -10.489 1.00 94.44 324 LYS A O 1
ATOM 2602 N N . ARG A 1 325 ? -0.472 -11.367 -8.516 1.00 97.00 325 ARG A N 1
ATOM 2603 C CA . ARG A 1 325 ? -1.384 -12.207 -7.704 1.00 97.00 325 ARG A CA 1
ATOM 2604 C C . ARG A 1 325 ? -2.823 -11.681 -7.639 1.00 97.00 325 ARG A C 1
ATOM 2606 O O . ARG A 1 325 ? -3.781 -12.446 -7.740 1.00 97.00 325 ARG A O 1
ATOM 2613 N N . TYR A 1 326 ? -2.974 -10.376 -7.447 1.00 98.38 326 TYR A N 1
ATOM 2614 C CA . TYR A 1 326 ? -4.223 -9.712 -7.065 1.00 98.38 326 TYR A CA 1
ATOM 2615 C C . TYR A 1 326 ? -4.655 -8.618 -8.042 1.00 98.38 326 TYR A C 1
ATOM 2617 O O . TYR A 1 326 ? -5.737 -8.073 -7.862 1.00 98.38 326 TYR A O 1
ATOM 2625 N N . GLY A 1 327 ? -3.868 -8.343 -9.087 1.00 97.44 327 GLY A N 1
ATOM 2626 C CA . GLY A 1 327 ? -4.306 -7.515 -10.205 1.00 97.44 327 GLY A CA 1
ATOM 2627 C C . GLY A 1 327 ? -5.597 -8.048 -10.834 1.00 97.44 327 GLY A C 1
ATOM 2628 O O . GLY A 1 327 ? -5.813 -9.269 -10.902 1.00 97.44 327 GLY A O 1
ATOM 2629 N N . VAL A 1 328 ? -6.452 -7.123 -11.256 1.00 97.50 328 VAL A N 1
ATOM 2630 C CA . VAL A 1 328 ? -7.692 -7.350 -12.004 1.00 97.50 328 VAL A CA 1
ATOM 2631 C C . VAL A 1 328 ? -7.779 -6.265 -13.066 1.00 97.50 328 VAL A C 1
ATOM 2633 O O . VAL A 1 328 ? -7.724 -5.090 -12.714 1.00 97.50 328 VAL A O 1
ATOM 2636 N N . ASP A 1 329 ? -7.918 -6.681 -14.321 1.00 97.19 329 ASP A N 1
ATOM 2637 C CA . ASP A 1 329 ? -8.495 -5.853 -15.377 1.00 97.19 329 ASP A CA 1
ATOM 2638 C C . ASP A 1 329 ? -9.973 -5.691 -15.016 1.00 97.19 329 ASP A C 1
ATOM 2640 O O . ASP A 1 329 ? -10.717 -6.678 -14.951 1.00 97.19 329 ASP A O 1
ATOM 2644 N N . PHE A 1 330 ? -10.352 -4.481 -14.618 1.00 98.25 330 PHE A N 1
ATOM 2645 C CA . PHE A 1 330 ? -11.653 -4.204 -14.032 1.00 98.25 330 PHE A CA 1
ATOM 2646 C C . PHE A 1 330 ? -12.469 -3.188 -14.824 1.00 98.25 330 PHE A C 1
ATOM 2648 O O . PHE A 1 330 ? -13.628 -2.980 -14.459 1.00 98.25 330 PHE A O 1
ATOM 2655 N N . ASP A 1 331 ? -11.927 -2.587 -15.887 1.00 97.00 331 ASP A N 1
ATOM 2656 C CA . ASP A 1 331 ? -12.726 -1.931 -16.932 1.00 97.00 331 ASP A CA 1
ATOM 2657 C C . ASP A 1 331 ? -12.929 -2.790 -18.194 1.00 97.00 331 ASP A C 1
ATOM 2659 O O . ASP A 1 331 ? -13.896 -2.550 -18.918 1.00 97.00 331 ASP A O 1
ATOM 2663 N N . GLY A 1 332 ? -12.154 -3.864 -18.368 1.00 95.69 332 GLY A N 1
ATOM 2664 C CA . GLY A 1 332 ? -12.302 -4.854 -19.434 1.00 95.69 332 GLY A CA 1
ATOM 2665 C C . GLY A 1 332 ? -11.480 -4.547 -20.687 1.00 95.69 332 GLY A C 1
ATOM 2666 O O . GLY A 1 332 ? -11.842 -5.029 -21.761 1.00 95.69 332 GLY A O 1
ATOM 2667 N N . ASP A 1 333 ? -10.423 -3.732 -20.585 1.00 93.38 333 ASP A N 1
ATOM 2668 C CA . ASP A 1 333 ? -9.596 -3.330 -21.733 1.00 93.38 333 ASP A CA 1
ATOM 2669 C C . ASP A 1 333 ? -8.534 -4.364 -22.160 1.00 93.38 333 ASP A C 1
ATOM 2671 O O . ASP A 1 333 ? -7.860 -4.177 -23.176 1.00 93.38 333 ASP A O 1
ATOM 2675 N N . GLY A 1 334 ? -8.407 -5.470 -21.420 1.00 90.62 334 GLY A N 1
ATOM 2676 C CA . GLY A 1 334 ? -7.433 -6.538 -21.644 1.00 90.62 334 GLY A CA 1
ATOM 2677 C C . GLY A 1 334 ? -6.141 -6.398 -20.831 1.00 90.62 334 GLY A C 1
ATOM 2678 O O . GLY A 1 334 ? -5.267 -7.264 -20.928 1.00 90.62 334 GLY A O 1
ATOM 2679 N N . SER A 1 335 ? -5.990 -5.344 -20.023 1.00 91.25 335 SER A N 1
ATOM 2680 C CA . SER A 1 335 ? -4.766 -5.021 -19.288 1.00 91.25 335 SER A CA 1
ATOM 2681 C C . SER A 1 335 ? -5.029 -4.703 -17.813 1.00 91.25 335 SER A C 1
ATOM 2683 O O . SER A 1 335 ? -6.124 -4.351 -17.405 1.00 91.25 335 SER A O 1
ATOM 2685 N N . VAL A 1 336 ? -3.995 -4.830 -16.972 1.00 94.38 336 VAL A N 1
ATOM 2686 C CA . VAL A 1 336 ? -4.051 -4.354 -15.576 1.00 94.38 336 VAL A CA 1
ATOM 2687 C C . VAL A 1 336 ? -3.223 -3.081 -15.457 1.00 94.38 336 VAL A C 1
ATOM 2689 O O . VAL A 1 336 ? -1.990 -3.140 -15.445 1.00 94.38 336 VAL A O 1
ATOM 2692 N N . ASN A 1 337 ? -3.895 -1.941 -15.328 1.00 93.69 337 ASN A N 1
ATOM 2693 C CA . ASN A 1 337 ? -3.312 -0.613 -15.215 1.00 93.69 337 ASN A CA 1
ATOM 2694 C C . ASN A 1 337 ? -3.706 0.048 -13.882 1.00 93.69 337 ASN A C 1
ATOM 2696 O O . ASN A 1 337 ? -4.704 0.752 -13.766 1.00 93.69 337 ASN A O 1
ATOM 2700 N N . LEU A 1 338 ? -2.859 -0.097 -12.859 1.00 96.00 338 LEU A N 1
ATOM 2701 C CA . LEU A 1 338 ? -3.118 0.439 -11.513 1.00 96.00 338 LEU A CA 1
ATOM 2702 C C . LEU A 1 338 ? -3.078 1.976 -11.392 1.00 96.00 338 LEU A C 1
ATOM 2704 O O . LEU A 1 338 ? -3.283 2.496 -10.292 1.00 96.00 338 LEU A O 1
ATOM 2708 N N . TRP A 1 339 ? -2.809 2.703 -12.480 1.00 95.19 339 TRP A N 1
ATOM 2709 C CA . TRP A 1 339 ? -2.991 4.157 -12.550 1.00 95.19 339 TRP A CA 1
ATOM 2710 C C . TRP A 1 339 ? -4.412 4.539 -13.004 1.00 95.19 339 TRP A C 1
ATOM 2712 O O . TRP A 1 339 ? -4.820 5.680 -12.799 1.00 95.19 339 TRP A O 1
ATOM 2722 N N . LYS A 1 340 ? -5.205 3.590 -13.526 1.00 96.25 340 LYS A N 1
ATOM 2723 C CA . LYS A 1 340 ? -6.650 3.754 -13.714 1.00 96.25 340 LYS A CA 1
ATOM 2724 C C . LYS A 1 340 ? -7.414 3.493 -12.404 1.00 96.25 340 LYS A C 1
ATOM 2726 O O . LYS A 1 340 ? -7.117 2.520 -11.703 1.00 96.25 340 LYS A O 1
ATOM 2731 N N . PRO A 1 341 ? -8.461 4.281 -12.093 1.00 98.44 341 PRO A N 1
ATOM 2732 C CA . PRO A 1 341 ? -9.341 4.034 -10.951 1.00 98.44 341 PRO A CA 1
ATOM 2733 C C . PRO A 1 341 ? -9.967 2.637 -10.920 1.00 98.44 341 PRO A C 1
ATOM 2735 O O . PRO A 1 341 ? -10.024 2.029 -9.851 1.00 98.44 341 PRO A O 1
ATOM 2738 N N . ALA A 1 342 ? -10.423 2.115 -12.065 1.00 98.62 342 ALA A N 1
ATOM 2739 C CA . ALA A 1 342 ? -11.175 0.865 -12.105 1.00 98.62 342 ALA A CA 1
ATOM 2740 C C . ALA A 1 342 ? -10.346 -0.332 -11.629 1.00 98.62 342 ALA A C 1
ATOM 2742 O O . ALA A 1 342 ? -10.721 -0.996 -10.659 1.00 98.62 342 ALA A O 1
ATOM 2743 N N . ASP A 1 343 ? -9.187 -0.550 -12.243 1.00 98.31 343 ASP A N 1
ATOM 2744 C CA . ASP A 1 343 ? -8.289 -1.652 -11.900 1.00 98.31 343 ASP A CA 1
ATOM 2745 C C . ASP A 1 343 ? -7.741 -1.517 -10.486 1.00 98.31 343 ASP A C 1
ATOM 2747 O O . ASP A 1 343 ? -7.600 -2.518 -9.787 1.00 98.31 343 ASP A O 1
ATOM 2751 N N . ALA A 1 344 ? -7.471 -0.292 -10.022 1.00 98.69 344 ALA A N 1
ATOM 2752 C CA . ALA A 1 344 ? -7.071 -0.055 -8.641 1.00 98.69 344 ALA A CA 1
ATOM 2753 C C . ALA A 1 344 ? -8.173 -0.489 -7.655 1.00 98.69 344 ALA A C 1
ATOM 2755 O O . ALA A 1 344 ? -7.895 -1.260 -6.735 1.00 98.69 344 ALA A O 1
ATOM 2756 N N . ILE A 1 345 ? -9.427 -0.073 -7.878 1.00 98.94 345 ILE A N 1
ATOM 2757 C CA . ILE A 1 345 ? -10.594 -0.465 -7.067 1.00 98.94 345 ILE A CA 1
ATOM 2758 C C . ILE A 1 345 ? -10.775 -1.994 -7.075 1.00 98.94 345 ILE A C 1
ATOM 2760 O O . ILE A 1 345 ? -10.854 -2.613 -6.009 1.00 98.94 345 ILE A O 1
ATOM 2764 N N . GLY A 1 346 ? -10.794 -2.618 -8.258 1.00 98.88 346 GLY A N 1
ATOM 2765 C CA . GLY A 1 346 ? -10.977 -4.065 -8.416 1.00 98.88 346 GLY A CA 1
ATOM 2766 C C . GLY A 1 346 ? -9.836 -4.890 -7.812 1.00 98.88 346 GLY A C 1
ATOM 2767 O O . GLY A 1 346 ? -10.079 -5.884 -7.123 1.00 98.88 346 GLY A O 1
ATOM 2768 N N . SER A 1 347 ? -8.589 -4.452 -7.997 1.00 98.81 347 SER A N 1
ATOM 2769 C CA . SER A 1 347 ? -7.396 -5.129 -7.472 1.00 98.81 347 SER A CA 1
ATOM 2770 C C . SER A 1 347 ? -7.294 -5.033 -5.949 1.00 98.81 347 SER A C 1
ATOM 2772 O O . SER A 1 347 ? -6.981 -6.032 -5.297 1.00 98.81 347 SER A O 1
ATOM 2774 N N . ILE A 1 348 ? -7.623 -3.878 -5.352 1.00 98.94 348 ILE A N 1
ATOM 2775 C CA . ILE A 1 348 ? -7.733 -3.733 -3.890 1.00 98.94 348 ILE A CA 1
ATOM 2776 C C . ILE A 1 348 ? -8.819 -4.679 -3.362 1.00 98.94 348 ILE A C 1
ATOM 2778 O O . ILE A 1 348 ? -8.569 -5.456 -2.439 1.00 98.94 348 ILE A O 1
ATOM 2782 N N . ALA A 1 349 ? -10.004 -4.694 -3.973 1.00 98.88 349 ALA A N 1
ATOM 2783 C CA . ALA A 1 349 ? -11.099 -5.562 -3.544 1.00 98.88 349 ALA A CA 1
ATOM 2784 C C . ALA A 1 349 ? -10.739 -7.066 -3.635 1.00 98.88 349 ALA A C 1
ATOM 2786 O O . ALA A 1 349 ? -10.946 -7.817 -2.674 1.00 98.88 349 ALA A O 1
ATOM 2787 N N . LYS A 1 350 ? -10.101 -7.510 -4.731 1.00 98.81 350 LYS A N 1
ATOM 2788 C CA . LYS A 1 350 ? -9.568 -8.881 -4.870 1.00 98.81 350 LYS A CA 1
ATOM 2789 C C . LYS A 1 350 ? -8.495 -9.194 -3.828 1.00 98.81 350 LYS A C 1
ATOM 2791 O O . LYS A 1 350 ? -8.529 -10.281 -3.248 1.00 98.81 350 LYS A O 1
ATOM 2796 N N . TYR A 1 351 ? -7.576 -8.267 -3.552 1.00 98.88 351 TYR A N 1
ATOM 2797 C CA . TYR A 1 351 ? -6.558 -8.427 -2.510 1.00 98.88 351 TYR A CA 1
ATOM 2798 C C . TYR A 1 351 ? -7.202 -8.671 -1.144 1.00 98.88 351 TYR A C 1
ATOM 2800 O O . TYR A 1 351 ? -6.840 -9.629 -0.459 1.00 98.88 351 TYR A O 1
ATOM 2808 N N . PHE A 1 352 ? -8.184 -7.855 -0.757 1.00 98.88 352 PHE A N 1
ATOM 2809 C CA . PHE A 1 352 ? -8.875 -7.995 0.524 1.00 98.88 352 PHE A CA 1
ATOM 2810 C C . PHE A 1 352 ? -9.614 -9.335 0.637 1.00 98.88 352 PHE A C 1
ATOM 2812 O O . PHE A 1 352 ? -9.424 -10.049 1.627 1.00 98.88 352 PHE A O 1
ATOM 2819 N N . LYS A 1 353 ? -10.361 -9.740 -0.401 1.00 98.69 353 LYS A N 1
ATOM 2820 C CA . LYS A 1 353 ? -11.003 -11.067 -0.469 1.00 98.69 353 LYS A CA 1
ATOM 2821 C C . LYS A 1 353 ? -9.982 -12.197 -0.300 1.00 98.69 353 LYS A C 1
ATOM 2823 O O . LYS A 1 353 ? -10.164 -13.065 0.552 1.00 98.69 353 LYS A O 1
ATOM 2828 N N . ALA A 1 354 ? -8.873 -12.152 -1.041 1.00 98.50 354 ALA A N 1
ATOM 2829 C CA . ALA A 1 354 ? -7.826 -13.175 -0.998 1.00 98.50 354 ALA A CA 1
ATOM 2830 C C . ALA A 1 354 ? -7.093 -13.261 0.357 1.00 98.50 354 ALA A C 1
ATOM 2832 O O . ALA A 1 354 ? -6.642 -14.337 0.742 1.00 98.50 354 ALA A O 1
ATOM 2833 N N . HIS A 1 355 ? -7.015 -12.165 1.118 1.00 98.62 355 HIS A N 1
ATOM 2834 C CA . HIS A 1 355 ? -6.448 -12.153 2.475 1.00 98.62 355 HIS A CA 1
ATOM 2835 C C . HIS A 1 355 ? -7.454 -12.560 3.573 1.00 98.62 355 HIS A C 1
ATOM 2837 O O . HIS A 1 355 ? -7.146 -12.492 4.770 1.00 98.62 355 HIS A O 1
ATOM 2843 N N . GLY A 1 356 ? -8.637 -13.042 3.179 1.00 98.00 356 GLY A N 1
ATOM 2844 C CA . GLY A 1 356 ? -9.653 -13.576 4.079 1.00 98.00 356 GLY A CA 1
ATOM 2845 C C . GLY A 1 356 ? -10.519 -12.501 4.726 1.00 98.00 356 GLY A C 1
ATOM 2846 O O . GLY A 1 356 ? -10.858 -12.635 5.907 1.00 98.00 356 GLY A O 1
ATOM 2847 N N . TRP A 1 357 ? -10.841 -11.441 3.976 1.00 98.38 357 TRP A N 1
ATOM 2848 C CA . TRP A 1 357 ? -11.940 -10.537 4.311 1.00 98.38 357 TRP A CA 1
ATOM 2849 C C . TRP A 1 357 ? -13.257 -11.308 4.429 1.00 98.38 357 TRP A C 1
ATOM 2851 O O . TRP A 1 357 ? -13.525 -12.228 3.656 1.00 98.38 357 TRP A O 1
ATOM 2861 N N . ARG A 1 358 ? -14.089 -10.922 5.395 1.00 96.31 358 ARG A N 1
ATOM 2862 C CA . ARG A 1 358 ? -15.391 -11.539 5.651 1.00 96.31 358 ARG A CA 1
ATOM 2863 C C . ARG A 1 358 ? -16.484 -10.492 5.518 1.00 96.31 358 ARG A C 1
ATOM 2865 O O . ARG A 1 358 ? -16.580 -9.603 6.361 1.00 96.31 358 ARG A O 1
ATOM 2872 N N . SER A 1 359 ? -17.294 -10.591 4.468 1.00 95.00 359 SER A N 1
ATOM 2873 C CA . SER A 1 359 ? -18.402 -9.654 4.251 1.00 95.00 359 SER A CA 1
ATOM 2874 C C . SER A 1 359 ? -19.356 -9.641 5.454 1.00 95.00 359 SER A C 1
ATOM 2876 O O . SER A 1 359 ? -19.594 -10.678 6.076 1.00 95.00 359 SER A O 1
ATOM 2878 N N . GLY A 1 360 ? -19.837 -8.455 5.828 1.00 90.62 360 GLY A N 1
ATOM 2879 C CA . GLY A 1 360 ? -20.690 -8.225 6.999 1.00 90.62 360 GLY A CA 1
ATOM 2880 C C . GLY A 1 360 ? -20.017 -8.334 8.379 1.00 90.62 360 GLY A C 1
ATOM 2881 O O . GLY A 1 360 ? -20.606 -7.878 9.358 1.00 90.62 360 GLY A O 1
ATOM 2882 N N . GLU A 1 361 ? -18.803 -8.888 8.519 1.00 93.19 361 GLU A N 1
ATOM 2883 C CA . GLU A 1 361 ? -18.095 -8.882 9.813 1.00 93.19 361 GLU A CA 1
ATOM 2884 C C . GLU A 1 361 ? -17.479 -7.507 10.121 1.00 93.19 361 GLU A C 1
ATOM 2886 O O . GLU A 1 361 ? -16.941 -6.824 9.246 1.00 93.19 361 GLU A O 1
ATOM 2891 N N . MET A 1 362 ? -17.514 -7.099 11.393 1.00 93.06 362 MET A N 1
ATOM 2892 C CA . MET A 1 362 ? -16.991 -5.789 11.787 1.00 93.06 362 MET A CA 1
ATOM 2893 C C . MET A 1 362 ? -15.474 -5.660 11.552 1.00 93.06 362 MET A C 1
ATOM 2895 O O . MET A 1 362 ? -14.699 -6.603 11.746 1.00 93.06 362 MET A O 1
ATOM 2899 N N . VAL A 1 363 ? -15.035 -4.444 11.225 1.00 96.19 363 VAL A N 1
ATOM 2900 C CA . VAL A 1 363 ? -13.616 -4.063 11.256 1.00 96.19 363 VAL A CA 1
ATOM 2901 C C . VAL A 1 363 ? -13.193 -3.810 12.700 1.00 96.19 363 VAL A C 1
ATOM 2903 O O . VAL A 1 363 ? -12.600 -4.683 13.329 1.00 96.19 363 VAL A O 1
ATOM 2906 N N . ALA A 1 364 ? -13.533 -2.643 13.246 1.00 95.94 364 ALA A N 1
ATOM 2907 C CA . ALA A 1 364 ? -13.295 -2.286 14.636 1.00 95.94 364 ALA A CA 1
ATOM 2908 C C . ALA A 1 364 ? -14.438 -1.422 15.181 1.00 95.94 364 ALA A C 1
ATOM 2910 O O . ALA A 1 364 ? -15.040 -0.632 14.446 1.00 95.94 364 ALA A O 1
ATOM 2911 N N . VAL A 1 365 ? -14.704 -1.557 16.479 1.00 94.12 365 VAL A N 1
ATOM 2912 C CA . VAL A 1 365 ? -15.716 -0.788 17.218 1.00 94.12 365 VAL A CA 1
ATOM 2913 C C . VAL A 1 365 ? -15.088 -0.108 18.439 1.00 94.12 365 VAL A C 1
ATOM 2915 O O . VAL A 1 365 ? -14.192 -0.701 19.047 1.00 94.12 365 VAL A O 1
ATOM 2918 N N . PRO A 1 366 ? -15.531 1.106 18.825 1.00 95.44 366 PRO A N 1
ATOM 2919 C CA . PRO A 1 366 ? -15.094 1.734 20.069 1.00 95.44 366 PRO A CA 1
ATOM 2920 C C . PRO A 1 366 ? -15.431 0.855 21.273 1.00 95.44 366 PRO A C 1
ATOM 2922 O O . PRO A 1 366 ? -16.438 0.139 21.260 1.00 95.44 366 PRO A O 1
ATOM 2925 N N . ALA A 1 367 ? -14.619 0.933 22.320 1.00 94.62 367 ALA A N 1
ATOM 2926 C CA . ALA A 1 367 ? -14.834 0.213 23.564 1.00 94.62 367 ALA A CA 1
ATOM 2927 C C . ALA A 1 367 ? -14.632 1.124 24.777 1.00 94.62 367 ALA A C 1
ATOM 2929 O O . ALA A 1 367 ? -13.754 1.983 24.779 1.00 94.62 367 ALA A O 1
ATOM 2930 N N . SER A 1 368 ? -15.436 0.908 25.812 1.00 92.06 368 SER A N 1
ATOM 2931 C CA . SER A 1 368 ? -15.259 1.508 27.131 1.00 92.06 368 SER A CA 1
ATOM 2932 C C . SER A 1 368 ? -14.579 0.521 28.083 1.00 92.06 368 SER A C 1
ATOM 2934 O O . SER A 1 368 ? -14.558 -0.692 27.846 1.00 92.06 368 SER A O 1
ATOM 2936 N N . ASN A 1 369 ? -14.017 1.056 29.168 1.00 89.56 369 ASN A N 1
ATOM 2937 C CA . ASN A 1 369 ? -13.587 0.280 30.324 1.00 89.56 369 ASN A CA 1
ATOM 2938 C C . ASN A 1 369 ? -14.567 0.543 31.473 1.00 89.56 369 ASN A C 1
ATOM 2940 O O . ASN A 1 369 ? -14.635 1.673 31.950 1.00 89.56 369 ASN A O 1
ATOM 2944 N N . ALA A 1 370 ? -15.301 -0.473 31.922 1.00 78.69 370 ALA A N 1
ATOM 2945 C CA . ALA A 1 370 ? -16.343 -0.376 32.951 1.00 78.69 370 ALA A CA 1
ATOM 2946 C C . ALA A 1 370 ? -15.792 -0.270 34.396 1.00 78.69 370 ALA A C 1
ATOM 2948 O O . ALA A 1 370 ? -16.383 -0.798 35.329 1.00 78.69 370 ALA A O 1
ATOM 2949 N N . GLY A 1 371 ? -14.638 0.381 34.574 1.00 67.94 371 GLY A N 1
ATOM 2950 C CA . GLY A 1 371 ? -13.918 0.474 35.847 1.00 67.94 371 GLY A CA 1
ATOM 2951 C C . GLY A 1 371 ? -12.752 -0.515 35.990 1.00 67.94 371 GLY A C 1
ATOM 2952 O O . GLY A 1 371 ? -12.592 -1.463 35.220 1.00 67.94 371 GLY A O 1
ATOM 2953 N N . GLY A 1 372 ? -11.889 -0.253 36.975 1.00 69.38 372 GLY A N 1
ATOM 2954 C CA . GLY A 1 372 ? -10.744 -1.099 37.325 1.00 69.38 372 GLY A CA 1
ATOM 2955 C C . GLY A 1 372 ? -9.555 -1.076 36.348 1.00 69.38 372 GLY A C 1
ATOM 2956 O O . GLY A 1 372 ? -9.633 -0.643 35.196 1.00 69.38 372 GLY A O 1
ATOM 2957 N N . GLY A 1 373 ? -8.407 -1.575 36.821 1.00 76.88 373 GLY A N 1
ATOM 2958 C CA . GLY A 1 373 ? -7.157 -1.658 36.050 1.00 76.88 373 GLY A CA 1
ATOM 2959 C C . GLY A 1 373 ? -7.023 -2.894 35.150 1.00 76.88 373 GLY A C 1
ATOM 2960 O O . GLY A 1 373 ? -6.014 -3.032 34.459 1.00 76.88 373 GLY A O 1
ATOM 2961 N N . GLY A 1 374 ? -8.011 -3.797 35.143 1.00 81.69 374 GLY A N 1
ATOM 2962 C CA . GLY A 1 374 ? -7.891 -5.159 34.609 1.00 81.69 374 GLY A CA 1
ATOM 2963 C C . GLY A 1 374 ? -7.423 -5.255 33.154 1.00 81.69 374 GLY A C 1
ATOM 2964 O O . GLY A 1 374 ? -6.614 -6.121 32.830 1.00 81.69 374 GLY A O 1
ATOM 2965 N N . TYR A 1 375 ? -7.861 -4.352 32.275 1.00 86.69 375 TYR A N 1
ATOM 2966 C CA . TYR A 1 375 ? -7.446 -4.364 30.870 1.00 86.69 375 TYR A CA 1
ATOM 2967 C C . TYR A 1 375 ? -5.957 -4.039 30.658 1.00 86.69 375 TYR A C 1
ATOM 2969 O O . TYR A 1 375 ? -5.399 -4.391 29.616 1.00 86.69 375 TYR A O 1
ATOM 2977 N N . ARG A 1 376 ? -5.291 -3.386 31.625 1.00 89.56 376 ARG A N 1
ATOM 2978 C CA . ARG A 1 376 ? -3.878 -2.977 31.519 1.00 89.56 376 ARG A CA 1
ATOM 2979 C C . ARG A 1 376 ? -2.926 -4.176 31.449 1.00 89.56 376 ARG A C 1
ATOM 2981 O O . ARG A 1 376 ? -1.828 -4.031 30.922 1.00 89.56 376 ARG A O 1
ATOM 2988 N N . THR A 1 377 ? -3.364 -5.362 31.889 1.00 89.94 377 THR A N 1
ATOM 2989 C CA . THR A 1 377 ? -2.612 -6.622 31.746 1.00 89.94 377 THR A CA 1
ATOM 2990 C C . THR A 1 377 ? -2.586 -7.157 30.308 1.00 89.94 377 THR A C 1
ATOM 2992 O O . THR A 1 377 ? -1.839 -8.086 30.008 1.00 89.94 377 THR A O 1
ATOM 2995 N N . PHE A 1 378 ? -3.419 -6.635 29.400 1.00 93.19 378 PHE A N 1
ATOM 2996 C CA . PHE A 1 378 ? -3.432 -7.085 28.010 1.00 93.19 378 PHE A CA 1
ATOM 2997 C C . PHE A 1 378 ? -2.331 -6.435 27.172 1.00 93.19 378 PHE A C 1
ATOM 2999 O O . PHE A 1 378 ? -2.129 -5.220 27.167 1.00 93.19 378 PHE A O 1
ATOM 3006 N N . ARG A 1 379 ? -1.698 -7.258 26.331 1.00 95.75 379 ARG A N 1
ATOM 3007 C CA . ARG A 1 379 ? -0.918 -6.772 25.194 1.00 95.75 379 ARG A CA 1
ATOM 3008 C C . ARG A 1 379 ? -1.896 -6.272 24.129 1.00 95.75 379 ARG A C 1
ATOM 3010 O O . ARG A 1 379 ? -2.840 -6.970 23.774 1.00 95.75 379 ARG A O 1
ATOM 3017 N N . THR A 1 380 ? -1.670 -5.071 23.609 1.00 95.25 380 THR A N 1
ATOM 3018 C CA . THR A 1 380 ? -2.601 -4.401 22.684 1.00 95.25 380 THR A CA 1
ATOM 3019 C C . THR A 1 380 ? -2.075 -4.368 21.248 1.00 95.25 380 THR A C 1
ATOM 3021 O O . THR A 1 380 ? -0.875 -4.513 21.003 1.00 95.25 380 THR A O 1
ATOM 3024 N N . GLY A 1 381 ? -2.975 -4.173 20.283 1.00 95.62 381 GLY A N 1
ATOM 3025 C CA . GLY A 1 381 ? -2.663 -4.107 18.853 1.00 95.62 381 GLY A CA 1
ATOM 3026 C C . GLY A 1 381 ? -2.985 -5.393 18.083 1.00 95.62 381 GLY A C 1
ATOM 3027 O O . GLY A 1 381 ? -3.270 -6.440 18.657 1.00 95.62 381 GLY A O 1
ATOM 3028 N N . PHE A 1 382 ? -2.927 -5.317 16.750 1.00 95.94 382 PHE A N 1
ATOM 3029 C CA . PHE A 1 382 ? -3.476 -6.338 15.840 1.00 95.94 382 PHE A CA 1
ATOM 3030 C C . PHE A 1 382 ? -2.882 -7.755 15.966 1.00 95.94 382 PHE A C 1
ATOM 3032 O O . PHE A 1 382 ? -3.493 -8.709 15.494 1.00 95.94 382 PHE A O 1
ATOM 3039 N N . LYS A 1 383 ? -1.706 -7.905 16.591 1.00 96.75 383 LYS A N 1
ATOM 3040 C CA . LYS A 1 383 ? -1.029 -9.200 16.792 1.00 96.75 383 LYS A CA 1
ATOM 3041 C C . LYS A 1 383 ? -1.537 -9.984 18.009 1.00 96.75 383 LYS A C 1
ATOM 3043 O O . LYS A 1 383 ? -1.161 -11.140 18.176 1.00 96.75 383 LYS A O 1
ATOM 3048 N N . HIS A 1 384 ? -2.340 -9.369 18.875 1.00 97.31 384 HIS A N 1
ATOM 3049 C CA . HIS A 1 384 ? -2.793 -9.963 20.131 1.00 97.31 384 HIS A CA 1
ATOM 3050 C C . HIS A 1 384 ? -4.306 -10.115 20.113 1.00 97.31 384 HIS A C 1
ATOM 3052 O O . HIS A 1 384 ? -5.013 -9.166 19.797 1.00 97.31 384 HIS A O 1
ATOM 3058 N N . THR A 1 385 ? -4.792 -11.320 20.417 1.00 97.12 385 THR A N 1
ATOM 3059 C CA . THR A 1 385 ? -6.215 -11.657 20.318 1.00 97.12 385 THR A CA 1
ATOM 3060 C C . THR A 1 385 ? -6.705 -12.406 21.555 1.00 97.12 385 THR A C 1
ATOM 3062 O O . THR A 1 385 ? -5.961 -13.150 22.195 1.00 97.12 385 THR A O 1
ATOM 3065 N N . TYR A 1 386 ? -7.976 -12.196 21.880 1.00 96.12 386 TYR A N 1
ATOM 3066 C CA . TYR A 1 386 ? -8.660 -12.648 23.085 1.00 96.12 386 TYR A CA 1
ATOM 3067 C C . TYR A 1 386 ? -10.085 -13.106 22.729 1.00 96.12 386 TYR A C 1
ATOM 3069 O O . TYR A 1 386 ? -10.604 -12.772 21.663 1.00 96.12 386 TYR A O 1
ATOM 3077 N N . SER A 1 387 ? -10.738 -13.880 23.598 1.00 94.81 387 SER A N 1
ATOM 3078 C CA . SER A 1 387 ? -12.175 -14.162 23.461 1.00 94.81 387 SER A CA 1
ATOM 3079 C C . SER A 1 387 ? -13.008 -12.990 23.992 1.00 94.81 387 SER A C 1
ATOM 3081 O O . SER A 1 387 ? -12.547 -12.253 24.867 1.00 94.81 387 SER A O 1
ATOM 3083 N N . LYS A 1 388 ? -14.256 -12.845 23.516 1.00 92.88 388 LYS A N 1
ATOM 3084 C CA . LYS A 1 388 ? -15.208 -11.829 24.010 1.00 92.88 388 LYS A CA 1
ATOM 3085 C C . LYS A 1 388 ? -15.345 -11.885 25.540 1.00 92.88 388 LYS A C 1
ATOM 3087 O O . LYS A 1 388 ? -15.096 -10.887 26.203 1.00 92.88 388 LYS A O 1
ATOM 3092 N N . SER A 1 389 ? -15.594 -13.076 26.100 1.00 92.19 389 SER A N 1
ATOM 3093 C CA . SER A 1 389 ? -15.651 -13.307 27.557 1.00 92.19 389 SER A CA 1
ATOM 3094 C C . SER A 1 389 ? -14.381 -12.847 28.290 1.00 92.19 389 SER A C 1
ATOM 3096 O O . SER A 1 389 ? -14.476 -12.224 29.345 1.00 92.19 389 SER A O 1
ATOM 3098 N N . ARG A 1 390 ? -13.181 -13.103 27.744 1.00 93.81 390 ARG A N 1
ATOM 3099 C CA . ARG A 1 390 ? -11.926 -12.685 28.391 1.00 93.81 390 ARG A CA 1
ATOM 3100 C C . ARG A 1 390 ? -11.761 -11.163 28.408 1.00 93.81 390 ARG A C 1
ATOM 3102 O O . ARG A 1 390 ? -11.229 -10.650 29.385 1.00 93.81 390 ARG A O 1
ATOM 3109 N N . LEU A 1 391 ? -12.213 -10.458 27.366 1.00 93.88 391 LEU A N 1
ATOM 3110 C CA . LEU A 1 391 ? -12.231 -8.991 27.332 1.00 93.88 391 LEU A CA 1
ATOM 3111 C C . LEU A 1 391 ? -13.226 -8.427 28.360 1.00 93.88 391 LEU A C 1
ATOM 3113 O O . LEU A 1 391 ? -12.835 -7.605 29.188 1.00 93.88 391 LEU A O 1
ATOM 3117 N N . SER A 1 392 ? -14.464 -8.929 28.373 1.00 91.38 392 SER A N 1
ATOM 3118 C CA . SER A 1 392 ? -15.512 -8.464 29.293 1.00 91.38 392 SER A CA 1
ATOM 3119 C C . SER A 1 392 ? -15.165 -8.716 30.765 1.00 91.38 392 SER A C 1
ATOM 3121 O O . SER A 1 392 ? -15.280 -7.802 31.574 1.00 91.38 392 SER A O 1
ATOM 3123 N N . ARG A 1 393 ? -14.597 -9.884 31.114 1.00 91.56 393 ARG A N 1
ATOM 3124 C CA . ARG A 1 393 ? -14.080 -10.182 32.474 1.00 91.56 393 ARG A CA 1
ATOM 3125 C C . ARG A 1 393 ? -12.913 -9.294 32.933 1.00 91.56 393 ARG A C 1
ATOM 3127 O O . ARG A 1 393 ? -12.461 -9.415 34.067 1.00 91.56 393 ARG A O 1
ATOM 3134 N N . LYS A 1 394 ? -12.376 -8.440 32.060 1.00 91.94 394 LYS A N 1
ATOM 3135 C CA . LYS A 1 394 ? -11.338 -7.447 32.377 1.00 91.94 394 LYS A CA 1
ATOM 3136 C C . LYS A 1 394 ? -11.816 -6.007 32.136 1.00 91.94 394 LYS A C 1
ATOM 3138 O O . LYS A 1 394 ? -10.982 -5.124 31.959 1.00 91.94 394 LYS A O 1
ATOM 3143 N N . GLY A 1 395 ? -13.135 -5.790 32.139 1.00 91.62 395 GLY A N 1
ATOM 3144 C CA . GLY A 1 395 ? -13.778 -4.475 32.076 1.00 91.62 395 GLY A CA 1
ATOM 3145 C C . GLY A 1 395 ? -14.028 -3.932 30.667 1.00 91.62 395 GLY A C 1
ATOM 3146 O O . GLY A 1 395 ? -14.636 -2.875 30.538 1.00 91.62 395 GLY A O 1
ATOM 3147 N N . ILE A 1 396 ? -13.598 -4.623 29.603 1.00 94.38 396 ILE A N 1
ATOM 3148 C CA . ILE A 1 396 ? -13.727 -4.115 28.229 1.00 94.38 396 ILE A CA 1
ATOM 3149 C C . ILE A 1 396 ? -15.108 -4.428 27.644 1.00 94.38 396 ILE A C 1
ATOM 3151 O O . ILE A 1 396 ? -15.428 -5.584 27.347 1.00 94.38 396 ILE A O 1
ATOM 3155 N N . THR A 1 397 ? -15.871 -3.368 27.377 1.00 91.19 397 THR A N 1
ATOM 3156 C CA . THR A 1 397 ? -17.199 -3.427 26.755 1.00 91.19 397 THR A CA 1
ATOM 3157 C C . THR A 1 397 ? -17.175 -2.719 25.405 1.00 91.19 397 THR A C 1
ATOM 3159 O O . THR A 1 397 ? -16.880 -1.531 25.310 1.00 91.19 397 THR A O 1
ATOM 3162 N N . ALA A 1 398 ? -17.487 -3.445 24.331 1.00 91.44 398 ALA A N 1
ATOM 3163 C CA . ALA A 1 398 ? -17.626 -2.861 22.999 1.00 91.44 398 ALA A CA 1
ATOM 3164 C C . ALA A 1 398 ? -18.949 -2.087 22.878 1.00 91.44 398 ALA A C 1
ATOM 3166 O O . ALA A 1 398 ? -19.999 -2.609 23.252 1.00 91.44 398 ALA A O 1
ATOM 3167 N N . ARG A 1 399 ? -18.907 -0.876 22.300 1.00 88.62 399 ARG A N 1
ATOM 3168 C CA . ARG A 1 399 ? -20.073 0.020 22.148 1.00 88.62 399 ARG A CA 1
ATOM 3169 C C . ARG A 1 399 ? -21.204 -0.590 21.310 1.00 88.62 399 ARG A C 1
ATOM 3171 O O . ARG A 1 399 ? -22.360 -0.244 21.507 1.00 88.62 399 ARG A O 1
ATOM 3178 N N . TYR A 1 400 ? -20.869 -1.492 20.389 1.00 83.88 400 TYR A N 1
ATOM 3179 C CA . TYR A 1 400 ? -21.821 -2.274 19.601 1.00 83.88 400 TYR A CA 1
ATOM 3180 C C . TYR A 1 400 ? -21.331 -3.721 19.560 1.00 83.88 400 TYR A C 1
ATOM 3182 O O . TYR A 1 400 ? -20.139 -3.950 19.347 1.00 83.88 400 TYR A O 1
ATOM 3190 N N . GLN A 1 401 ? -22.230 -4.687 19.773 1.00 77.50 401 GLN A N 1
ATOM 3191 C CA . GLN A 1 401 ? -21.858 -6.103 19.912 1.00 77.50 401 GLN A CA 1
ATOM 3192 C C . GLN A 1 401 ? -22.205 -6.982 18.699 1.00 77.50 401 GLN A C 1
ATOM 3194 O O . GLN A 1 401 ? -21.865 -8.168 18.682 1.00 77.50 401 GLN A O 1
ATOM 3199 N N . HIS A 1 402 ? -22.857 -6.416 17.682 1.00 76.69 402 HIS A N 1
ATOM 3200 C CA . HIS A 1 402 ? -23.211 -7.129 16.456 1.00 76.69 402 HIS A CA 1
ATOM 3201 C C . HIS A 1 402 ? -21.968 -7.471 15.629 1.00 76.69 402 HIS A C 1
ATOM 3203 O O . HIS A 1 402 ? -20.957 -6.769 15.654 1.00 76.69 402 HIS A O 1
ATOM 3209 N N . ASN A 1 403 ? -22.049 -8.580 14.894 1.00 81.38 403 ASN A N 1
ATOM 3210 C CA . ASN A 1 403 ? -21.037 -9.053 13.944 1.00 81.38 403 ASN A CA 1
ATOM 3211 C C . ASN A 1 403 ? -19.620 -9.254 14.543 1.00 81.38 403 ASN A C 1
ATOM 3213 O O . ASN A 1 403 ? -18.640 -9.394 13.809 1.00 81.38 403 ASN A O 1
ATOM 3217 N N . MET A 1 404 ? -19.512 -9.340 15.877 1.00 83.50 404 MET A N 1
ATOM 3218 C CA . MET A 1 404 ? -18.296 -9.694 16.616 1.00 83.50 404 MET A CA 1
ATOM 3219 C C . MET A 1 404 ? -18.083 -11.217 16.618 1.00 83.50 404 MET A C 1
ATOM 3221 O O . MET A 1 404 ? -18.529 -11.914 17.530 1.00 83.50 404 MET A O 1
ATOM 3225 N N . ARG A 1 405 ? -17.397 -11.751 15.603 1.00 86.44 405 ARG A N 1
ATOM 3226 C CA . ARG A 1 405 ? -17.125 -13.194 15.469 1.00 86.44 405 ARG A CA 1
ATOM 3227 C C . ARG A 1 405 ? -15.660 -13.551 15.742 1.00 86.44 405 ARG A C 1
ATOM 3229 O O . ARG A 1 405 ? -14.743 -12.827 15.365 1.00 86.44 405 ARG A O 1
ATOM 3236 N N . GLY A 1 406 ? -15.442 -14.723 16.344 1.00 89.75 406 GLY A N 1
ATOM 3237 C CA . GLY A 1 406 ? -14.114 -15.311 16.545 1.00 89.75 406 GLY A CA 1
ATOM 3238 C C . GLY A 1 406 ? -13.248 -14.613 17.603 1.00 89.75 406 GLY A C 1
ATOM 3239 O O . GLY A 1 406 ? -13.743 -14.114 18.612 1.00 89.75 406 GLY A O 1
ATOM 3240 N N . LYS A 1 407 ? -11.924 -14.638 17.394 1.00 93.94 407 LYS A N 1
ATOM 3241 C CA . LYS A 1 407 ? -10.941 -13.994 18.281 1.00 93.94 407 LYS A CA 1
ATOM 3242 C C . LYS A 1 407 ? -10.850 -12.492 17.979 1.00 93.94 407 LYS A C 1
ATOM 3244 O O . LYS A 1 407 ? -10.843 -12.094 16.818 1.00 93.94 407 LYS A O 1
ATOM 3249 N N . LEU A 1 408 ? -10.734 -11.683 19.029 1.00 96.44 408 LEU A N 1
ATOM 3250 C CA . LEU A 1 408 ? -10.844 -10.223 18.996 1.00 96.44 408 LEU A CA 1
ATOM 3251 C C . LEU A 1 408 ? -9.573 -9.559 19.536 1.00 96.44 408 LEU A C 1
ATOM 3253 O O . LEU A 1 408 ? -9.041 -9.994 20.556 1.00 96.44 408 LEU A O 1
ATOM 3257 N N . SER A 1 409 ? -9.101 -8.489 18.902 1.00 97.19 409 SER A N 1
ATOM 3258 C CA . SER A 1 409 ? -7.933 -7.727 19.362 1.00 97.19 409 SER A CA 1
ATOM 3259 C C . SER A 1 409 ? -8.348 -6.537 20.221 1.00 97.19 409 SER A C 1
ATOM 3261 O O . SER A 1 409 ? -9.193 -5.748 19.798 1.00 97.19 409 SER A O 1
ATOM 3263 N N . LEU A 1 410 ? -7.707 -6.345 21.380 1.00 97.31 410 LEU A N 1
ATOM 3264 C CA . LEU A 1 410 ? -7.781 -5.068 22.094 1.00 97.31 410 LEU A CA 1
ATOM 3265 C C . LEU A 1 410 ? -6.815 -4.081 21.435 1.00 97.31 410 LEU A C 1
ATOM 3267 O O . LEU A 1 410 ? -5.596 -4.268 21.447 1.00 97.31 410 LEU A O 1
ATOM 3271 N N . ILE A 1 411 ? -7.363 -3.027 20.851 1.00 97.56 411 ILE A N 1
ATOM 3272 C CA . ILE A 1 411 ? -6.623 -1.944 20.217 1.00 97.56 411 ILE A CA 1
ATOM 3273 C C . ILE A 1 411 ? -6.632 -0.750 21.174 1.00 97.56 411 ILE A C 1
ATOM 3275 O O . ILE A 1 411 ? -7.685 -0.362 21.675 1.00 97.56 411 ILE A O 1
ATOM 3279 N N . LYS A 1 412 ? -5.452 -0.183 21.441 1.00 95.62 412 LYS A N 1
ATOM 3280 C CA . LYS A 1 412 ? -5.277 0.996 22.294 1.00 95.62 412 LYS A CA 1
ATOM 3281 C C . LYS A 1 412 ? -4.501 2.066 21.542 1.00 95.62 412 LYS A C 1
ATOM 3283 O O . LYS A 1 412 ? -3.440 1.774 20.988 1.00 95.62 412 LYS A O 1
ATOM 3288 N N . LEU A 1 413 ? -5.036 3.280 21.517 1.00 95.50 413 LEU A N 1
ATOM 3289 C CA . LEU A 1 413 ? -4.559 4.384 20.692 1.00 95.50 413 LEU A CA 1
ATOM 3290 C C . LEU A 1 413 ? -4.293 5.611 21.572 1.00 95.50 413 LEU A C 1
ATOM 3292 O O . LEU A 1 413 ? -5.202 6.124 22.213 1.00 95.50 413 LEU A O 1
ATOM 3296 N N . LYS A 1 414 ? -3.042 6.083 21.608 1.00 94.00 414 LYS A N 1
ATOM 3297 C CA . LYS A 1 414 ? -2.639 7.213 22.463 1.00 94.00 414 LYS A CA 1
ATOM 3298 C C . LYS A 1 414 ? -3.033 8.551 21.839 1.00 94.00 414 LYS A C 1
ATOM 3300 O O . LYS A 1 414 ? -2.408 8.953 20.851 1.00 94.00 414 LYS A O 1
ATOM 3305 N N . THR A 1 415 ? -4.013 9.241 22.407 1.00 94.00 415 THR A N 1
ATOM 3306 C CA . THR A 1 415 ? -4.514 10.537 21.919 1.00 94.00 415 THR A CA 1
ATOM 3307 C C . THR A 1 415 ? -3.998 11.706 22.761 1.00 94.00 415 THR A C 1
ATOM 3309 O O . THR A 1 415 ? -3.246 11.494 23.713 1.00 94.00 415 THR A O 1
ATOM 3312 N N . HIS A 1 416 ? -4.360 12.943 22.402 1.00 90.38 416 HIS A N 1
ATOM 3313 C CA . HIS A 1 416 ? -4.123 14.113 23.260 1.00 90.38 416 HIS A CA 1
ATOM 3314 C C . HIS A 1 416 ? -5.004 14.091 24.519 1.00 90.38 416 HIS A C 1
ATOM 3316 O O . HIS A 1 416 ? -4.560 14.539 25.568 1.00 90.38 416 HIS A O 1
ATOM 3322 N N . SER A 1 417 ? -6.196 13.497 24.437 1.00 89.94 417 SER A N 1
ATOM 3323 C CA . SER A 1 417 ? -7.201 13.433 25.509 1.00 89.94 417 SER A CA 1
ATOM 3324 C C . SER A 1 417 ? -7.167 12.115 26.304 1.00 89.94 417 SER A C 1
ATOM 3326 O O . SER A 1 417 ? -8.135 11.774 26.975 1.00 89.94 417 SER A O 1
ATOM 3328 N N . GLY A 1 418 ? -6.082 11.336 26.204 1.00 89.94 418 GLY A N 1
ATOM 3329 C CA . GLY A 1 418 ? -5.935 10.025 26.855 1.00 89.94 418 GLY A CA 1
ATOM 3330 C C . GLY A 1 418 ? -5.907 8.839 25.884 1.00 89.94 418 GLY A C 1
ATOM 3331 O O . GLY A 1 418 ? -5.703 9.001 24.680 1.00 89.94 418 GLY A O 1
ATOM 3332 N N . ASP A 1 419 ? -6.065 7.620 26.402 1.00 91.56 419 ASP A N 1
ATOM 3333 C CA . ASP A 1 419 ? -6.055 6.393 25.594 1.00 91.56 419 ASP A CA 1
ATOM 3334 C C . ASP A 1 419 ? -7.464 6.064 25.061 1.00 91.56 419 ASP A C 1
ATOM 3336 O O . ASP A 1 419 ? -8.366 5.735 25.827 1.00 91.56 419 ASP A O 1
ATOM 3340 N N . GLU A 1 420 ? -7.636 6.060 23.737 1.00 94.25 420 GLU A N 1
ATOM 3341 C CA . GLU A 1 420 ? -8.807 5.475 23.071 1.00 94.25 420 GLU A CA 1
ATOM 3342 C C . GLU A 1 420 ? -8.706 3.937 23.083 1.00 94.25 420 GLU A C 1
ATOM 3344 O O . GLU A 1 420 ? -7.672 3.372 22.699 1.00 94.25 420 GLU A O 1
ATOM 3349 N N . LEU A 1 421 ? -9.793 3.247 23.445 1.00 96.06 421 LEU A N 1
ATOM 3350 C CA . LEU A 1 421 ? -9.904 1.787 23.377 1.00 96.06 421 LEU A CA 1
ATOM 3351 C C . LEU A 1 421 ? -10.879 1.356 22.277 1.00 96.06 421 LEU A C 1
ATOM 3353 O O . LEU A 1 421 ? -11.955 1.924 22.101 1.00 96.06 421 LEU A O 1
ATOM 3357 N N . TRP A 1 422 ? -10.494 0.320 21.538 1.00 97.31 422 TRP A N 1
ATOM 3358 C CA . TRP A 1 422 ? -11.267 -0.256 20.441 1.00 97.31 422 TRP A CA 1
ATOM 3359 C C . TRP A 1 422 ? -11.146 -1.783 20.461 1.00 97.31 422 TRP A C 1
ATOM 3361 O O . TRP A 1 422 ? -10.100 -2.329 20.819 1.00 97.31 422 TRP A O 1
ATOM 3371 N N . VAL A 1 423 ? -12.184 -2.488 20.013 1.00 97.38 423 VAL A N 1
ATOM 3372 C CA . VAL A 1 423 ? -12.117 -3.930 19.740 1.00 97.38 423 VAL A CA 1
ATOM 3373 C C . VAL A 1 423 ? -12.066 -4.151 18.232 1.00 97.38 423 VAL A C 1
ATOM 3375 O O . VAL A 1 423 ? -12.987 -3.766 17.515 1.00 97.38 423 VAL A O 1
ATOM 3378 N N . GLY A 1 424 ? -10.984 -4.767 17.752 1.00 97.06 424 GLY A N 1
ATOM 3379 C CA . GLY A 1 424 ? -10.789 -5.142 16.349 1.00 97.06 424 GLY A CA 1
ATOM 3380 C C . GLY A 1 424 ? -11.174 -6.599 16.083 1.00 97.06 424 GLY A C 1
ATOM 3381 O O . GLY A 1 424 ? -10.789 -7.492 16.837 1.00 97.06 424 GLY A O 1
ATOM 3382 N N . GLY A 1 425 ? -11.921 -6.841 15.007 1.00 96.50 425 GLY A N 1
ATOM 3383 C CA . GLY A 1 425 ? -12.276 -8.172 14.512 1.00 96.50 425 GLY A CA 1
ATOM 3384 C C . GLY A 1 425 ? -11.299 -8.697 13.454 1.00 96.50 425 GLY A C 1
ATOM 3385 O O . GLY A 1 425 ? -10.251 -8.099 13.182 1.00 96.50 425 GLY A O 1
ATOM 3386 N N . LYS A 1 426 ? -11.669 -9.805 12.796 1.00 96.88 426 LYS A N 1
ATOM 3387 C CA . LYS A 1 426 ? -10.885 -10.403 11.700 1.00 96.88 426 LYS A CA 1
ATOM 3388 C C . LYS A 1 426 ? -10.589 -9.389 10.590 1.00 96.88 426 LYS A C 1
ATOM 3390 O O . LYS A 1 426 ? -9.455 -9.334 10.122 1.00 96.88 426 LYS A O 1
ATOM 3395 N N . ASN A 1 427 ? -11.557 -8.557 10.214 1.00 97.88 427 ASN A N 1
ATOM 3396 C CA . ASN A 1 427 ? -11.397 -7.593 9.127 1.00 97.88 427 ASN A CA 1
ATOM 3397 C C . ASN A 1 427 ? -10.397 -6.464 9.452 1.00 97.88 427 ASN A C 1
ATOM 3399 O O . ASN A 1 427 ? -9.655 -6.053 8.563 1.00 97.88 427 ASN A O 1
ATOM 3403 N N . PHE A 1 428 ? -10.247 -6.049 10.719 1.00 98.31 428 PHE A N 1
ATOM 3404 C CA . PHE A 1 428 ? -9.152 -5.146 11.116 1.00 98.31 428 PHE A CA 1
ATOM 3405 C C . PHE A 1 428 ? -7.778 -5.792 10.893 1.00 98.31 428 PHE A C 1
ATOM 3407 O O . PHE A 1 428 ? -6.877 -5.165 10.338 1.00 98.31 428 PHE A O 1
ATOM 3414 N N . TYR A 1 429 ? -7.626 -7.075 11.244 1.00 98.31 429 TYR A N 1
ATOM 3415 C CA . TYR A 1 429 ? -6.407 -7.824 10.925 1.00 98.31 429 TYR A CA 1
ATOM 3416 C C . TYR A 1 429 ? -6.176 -7.936 9.405 1.00 98.31 429 TYR A C 1
ATOM 3418 O O . TYR A 1 429 ? -5.031 -7.842 8.962 1.00 98.31 429 TYR A O 1
ATOM 3426 N N . VAL A 1 430 ? -7.229 -8.091 8.593 1.00 98.62 430 VAL A N 1
ATOM 3427 C CA . VAL A 1 430 ? -7.099 -8.134 7.123 1.00 98.62 430 VAL A CA 1
ATOM 3428 C C . VAL A 1 430 ? -6.561 -6.810 6.567 1.00 98.62 430 VAL A C 1
ATOM 3430 O O . VAL A 1 430 ? -5.624 -6.856 5.776 1.00 98.62 430 VAL A O 1
ATOM 3433 N N . ILE A 1 431 ? -7.022 -5.645 7.047 1.00 98.81 431 ILE A N 1
ATOM 3434 C CA . ILE A 1 431 ? -6.428 -4.346 6.661 1.00 98.81 431 ILE A CA 1
ATOM 3435 C C . ILE A 1 431 ? -4.930 -4.307 7.007 1.00 98.81 431 ILE A C 1
ATOM 3437 O O . ILE A 1 431 ? -4.116 -3.874 6.192 1.00 98.81 431 ILE A O 1
ATOM 3441 N N . THR A 1 432 ? -4.523 -4.847 8.166 1.00 98.50 432 THR A N 1
ATOM 3442 C CA . THR A 1 432 ? -3.090 -4.911 8.525 1.00 98.50 432 THR A CA 1
ATOM 3443 C C . THR A 1 432 ? -2.249 -5.835 7.641 1.00 98.50 432 THR A C 1
ATOM 3445 O O . THR A 1 432 ? -1.031 -5.866 7.798 1.00 98.50 432 THR A O 1
ATOM 3448 N N . ARG A 1 433 ? -2.842 -6.597 6.709 1.00 98.44 433 ARG A N 1
ATOM 3449 C CA . ARG A 1 433 ? -2.068 -7.349 5.710 1.00 98.44 433 ARG A CA 1
ATOM 3450 C C . ARG A 1 433 ? -1.520 -6.457 4.606 1.00 98.44 433 ARG A C 1
ATOM 3452 O O . ARG A 1 433 ? -0.401 -6.724 4.174 1.00 98.44 433 ARG A O 1
ATOM 3459 N N . TYR A 1 434 ? -2.257 -5.403 4.254 1.00 98.50 434 TYR A N 1
ATOM 3460 C CA . TYR A 1 434 ? -1.846 -4.375 3.299 1.00 98.50 434 TYR A CA 1
ATOM 3461 C C . TYR A 1 434 ? -0.612 -3.621 3.814 1.00 98.50 434 TYR A C 1
ATOM 3463 O O . TYR A 1 434 ? 0.407 -3.532 3.136 1.00 98.50 434 TYR A O 1
ATOM 3471 N N . ASN A 1 435 ? -0.659 -3.185 5.078 1.00 98.06 435 ASN A N 1
ATOM 3472 C CA . ASN A 1 435 ? 0.471 -2.592 5.791 1.00 98.06 435 ASN A CA 1
ATOM 3473 C C . ASN A 1 435 ? 0.406 -2.977 7.282 1.00 98.06 435 ASN A C 1
ATOM 3475 O O . ASN A 1 435 ? -0.620 -2.795 7.939 1.00 98.06 435 ASN A O 1
ATOM 3479 N N . HIS A 1 436 ? 1.496 -3.538 7.822 1.00 96.56 436 HIS A N 1
ATOM 3480 C CA . HIS A 1 436 ? 1.553 -4.232 9.125 1.00 96.56 436 HIS A CA 1
ATOM 3481 C C . HIS A 1 436 ? 1.543 -3.276 10.342 1.00 96.56 436 HIS A C 1
ATOM 3483 O O . HIS A 1 436 ? 2.415 -3.341 11.212 1.00 96.56 436 HIS A O 1
ATOM 3489 N N . SER A 1 437 ? 0.555 -2.380 10.428 1.00 97.25 437 SER A N 1
ATOM 3490 C CA . SER A 1 437 ? 0.469 -1.315 11.436 1.00 97.25 437 SER A CA 1
ATOM 3491 C C . SER A 1 437 ? -0.955 -1.105 11.968 1.00 97.25 437 SER A C 1
ATOM 3493 O O . SER A 1 437 ? -1.904 -0.928 11.209 1.00 97.25 437 SER A O 1
ATOM 3495 N N . THR A 1 438 ? -1.097 -1.046 13.300 1.00 97.56 438 THR A N 1
ATOM 3496 C CA . THR A 1 438 ? -2.365 -0.708 13.979 1.00 97.56 438 THR A CA 1
ATOM 3497 C C . THR A 1 438 ? -2.873 0.682 13.587 1.00 97.56 438 THR A C 1
ATOM 3499 O O . THR A 1 438 ? -4.061 0.849 13.333 1.00 97.56 438 THR A O 1
ATOM 3502 N N . HIS A 1 439 ? -1.982 1.680 13.545 1.00 97.62 439 HIS A N 1
ATOM 3503 C CA . HIS A 1 439 ? -2.355 3.051 13.187 1.00 97.62 439 HIS A CA 1
ATOM 3504 C C . HIS A 1 439 ? -2.806 3.140 11.727 1.00 97.62 439 HIS A C 1
ATOM 3506 O O . HIS A 1 439 ? -3.807 3.786 11.447 1.00 97.62 439 HIS A O 1
ATOM 3512 N N . TYR A 1 440 ? -2.115 2.448 10.817 1.00 98.56 440 TYR A N 1
ATOM 3513 C CA . TYR A 1 440 ? -2.512 2.382 9.411 1.00 98.56 440 TYR A CA 1
ATOM 3514 C C . TYR A 1 440 ? -3.925 1.808 9.267 1.00 98.56 440 TYR A C 1
ATOM 3516 O O . TYR A 1 440 ? -4.793 2.443 8.678 1.00 98.56 440 TYR A O 1
ATOM 3524 N N . ALA A 1 441 ? -4.187 0.646 9.878 1.00 98.69 441 ALA A N 1
ATOM 3525 C CA . ALA A 1 441 ? -5.488 -0.004 9.757 1.00 98.69 441 ALA A CA 1
ATOM 3526 C C . ALA A 1 441 ? -6.630 0.818 10.371 1.00 98.69 441 ALA A C 1
ATOM 3528 O O . ALA A 1 441 ? -7.736 0.816 9.835 1.00 98.69 441 ALA A O 1
ATOM 3529 N N . MET A 1 442 ? -6.366 1.562 11.452 1.00 98.62 442 MET A N 1
ATOM 3530 C CA . MET A 1 442 ? -7.352 2.494 12.002 1.00 98.62 442 MET A CA 1
ATOM 3531 C C . MET A 1 442 ? -7.531 3.746 11.129 1.00 98.62 442 MET A C 1
ATOM 3533 O O . MET A 1 442 ? -8.652 4.227 11.008 1.00 98.62 442 MET A O 1
ATOM 3537 N N . ALA A 1 443 ? -6.475 4.260 10.489 1.00 98.62 443 ALA A N 1
ATOM 3538 C CA . ALA A 1 443 ? -6.579 5.406 9.583 1.00 98.62 443 ALA A CA 1
ATOM 3539 C C . ALA A 1 443 ? -7.389 5.058 8.328 1.00 98.62 443 ALA A C 1
ATOM 3541 O O . ALA A 1 443 ? -8.310 5.795 7.999 1.00 98.62 443 ALA A O 1
ATOM 3542 N N . VAL A 1 444 ? -7.127 3.901 7.706 1.00 98.75 444 VAL A N 1
ATOM 3543 C CA . VAL A 1 444 ? -7.936 3.351 6.602 1.00 98.75 444 VAL A CA 1
ATOM 3544 C C . VAL A 1 444 ? -9.404 3.223 7.020 1.00 98.75 444 VAL A C 1
ATOM 3546 O O . VAL A 1 444 ? -10.286 3.732 6.333 1.00 98.75 444 VAL A O 1
ATOM 3549 N N . HIS A 1 445 ? -9.665 2.594 8.173 1.00 98.19 445 HIS A N 1
ATOM 3550 C CA . HIS A 1 445 ? -11.023 2.382 8.687 1.00 98.19 445 HIS A CA 1
ATOM 3551 C C . HIS A 1 445 ? -11.774 3.698 8.934 1.00 98.19 445 HIS A C 1
ATOM 3553 O O . HIS A 1 445 ? -12.884 3.877 8.440 1.00 98.19 445 HIS A O 1
ATOM 3559 N N . GLN A 1 446 ? -11.168 4.643 9.661 1.00 98.12 446 GLN A N 1
ATOM 3560 C CA . GLN A 1 446 ? -11.827 5.908 9.991 1.00 98.12 446 GLN A CA 1
ATOM 3561 C C . GLN A 1 446 ? -11.928 6.864 8.789 1.00 98.12 446 GLN A C 1
ATOM 3563 O O . GLN A 1 446 ? -12.934 7.560 8.676 1.00 98.12 446 GLN A O 1
ATOM 3568 N N . LEU A 1 447 ? -10.938 6.908 7.884 1.00 98.62 447 LEU A N 1
ATOM 3569 C CA . LEU A 1 447 ? -11.000 7.758 6.686 1.00 98.62 447 LEU A CA 1
ATOM 3570 C C . LEU A 1 447 ? -12.108 7.290 5.739 1.00 98.62 447 LEU A C 1
ATOM 3572 O O . LEU A 1 447 ? -12.916 8.104 5.302 1.00 98.62 447 LEU A O 1
ATOM 3576 N N . GLY A 1 448 ? -12.189 5.982 5.480 1.00 98.25 448 GLY A N 1
ATOM 3577 C CA . GLY A 1 448 ? -13.257 5.397 4.671 1.00 98.25 448 GLY A CA 1
ATOM 3578 C C . GLY A 1 448 ? -14.651 5.727 5.205 1.00 98.25 448 GLY A C 1
ATOM 3579 O O . GLY A 1 448 ? -15.528 6.151 4.452 1.00 98.25 448 GLY A O 1
ATOM 3580 N N . GLN A 1 449 ? -14.838 5.590 6.522 1.00 96.00 449 GLN A N 1
ATOM 3581 C CA . GLN A 1 449 ? -16.085 5.960 7.194 1.00 96.00 449 GLN A CA 1
ATOM 3582 C C . GLN A 1 449 ? -16.402 7.455 7.063 1.00 96.00 449 GLN A C 1
ATOM 3584 O O . GLN A 1 449 ? -17.539 7.794 6.748 1.00 96.00 449 GLN A O 1
ATOM 3589 N N . ALA A 1 450 ? -15.419 8.337 7.266 1.00 97.38 450 ALA A N 1
ATOM 3590 C CA . ALA A 1 450 ? -15.611 9.784 7.163 1.00 97.38 450 ALA A CA 1
ATOM 3591 C C . ALA A 1 450 ? -15.977 10.231 5.736 1.00 97.38 450 ALA A C 1
ATOM 3593 O O . ALA A 1 450 ? -16.829 11.100 5.566 1.00 97.38 450 ALA A O 1
ATOM 3594 N N . VAL A 1 451 ? -15.382 9.611 4.709 1.00 98.31 451 VAL A N 1
ATOM 3595 C CA . VAL A 1 451 ? -15.756 9.849 3.305 1.00 98.31 451 VAL A CA 1
ATOM 3596 C C . VAL A 1 451 ? -17.199 9.425 3.054 1.00 98.31 451 VAL A C 1
ATOM 3598 O O . VAL A 1 451 ? -17.982 10.233 2.563 1.00 98.31 451 VAL A O 1
ATOM 3601 N N . MET A 1 452 ? -17.583 8.198 3.419 1.00 96.88 452 MET A N 1
ATOM 3602 C CA . MET A 1 452 ? -18.943 7.722 3.144 1.00 96.88 452 MET A CA 1
ATOM 3603 C C . MET A 1 452 ? -20.018 8.480 3.936 1.00 96.88 452 MET A C 1
ATOM 3605 O O . MET A 1 452 ? -21.068 8.768 3.376 1.00 96.88 452 MET A O 1
ATOM 3609 N N . GLN A 1 453 ? -19.735 8.904 5.172 1.00 95.75 453 GLN A N 1
ATOM 3610 C CA . GLN A 1 453 ? -20.620 9.789 5.948 1.00 95.75 453 GLN A CA 1
ATOM 3611 C C . GLN A 1 453 ? -20.794 11.178 5.314 1.00 95.75 453 GLN A C 1
ATOM 3613 O O . GLN A 1 453 ? -21.832 11.807 5.492 1.00 95.75 453 GLN A O 1
ATOM 3618 N N . ARG A 1 454 ? -19.793 11.675 4.572 1.00 96.56 454 ARG A N 1
ATOM 3619 C CA . ARG A 1 454 ? -19.895 12.935 3.816 1.00 96.56 454 ARG A CA 1
ATOM 3620 C C . ARG A 1 454 ? -20.578 12.753 2.456 1.00 96.56 454 ARG A C 1
ATOM 3622 O O . ARG A 1 454 ? -21.188 13.692 1.958 1.00 96.56 454 ARG A O 1
ATOM 3629 N N . VAL A 1 455 ? -20.470 11.569 1.849 1.00 96.38 455 VAL A N 1
ATOM 3630 C CA . VAL A 1 455 ? -21.222 11.191 0.640 1.00 96.38 455 VAL A CA 1
ATOM 3631 C C . VAL A 1 455 ? -22.718 11.088 0.941 1.00 96.38 455 VAL A C 1
ATOM 3633 O O . VAL A 1 455 ? -23.522 11.578 0.153 1.00 96.38 455 VAL A O 1
ATOM 3636 N N . ASP A 1 456 ? -23.059 10.443 2.055 1.00 93.12 456 ASP A N 1
ATOM 3637 C CA . ASP A 1 456 ? -24.415 10.151 2.507 1.00 93.12 456 ASP A CA 1
ATOM 3638 C C . ASP A 1 456 ? -24.446 10.192 4.053 1.00 93.12 456 ASP A C 1
ATOM 3640 O O . ASP A 1 456 ? -23.950 9.270 4.706 1.00 93.12 456 ASP A O 1
ATOM 3644 N N . PRO A 1 457 ? -25.029 11.236 4.674 1.00 88.25 457 PRO A N 1
ATOM 3645 C CA . PRO A 1 457 ? -25.147 11.327 6.133 1.00 88.25 457 PRO A CA 1
ATOM 3646 C C . PRO A 1 457 ? -25.974 10.196 6.761 1.00 88.25 457 PRO A C 1
ATOM 3648 O O . PRO A 1 457 ? -25.802 9.883 7.941 1.00 88.25 457 PRO A O 1
ATOM 3651 N N . SER A 1 458 ? -26.851 9.551 5.982 1.00 83.38 458 SER A N 1
ATOM 3652 C CA . SER A 1 458 ? -27.637 8.396 6.418 1.00 83.38 458 SER A CA 1
ATOM 3653 C C . SER A 1 458 ? -26.852 7.079 6.374 1.00 83.38 458 SER A C 1
ATOM 3655 O O . SER A 1 458 ? -27.356 6.068 6.871 1.00 83.38 458 SER A O 1
ATOM 3657 N N . TYR A 1 459 ? -25.610 7.089 5.863 1.00 79.88 459 TYR A N 1
ATOM 3658 C CA . TYR A 1 459 ? -24.725 5.929 5.746 1.00 79.88 459 TYR A CA 1
ATOM 3659 C C . TYR A 1 459 ? -24.347 5.354 7.115 1.00 79.88 459 TYR A C 1
ATOM 3661 O O . TYR A 1 459 ? -23.286 5.604 7.707 1.00 79.88 459 TYR A O 1
ATOM 3669 N N . ARG A 1 460 ? -25.254 4.536 7.646 1.00 64.38 460 ARG A N 1
ATOM 3670 C CA . ARG A 1 460 ? -25.031 3.757 8.854 1.00 64.38 460 ARG A CA 1
ATOM 3671 C C . ARG A 1 460 ? -23.972 2.709 8.540 1.00 64.38 460 ARG A C 1
ATOM 3673 O O . ARG A 1 460 ? -24.089 1.938 7.596 1.00 64.38 460 ARG A O 1
ATOM 3680 N N . ARG A 1 461 ? -22.932 2.708 9.377 1.00 59.16 461 ARG A N 1
ATOM 3681 C CA . ARG A 1 461 ? -21.801 1.765 9.387 1.00 59.16 461 ARG A CA 1
ATOM 3682 C C . ARG A 1 461 ? -22.284 0.355 9.018 1.00 59.16 461 ARG A C 1
ATOM 3684 O O . ARG A 1 461 ? -23.245 -0.102 9.638 1.00 59.16 461 ARG A O 1
ATOM 3691 N N . HIS A 1 462 ? -21.563 -0.363 8.150 1.00 49.59 462 HIS A N 1
ATOM 3692 C CA . HIS A 1 462 ? -21.807 -1.773 7.783 1.00 49.59 462 HIS A CA 1
ATOM 3693 C C . HIS A 1 462 ? -21.567 -2.789 8.936 1.00 49.59 462 HIS A C 1
ATOM 3695 O O . HIS A 1 462 ? -20.965 -3.848 8.770 1.00 49.59 462 HIS A O 1
ATOM 3701 N N . SER A 1 463 ? -22.059 -2.459 10.132 1.00 43.41 463 SER A N 1
ATOM 3702 C CA . SER A 1 463 ? -22.001 -3.220 11.383 1.00 43.41 463 SER A CA 1
ATOM 3703 C C . SER A 1 463 ? -23.356 -3.251 12.117 1.00 43.41 463 SER A C 1
ATOM 3705 O O . SER A 1 463 ? -23.392 -3.678 13.270 1.00 43.41 463 SER A O 1
ATOM 3707 N N . ALA A 1 464 ? -24.448 -2.765 11.510 1.00 32.00 464 ALA A N 1
ATOM 3708 C CA . ALA A 1 464 ? -25.773 -2.699 12.134 1.00 32.00 464 ALA A CA 1
ATOM 3709 C C . ALA A 1 464 ? -26.901 -3.058 11.140 1.00 32.00 464 ALA A C 1
ATOM 3711 O O . ALA A 1 464 ? -27.111 -2.311 10.185 1.00 32.00 464 ALA A O 1
ATOM 3712 N N . PRO A 1 465 ? -27.635 -4.168 11.353 1.00 35.00 465 PRO A N 1
ATOM 3713 C CA . PRO A 1 465 ? -28.913 -4.429 10.698 1.00 35.00 465 PRO A CA 1
ATOM 3714 C C . PRO A 1 465 ? -30.102 -3.850 11.495 1.00 35.00 465 PRO A C 1
ATOM 3716 O O . PRO A 1 465 ? -29.946 -3.292 12.580 1.00 35.00 465 PRO A O 1
ATOM 3719 N N . ILE A 1 466 ? -31.288 -3.960 10.899 1.00 37.81 466 ILE A N 1
ATOM 3720 C CA . ILE A 1 466 ? -32.533 -3.265 11.254 1.00 37.81 466 ILE A CA 1
ATOM 3721 C C . ILE A 1 466 ? -33.194 -3.809 12.531 1.00 37.81 466 ILE A C 1
ATOM 3723 O O . ILE A 1 466 ? -33.513 -4.991 12.599 1.00 37.81 466 ILE A O 1
ATOM 3727 N N . SER A 1 467 ? -33.530 -2.902 13.452 1.00 29.03 467 SER A N 1
ATOM 3728 C CA . SER A 1 467 ? -34.762 -2.927 14.261 1.00 29.03 467 SER A CA 1
ATOM 3729 C C . SER A 1 467 ? -34.917 -1.579 14.977 1.00 29.03 467 SER A C 1
ATOM 3731 O O . SER A 1 467 ? -34.008 -1.179 15.708 1.00 29.03 467 SER A O 1
ATOM 3733 N N . GLN A 1 468 ? -36.038 -0.873 14.794 1.00 34.41 468 GLN A N 1
ATOM 3734 C CA . GLN A 1 468 ? -36.414 0.179 15.748 1.00 34.41 468 GLN A CA 1
ATOM 3735 C C . GLN A 1 468 ? -36.882 -0.467 17.058 1.00 34.41 468 GLN A C 1
ATOM 3737 O O . GLN A 1 468 ? -37.447 -1.560 17.038 1.00 34.41 468 GLN A O 1
ATOM 3742 N N . PRO A 1 469 ? -36.675 0.224 18.183 1.00 27.88 469 PRO A N 1
ATOM 3743 C CA . PRO A 1 469 ? -37.808 0.481 19.063 1.00 27.88 469 PRO A CA 1
ATOM 3744 C C . PRO A 1 469 ? -37.954 1.978 19.360 1.00 27.88 469 PRO A C 1
ATOM 3746 O O . PRO A 1 469 ? -36.980 2.685 19.621 1.00 27.88 469 PRO A O 1
ATOM 3749 N N . SER A 1 470 ? -39.196 2.447 19.336 1.00 36.53 470 SER A N 1
ATOM 3750 C CA . SER A 1 470 ? -39.609 3.774 19.789 1.00 36.53 470 SER A CA 1
ATOM 3751 C C . SER A 1 470 ? -39.522 3.894 21.312 1.00 36.53 470 SER A C 1
ATOM 3753 O O . SER A 1 470 ? -40.135 3.083 22.003 1.00 36.53 470 SER A O 1
ATOM 3755 N N . VAL A 1 471 ? -38.881 4.944 21.838 1.00 27.27 471 VAL A N 1
ATOM 3756 C CA . VAL A 1 471 ? -39.187 5.498 23.174 1.00 27.27 471 VAL A CA 1
ATOM 3757 C C . VAL A 1 471 ? -39.060 7.029 23.136 1.00 27.27 471 VAL A C 1
ATOM 3759 O O . VAL A 1 471 ? -38.178 7.573 22.473 1.00 27.27 471 VAL A O 1
ATOM 3762 N N . ALA A 1 472 ? -39.986 7.691 23.832 1.00 26.80 472 ALA A N 1
ATOM 3763 C CA . ALA A 1 472 ? -40.215 9.134 23.932 1.00 26.80 472 ALA A CA 1
ATOM 3764 C C . ALA A 1 472 ? -39.048 9.954 24.553 1.00 26.80 472 ALA A C 1
ATOM 3766 O O . ALA A 1 472 ? -38.173 9.384 25.213 1.00 26.80 472 ALA A O 1
ATOM 3767 N N . PRO A 1 473 ? -39.026 11.296 24.384 1.00 31.52 473 PRO A N 1
ATOM 3768 C CA . PRO A 1 473 ? -37.939 12.146 24.876 1.00 31.52 473 PRO A CA 1
ATOM 3769 C C . PRO A 1 473 ? -37.977 12.366 26.398 1.00 31.52 473 PRO A C 1
ATOM 3771 O O . PRO A 1 473 ? -39.041 12.421 27.015 1.00 31.52 473 PRO A O 1
ATOM 3774 N N . ARG A 1 474 ? -36.803 12.602 27.000 1.00 29.50 474 ARG A N 1
ATOM 3775 C CA . ARG A 1 474 ? -36.665 13.222 28.331 1.00 29.50 474 ARG A CA 1
ATOM 3776 C C . ARG A 1 474 ? -35.688 14.404 28.289 1.00 29.50 474 ARG A C 1
ATOM 3778 O O . ARG A 1 474 ? -34.874 14.517 27.378 1.00 29.50 474 ARG A O 1
ATOM 3785 N N . ARG A 1 475 ? -35.891 15.325 29.236 1.00 32.38 475 ARG A N 1
ATOM 3786 C CA . ARG A 1 475 ? -35.577 16.764 29.151 1.00 32.38 475 ARG A CA 1
ATOM 3787 C C . ARG A 1 475 ? -34.102 17.143 29.381 1.00 32.38 475 ARG A C 1
ATOM 3789 O O . ARG A 1 475 ? -33.391 16.471 30.115 1.00 32.38 475 ARG A O 1
ATOM 3796 N N . ASN A 1 476 ? -33.761 18.312 28.829 1.00 29.94 476 ASN A N 1
ATOM 3797 C CA . ASN A 1 476 ? -32.709 19.270 29.202 1.00 29.94 476 ASN A CA 1
ATOM 3798 C C . ASN A 1 476 ? -31.252 18.788 29.353 1.00 29.94 476 ASN A C 1
ATOM 3800 O O . ASN A 1 476 ? -30.844 18.303 30.403 1.00 29.94 476 ASN A O 1
ATOM 3804 N N . ASN A 1 477 ? -30.405 19.214 28.408 1.00 31.17 477 ASN A N 1
ATOM 3805 C CA . ASN A 1 477 ? -29.556 20.382 28.690 1.00 31.17 477 ASN A CA 1
ATOM 3806 C C . ASN A 1 477 ? -29.121 21.103 27.397 1.00 31.17 477 ASN A C 1
ATOM 3808 O O . ASN A 1 477 ? -28.709 20.442 26.450 1.00 31.17 477 ASN A O 1
ATOM 3812 N N . ARG A 1 478 ? -29.262 22.441 27.384 1.00 38.62 478 ARG A N 1
ATOM 3813 C CA . ARG A 1 478 ? -28.970 23.422 26.304 1.00 38.62 478 ARG A CA 1
ATOM 3814 C C . ARG A 1 478 ? -28.808 22.872 24.873 1.00 38.62 478 ARG A C 1
ATOM 3816 O O . ARG A 1 478 ? -27.716 22.506 24.445 1.00 38.62 478 ARG A O 1
ATOM 3823 N N . SER A 1 479 ? -29.893 22.940 24.105 1.00 33.47 479 SER A N 1
ATOM 3824 C CA . SER A 1 479 ? -29.866 22.893 22.642 1.00 33.47 479 SER A CA 1
ATOM 3825 C C . SER A 1 479 ? -29.352 24.215 22.063 1.00 33.47 479 SER A C 1
ATOM 3827 O O . SER A 1 479 ? -29.989 25.246 22.262 1.00 33.47 479 SER A O 1
ATOM 3829 N N . ILE A 1 480 ? -28.253 24.159 21.310 1.00 44.12 480 ILE A N 1
ATOM 3830 C CA . ILE A 1 480 ? -27.953 25.130 20.243 1.00 44.12 480 ILE A CA 1
ATOM 3831 C C . ILE A 1 480 ? -29.051 24.959 19.183 1.00 44.12 480 ILE A C 1
ATOM 3833 O O . ILE A 1 480 ? -29.452 23.815 18.923 1.00 44.12 480 ILE A O 1
ATOM 3837 N N . SER A 1 481 ? -29.584 26.045 18.617 1.00 48.66 481 SER A N 1
ATOM 3838 C CA . SER A 1 481 ? -30.668 25.912 17.631 1.00 48.66 481 SER A CA 1
ATOM 3839 C C . SER A 1 481 ? -30.154 25.267 16.333 1.00 48.66 481 SER A C 1
ATOM 3841 O O . SER A 1 481 ? -28.956 25.288 16.035 1.00 48.66 481 SER A O 1
ATOM 3843 N N . VAL A 1 482 ? -31.045 24.646 15.550 1.00 45.59 482 VAL A N 1
ATOM 3844 C CA . VAL A 1 482 ? -30.647 24.085 14.245 1.00 45.59 482 VAL A CA 1
ATOM 3845 C C . VAL A 1 482 ? -30.184 25.206 13.314 1.00 45.59 482 VAL A C 1
ATOM 3847 O O . VAL A 1 482 ? -29.218 25.014 12.581 1.00 45.59 482 VAL A O 1
ATOM 3850 N N . ASP A 1 483 ? -30.805 26.379 13.406 1.00 46.84 483 ASP A N 1
ATOM 3851 C CA . ASP A 1 483 ? -30.458 27.559 12.617 1.00 46.84 483 ASP A CA 1
ATOM 3852 C C . ASP A 1 483 ? -29.087 28.115 13.024 1.00 46.84 483 ASP A C 1
ATOM 3854 O O . ASP A 1 483 ? -28.248 28.343 12.164 1.00 46.84 483 ASP A O 1
ATOM 3858 N N . GLU A 1 484 ? -28.794 28.191 14.323 1.00 43.94 484 GLU A N 1
ATOM 3859 C CA . GLU A 1 484 ? -27.509 28.634 14.889 1.00 43.94 484 GLU A CA 1
ATOM 3860 C C . GLU A 1 484 ? -26.358 27.674 14.506 1.00 43.94 484 GLU A C 1
ATOM 3862 O O . GLU A 1 484 ? -25.255 28.088 14.143 1.00 43.94 484 GLU A O 1
ATOM 3867 N N . ALA A 1 485 ? -26.627 26.362 14.481 1.00 41.66 485 ALA A N 1
ATOM 3868 C CA . ALA A 1 485 ? -25.684 25.361 13.979 1.00 41.66 485 ALA A CA 1
ATOM 3869 C C . ALA A 1 485 ? -25.490 25.432 12.450 1.00 41.66 485 ALA A C 1
ATOM 3871 O O . ALA A 1 485 ? -24.381 25.209 11.955 1.00 41.66 485 ALA A O 1
ATOM 3872 N N . MET A 1 486 ? -26.547 25.740 11.693 1.00 45.50 486 MET A N 1
ATOM 3873 C CA . MET A 1 486 ? -26.489 25.929 10.239 1.00 45.50 486 MET A CA 1
ATOM 3874 C C . MET A 1 486 ? -25.819 27.254 9.857 1.00 45.50 486 MET A C 1
ATOM 3876 O O . MET A 1 486 ? -25.132 27.307 8.840 1.00 45.50 486 MET A O 1
ATOM 3880 N N . GLU A 1 487 ? -25.942 28.294 10.678 1.00 46.09 487 GLU A N 1
ATOM 3881 C CA . GLU A 1 487 ? -25.299 29.593 10.498 1.00 46.09 487 GLU A CA 1
ATOM 3882 C C . GLU A 1 487 ? -23.784 29.499 10.715 1.00 46.09 487 GLU A C 1
ATOM 3884 O O . GLU A 1 487 ? -23.017 29.955 9.866 1.00 46.09 487 GLU A O 1
ATOM 3889 N N . LEU A 1 488 ? -23.331 28.781 11.750 1.00 42.44 488 LEU A N 1
ATOM 3890 C CA . LEU A 1 488 ? -21.906 28.477 11.950 1.00 42.44 488 LEU A CA 1
ATOM 3891 C C . LEU A 1 488 ? -21.315 27.637 10.800 1.00 42.44 488 LEU A C 1
ATOM 3893 O O . LEU A 1 488 ? -20.216 27.922 10.321 1.00 42.44 488 LEU A O 1
ATOM 3897 N N . LEU A 1 489 ? -22.054 26.639 10.298 1.00 38.81 489 LEU A N 1
ATOM 3898 C CA . LEU A 1 489 ? -21.642 25.842 9.131 1.00 38.81 489 LEU A CA 1
ATOM 3899 C C . LEU A 1 489 ? -21.687 26.643 7.814 1.00 38.81 489 LEU A C 1
ATOM 3901 O O . LEU A 1 489 ? -20.904 26.380 6.900 1.00 38.81 489 LEU A O 1
ATOM 3905 N N . SER A 1 490 ? -22.581 27.627 7.706 1.00 39.84 490 SER A N 1
ATOM 3906 C CA . SER A 1 490 ? -22.653 28.578 6.590 1.00 39.84 490 SER A CA 1
ATOM 3907 C C . SER A 1 490 ? -21.463 29.540 6.613 1.00 39.84 490 SER A C 1
ATOM 3909 O O . SER A 1 490 ? -20.832 29.755 5.579 1.00 39.84 490 SER A O 1
ATOM 3911 N N . ALA A 1 491 ? -21.084 30.045 7.790 1.00 39.44 491 ALA A N 1
ATOM 3912 C CA . ALA A 1 491 ? -19.919 30.905 7.976 1.00 39.44 491 ALA A CA 1
ATOM 3913 C C . ALA A 1 491 ? -18.602 30.191 7.615 1.00 39.44 491 ALA A C 1
ATOM 3915 O O . ALA A 1 491 ? -17.805 30.742 6.853 1.00 39.44 491 ALA A O 1
ATOM 3916 N N . GLU A 1 492 ? -18.389 28.946 8.068 1.00 40.88 492 GLU A N 1
ATOM 3917 C CA . GLU A 1 492 ? -17.200 28.165 7.681 1.00 40.88 492 GLU A CA 1
ATOM 3918 C C . GLU A 1 492 ? -17.135 27.899 6.164 1.00 40.88 492 GLU A C 1
ATOM 3920 O O . GLU A 1 492 ? -16.056 27.990 5.572 1.00 40.88 492 GLU A O 1
ATOM 3925 N N . ASN A 1 493 ? -18.270 27.615 5.510 1.00 39.00 493 ASN A N 1
ATOM 3926 C CA . ASN A 1 493 ? -18.304 27.413 4.057 1.00 39.00 493 ASN A CA 1
ATOM 3927 C C . ASN A 1 493 ? -18.080 28.722 3.279 1.00 39.00 493 ASN A C 1
ATOM 3929 O O . ASN A 1 493 ? -17.298 28.719 2.333 1.00 39.00 493 ASN A O 1
ATOM 3933 N N . LYS A 1 494 ? -18.657 29.856 3.704 1.00 39.09 494 LYS A N 1
ATOM 3934 C CA . LYS A 1 494 ? -18.426 31.169 3.067 1.00 39.09 494 LYS A CA 1
ATOM 3935 C C . LYS A 1 494 ? -16.951 31.586 3.101 1.00 39.09 494 LYS A C 1
ATOM 3937 O O . LYS A 1 494 ? -16.443 32.101 2.109 1.00 39.09 494 LYS A O 1
ATOM 3942 N N . VAL A 1 495 ? -16.235 31.308 4.194 1.00 41.56 495 VAL A N 1
ATOM 3943 C CA . VAL A 1 495 ? -14.775 31.526 4.276 1.00 41.56 495 VAL A CA 1
ATOM 3944 C C . VAL A 1 495 ? -14.010 30.595 3.318 1.00 41.56 495 VAL A C 1
ATOM 3946 O O . VAL A 1 495 ? -12.976 30.978 2.761 1.00 41.56 495 VAL A O 1
ATOM 3949 N N . TYR A 1 496 ? -14.512 29.381 3.082 1.00 37.28 496 TYR A N 1
ATOM 3950 C CA . TYR A 1 496 ? -13.912 28.432 2.141 1.00 37.28 496 TYR A CA 1
ATOM 3951 C C . TYR A 1 496 ? -14.137 28.822 0.671 1.00 37.28 496 TYR A C 1
ATOM 3953 O O . TYR A 1 496 ? -13.204 28.744 -0.127 1.00 37.28 496 TYR A O 1
ATOM 3961 N N . ASP A 1 497 ? -15.330 29.303 0.321 1.00 39.78 497 ASP A N 1
ATOM 3962 C CA . ASP A 1 497 ? -15.651 29.730 -1.044 1.00 39.78 497 ASP A CA 1
ATOM 3963 C C . ASP A 1 497 ? -14.961 31.061 -1.391 1.00 39.78 497 ASP A C 1
ATOM 3965 O O . ASP A 1 497 ? -14.299 31.151 -2.428 1.00 39.78 497 ASP A O 1
ATOM 3969 N N . ALA A 1 498 ? -14.940 32.037 -0.473 1.00 37.31 498 ALA A N 1
ATOM 3970 C CA . ALA A 1 498 ? -14.183 33.283 -0.648 1.00 37.31 498 ALA A CA 1
ATOM 3971 C C . ALA A 1 498 ? -12.669 33.044 -0.842 1.00 37.31 498 ALA A C 1
ATOM 3973 O O . ALA A 1 498 ? -12.013 33.746 -1.614 1.00 37.31 498 ALA A O 1
ATOM 3974 N N . THR A 1 499 ? -12.091 32.019 -0.197 1.00 40.41 499 THR A N 1
ATOM 3975 C CA . THR A 1 499 ? -10.677 31.642 -0.408 1.00 40.41 499 THR A CA 1
ATOM 3976 C C . THR A 1 499 ? -10.425 30.840 -1.692 1.00 40.41 499 THR A C 1
ATOM 3978 O O . THR A 1 499 ? -9.266 30.704 -2.104 1.00 40.41 499 THR A O 1
ATOM 3981 N N . ILE A 1 500 ? -11.473 30.354 -2.367 1.00 41.78 500 ILE A N 1
ATOM 3982 C CA . ILE A 1 500 ? -11.399 29.803 -3.727 1.00 41.78 500 ILE A CA 1
ATOM 3983 C C . ILE A 1 500 ? -11.552 30.917 -4.771 1.00 41.78 500 ILE A C 1
ATOM 3985 O O . ILE A 1 500 ? -10.735 30.966 -5.691 1.00 41.78 500 ILE A O 1
ATOM 3989 N N . GLU A 1 501 ? -12.493 31.851 -4.605 1.00 42.50 501 GLU A N 1
ATOM 3990 C CA . GLU A 1 501 ? -12.646 33.004 -5.509 1.00 42.50 501 GLU A CA 1
ATOM 3991 C C . GLU A 1 501 ? -11.402 33.902 -5.511 1.00 42.50 501 GLU A C 1
ATOM 3993 O O . GLU A 1 501 ? -10.866 34.196 -6.581 1.00 42.50 501 GLU A O 1
ATOM 3998 N N . LEU A 1 502 ? -10.837 34.223 -4.338 1.00 40.28 502 LEU A N 1
ATOM 3999 C CA . LEU A 1 502 ? -9.560 34.946 -4.240 1.00 40.28 502 LEU A CA 1
ATOM 4000 C C . LEU A 1 502 ? -8.419 34.234 -4.985 1.00 40.28 502 LEU A C 1
ATOM 4002 O O . LEU A 1 502 ? -7.566 34.892 -5.575 1.00 40.28 502 LEU A O 1
ATOM 4006 N N . ARG A 1 503 ? -8.403 32.895 -5.019 1.00 43.16 503 ARG A N 1
ATOM 4007 C CA . ARG A 1 503 ? -7.403 32.124 -5.781 1.00 43.16 503 ARG A CA 1
ATOM 4008 C C . ARG A 1 503 ? -7.677 32.061 -7.281 1.00 43.16 503 ARG A C 1
ATOM 4010 O O . ARG A 1 503 ? -6.733 31.856 -8.037 1.00 43.16 503 ARG A O 1
ATOM 4017 N N . GLN A 1 504 ? -8.923 32.229 -7.717 1.00 41.72 504 GLN A N 1
ATOM 4018 C CA . GLN A 1 504 ? -9.268 32.322 -9.138 1.00 41.72 504 GLN A CA 1
ATOM 4019 C C . GLN A 1 504 ? -9.035 33.735 -9.693 1.00 41.72 504 GLN A C 1
ATOM 4021 O O . GLN A 1 504 ? -8.608 33.864 -10.838 1.00 41.72 504 GLN A O 1
ATOM 4026 N N . LEU A 1 505 ? -9.220 34.777 -8.875 1.00 39.97 505 LEU A N 1
ATOM 4027 C CA . LEU A 1 505 ? -8.844 36.160 -9.191 1.00 39.97 505 LEU A CA 1
ATOM 4028 C C . LEU A 1 505 ? -7.317 36.333 -9.254 1.00 39.97 505 LEU A C 1
ATOM 4030 O O . LEU A 1 505 ? -6.793 36.762 -10.279 1.00 39.97 505 LEU A O 1
ATOM 4034 N N . MET A 1 506 ? -6.590 35.880 -8.226 1.00 42.81 506 MET A N 1
ATOM 4035 C CA . MET A 1 506 ? -5.113 35.896 -8.187 1.00 42.81 506 MET A CA 1
ATOM 4036 C C . MET A 1 506 ? -4.452 34.993 -9.249 1.00 42.81 506 MET A C 1
ATOM 4038 O O . MET A 1 506 ? -3.242 35.051 -9.439 1.00 42.81 506 MET A O 1
ATOM 4042 N N . GLY A 1 507 ? -5.224 34.135 -9.927 1.00 38.59 507 GLY A N 1
ATOM 4043 C CA . GLY A 1 507 ? -4.758 33.302 -11.039 1.00 38.59 507 GLY A CA 1
ATOM 4044 C C . GLY A 1 507 ? -4.897 33.946 -12.423 1.00 38.59 507 GLY A C 1
ATOM 4045 O O . GLY A 1 507 ? -4.492 33.325 -13.403 1.00 38.59 507 GLY A O 1
ATOM 4046 N N . LYS A 1 508 ? -5.485 35.148 -12.526 1.00 39.59 508 LYS A N 1
ATOM 4047 C CA . LYS A 1 508 ? -5.723 35.855 -13.800 1.00 39.59 508 LYS A CA 1
ATOM 4048 C C . LYS A 1 508 ? -4.844 37.093 -14.017 1.00 39.59 508 LYS A C 1
ATOM 4050 O O . LYS A 1 508 ? -4.776 37.578 -15.138 1.00 39.59 508 LYS A O 1
ATOM 4055 N N . THR A 1 509 ? -4.129 37.570 -13.000 1.00 35.53 509 THR A N 1
ATOM 4056 C CA . THR A 1 509 ? -3.234 38.745 -13.060 1.00 35.53 509 THR A CA 1
ATOM 4057 C C . THR A 1 509 ? -1.764 38.376 -13.308 1.00 35.53 509 THR A C 1
ATOM 4059 O O . THR A 1 509 ? -0.847 38.956 -12.734 1.00 35.53 509 THR A O 1
ATOM 4062 N N . SER A 1 510 ? -1.511 37.378 -14.158 1.00 36.69 510 SER A N 1
ATOM 4063 C CA . SER A 1 510 ? -0.153 37.023 -14.613 1.00 36.69 510 SER A CA 1
ATOM 4064 C C . SER A 1 510 ? -0.128 36.631 -16.093 1.00 36.69 510 SER A C 1
ATOM 4066 O O . SER A 1 510 ? 0.483 35.637 -16.477 1.00 36.69 510 SER A O 1
ATOM 4068 N N . ILE A 1 511 ? -0.822 37.428 -16.910 1.00 40.97 511 ILE A N 1
ATOM 4069 C CA . ILE A 1 511 ? -0.549 37.601 -18.341 1.00 40.97 511 ILE A CA 1
ATOM 4070 C C . ILE A 1 511 ? -0.682 39.099 -18.643 1.00 40.97 511 ILE A C 1
ATOM 4072 O O . ILE A 1 511 ? -1.772 39.561 -18.976 1.00 40.97 511 ILE A O 1
ATOM 4076 N N . LEU A 1 512 ? 0.417 39.828 -18.450 1.00 34.38 512 LEU A N 1
ATOM 4077 C CA . LEU A 1 512 ? 0.856 41.042 -19.150 1.00 34.38 512 LEU A CA 1
ATOM 4078 C C . LEU A 1 512 ? 2.330 41.254 -18.772 1.00 34.38 512 LEU A C 1
ATOM 4080 O O . LEU A 1 512 ? 2.621 41.136 -17.560 1.00 34.38 512 LEU A O 1
#